Protein AF-A0A4Q5B779-F1 (afdb_monomer_lite)

Foldseek 3Di:
DVVPVVVVVVVVVVVVVVVVVVVVVVVVVVVVVVVVVVVVVVVVVVVVVVVVVVVVVVVVVVVVVVVVVVVVVVVVVVVVVVVVVVVVVVVVVVVVVVVVPPDDDLLRVLLVLLVVLLVLLLVLLQVLLVLLVLLLVLLVLLVVLVVLAPPQDPVLVVLSVVLVVLSVVLVVLLVQLLVLLVVQVVVVVPDDDDDDPLPDCPVPDPSSSSLSQCQLAWAWLLQHRLSVDHHPSSNLLSCLQSQSLPVVPPDDDDDQVNLLSLLGFLLSCLNNLVVLCPQQVVVDPDPVLSVLSSVLSSVSSNLSSVLSVLLSVVSVVLSVVSVVLSVVSVVLSVLSVVQDRYLVPGDPVSSVSSSVVSVSSVVSSCSSRPHSPSRHHPAHLVLVVVVCVVVVHDDDPLLSSVLSSVLSSQQQRDDDPSSLQSVLSSQLRRPSNCVSSVHDSVRRDSCSSVVSLVSLCVRQNPNRHNDD

pLDDT: mean 76.95, std 17.5, range [28.56, 97.5]

Structure (mmCIF, N/CA/C/O backbone):
data_AF-A0A4Q5B779-F1
#
_entry.id   AF-A0A4Q5B779-F1
#
loop_
_atom_site.group_PDB
_atom_site.id
_atom_site.type_symbol
_atom_site.label_atom_id
_atom_site.label_alt_id
_atom_site.label_comp_id
_atom_site.label_asym_id
_atom_site.label_entity_id
_atom_site.label_seq_id
_atom_site.pdbx_PDB_ins_code
_atom_site.Cartn_x
_atom_site.Cartn_y
_atom_site.Cartn_z
_atom_site.occupancy
_atom_site.B_iso_or_equiv
_atom_site.auth_seq_id
_atom_site.auth_comp_id
_atom_site.auth_asym_id
_atom_site.auth_atom_id
_atom_site.pdbx_PDB_model_num
ATOM 1 N N . MET A 1 1 ? -65.982 -94.166 128.529 1.00 58.06 1 MET A N 1
ATOM 2 C CA . MET A 1 1 ? -64.795 -93.653 127.808 1.00 58.06 1 MET A CA 1
ATOM 3 C C . MET A 1 1 ? -65.048 -93.380 126.321 1.00 58.06 1 MET A C 1
ATOM 5 O O . MET A 1 1 ? -64.469 -92.417 125.844 1.00 58.06 1 MET A O 1
ATOM 9 N N . GLY A 1 2 ? -65.917 -94.124 125.608 1.00 59.78 2 GLY A N 1
ATOM 10 C CA . GLY A 1 2 ? -66.212 -93.877 124.176 1.00 59.78 2 GLY A CA 1
ATOM 11 C C . GLY A 1 2 ? -66.700 -92.455 123.854 1.00 59.78 2 GLY A C 1
ATOM 12 O O . GLY A 1 2 ? -66.089 -91.766 123.050 1.00 59.78 2 GLY A O 1
ATOM 13 N N . ASN A 1 3 ? -67.675 -91.940 124.614 1.00 61.34 3 ASN A N 1
ATOM 14 C CA . ASN A 1 3 ? -68.240 -90.601 124.383 1.00 61.34 3 ASN A CA 1
ATOM 15 C C . ASN A 1 3 ? -67.259 -89.424 124.565 1.00 61.34 3 ASN A C 1
ATOM 17 O O . ASN A 1 3 ? -67.593 -88.321 124.160 1.00 61.34 3 ASN A O 1
ATOM 21 N N . PHE A 1 4 ? -66.090 -89.600 125.197 1.00 67.88 4 PHE A N 1
ATOM 22 C CA . PHE A 1 4 ? -65.154 -88.489 125.438 1.00 67.88 4 PHE A CA 1
ATOM 23 C C . PHE A 1 4 ? -64.204 -88.266 124.252 1.00 67.88 4 PHE A C 1
ATOM 25 O O . PHE A 1 4 ? -64.046 -87.132 123.803 1.00 67.88 4 PHE A O 1
ATOM 32 N N . PHE A 1 5 ? -63.616 -89.341 123.712 1.00 67.69 5 PHE A N 1
ATOM 33 C CA . PHE A 1 5 ? -62.728 -89.257 122.548 1.00 67.69 5 PHE A CA 1
ATOM 34 C C . PHE A 1 5 ? -63.491 -88.912 121.259 1.00 67.69 5 PHE A C 1
ATOM 36 O O . PHE A 1 5 ? -62.987 -88.114 120.472 1.00 67.69 5 PHE A O 1
ATOM 43 N N . ASP A 1 6 ? -64.730 -89.392 121.093 1.00 70.12 6 ASP A N 1
ATOM 44 C CA . ASP A 1 6 ? -65.590 -89.020 119.957 1.00 70.12 6 ASP A CA 1
ATOM 45 C C . ASP A 1 6 ? -65.986 -87.536 119.996 1.00 70.12 6 ASP A C 1
ATOM 47 O O . ASP A 1 6 ? -65.970 -86.851 118.974 1.00 70.12 6 ASP A O 1
ATOM 51 N N . ASN A 1 7 ? -66.276 -86.995 121.184 1.00 71.69 7 ASN A N 1
ATOM 52 C CA . ASN A 1 7 ? -66.644 -85.585 121.344 1.00 71.69 7 ASN A CA 1
ATOM 53 C C . ASN A 1 7 ? -65.444 -84.650 121.104 1.00 71.69 7 ASN A C 1
ATOM 55 O O . ASN A 1 7 ? -65.589 -83.588 120.503 1.00 71.69 7 ASN A O 1
ATOM 59 N N . MET A 1 8 ? -64.239 -85.074 121.506 1.00 70.88 8 MET A N 1
ATOM 60 C CA . MET A 1 8 ? -62.994 -84.349 121.230 1.00 70.88 8 MET A CA 1
ATOM 61 C C . MET A 1 8 ? -62.621 -84.411 119.739 1.00 70.88 8 MET A C 1
ATOM 63 O O . MET A 1 8 ? -62.257 -83.391 119.159 1.00 70.88 8 MET A O 1
ATOM 67 N N . GLY A 1 9 ? -62.776 -85.575 119.096 1.00 72.81 9 GLY A N 1
ATOM 68 C CA . GLY A 1 9 ? -62.601 -85.737 117.651 1.00 72.81 9 GLY A CA 1
ATOM 69 C C . GLY A 1 9 ? -63.575 -84.877 116.839 1.00 72.81 9 GLY A C 1
ATOM 70 O O . GLY A 1 9 ? -63.159 -84.217 115.887 1.00 72.81 9 GLY A O 1
ATOM 71 N N . ASN A 1 10 ? -64.843 -84.804 117.257 1.00 77.00 10 ASN A N 1
ATOM 72 C CA . ASN A 1 10 ? -65.851 -83.932 116.649 1.00 77.00 10 ASN A CA 1
ATOM 73 C C . ASN A 1 10 ? -65.501 -82.443 116.810 1.00 77.00 10 ASN A C 1
ATOM 75 O O . ASN A 1 10 ? -65.541 -81.713 115.820 1.00 77.00 10 ASN A O 1
ATOM 79 N N . ALA A 1 11 ? -65.071 -82.009 118.001 1.00 74.94 11 ALA A N 1
ATOM 80 C CA . ALA A 1 11 ? -64.653 -80.627 118.248 1.00 74.94 11 ALA A CA 1
ATOM 81 C C . ALA A 1 11 ? -63.405 -80.228 117.436 1.00 74.94 11 ALA A C 1
ATOM 83 O O . ALA A 1 11 ? -63.380 -79.160 116.827 1.00 74.94 11 ALA A O 1
ATOM 84 N N . PHE A 1 12 ? -62.381 -81.090 117.357 1.00 74.62 12 PHE A N 1
ATOM 85 C CA . PHE A 1 12 ? -61.197 -80.833 116.525 1.00 74.62 12 PHE A CA 1
ATOM 86 C C . PHE A 1 12 ? -61.528 -80.802 115.027 1.00 74.62 12 PHE A C 1
ATOM 88 O O . PHE A 1 12 ? -60.977 -79.978 114.298 1.00 74.62 12 PHE A O 1
ATOM 95 N N . ASN A 1 13 ? -62.448 -81.651 114.561 1.00 78.06 13 ASN A N 1
ATOM 96 C CA . ASN A 1 13 ? -62.905 -81.643 113.171 1.00 78.06 13 ASN A CA 1
ATOM 97 C C . ASN A 1 13 ? -63.702 -80.363 112.849 1.00 78.06 13 ASN A C 1
ATOM 99 O O . ASN A 1 13 ? -63.541 -79.773 111.782 1.00 78.06 13 ASN A O 1
ATOM 103 N N . GLU A 1 14 ? -64.514 -79.877 113.789 1.00 77.38 14 GLU A N 1
ATOM 104 C CA . GLU A 1 14 ? -65.246 -78.613 113.667 1.00 77.38 14 GLU A CA 1
ATOM 105 C C . GLU A 1 14 ? -64.310 -77.391 113.673 1.00 77.38 14 GLU A C 1
ATOM 107 O O . GLU A 1 14 ? -64.444 -76.508 112.824 1.00 77.38 14 GLU A O 1
ATOM 112 N N . ILE A 1 15 ? -63.286 -77.382 114.536 1.00 78.75 15 ILE A N 1
ATOM 113 C CA . ILE A 1 15 ? -62.211 -76.375 114.518 1.00 78.75 15 ILE A CA 1
ATOM 114 C C . ILE A 1 15 ? -61.463 -76.416 113.181 1.00 78.75 15 ILE A C 1
ATOM 116 O O . ILE A 1 15 ? -61.277 -75.372 112.559 1.00 78.75 15 ILE A O 1
ATOM 120 N N . GLY A 1 16 ? -61.080 -77.601 112.697 1.00 77.06 16 GLY A N 1
ATOM 121 C CA . GLY A 1 16 ? -60.397 -77.766 111.411 1.00 77.06 16 GLY A CA 1
ATOM 122 C C . GLY A 1 16 ? -61.215 -77.231 110.232 1.00 77.06 16 GLY A C 1
ATOM 123 O O . GLY A 1 16 ? -60.680 -76.518 109.382 1.00 77.06 16 GLY A O 1
ATOM 124 N N . LYS A 1 17 ? -62.529 -77.490 110.213 1.00 84.06 17 LYS A N 1
ATOM 125 C CA . LYS A 1 17 ? -63.455 -76.940 109.208 1.00 84.06 17 LYS A CA 1
ATOM 126 C C . LYS A 1 17 ? -63.574 -75.418 109.299 1.00 84.06 17 LYS A C 1
ATOM 128 O O . LYS A 1 17 ? -63.529 -74.751 108.268 1.00 84.06 17 LYS A O 1
ATOM 133 N N . ASN A 1 18 ? -63.686 -74.863 110.505 1.00 79.06 18 ASN A N 1
ATOM 134 C CA . ASN A 1 18 ? -63.791 -73.416 110.711 1.00 79.06 18 ASN A CA 1
ATOM 135 C C . ASN A 1 18 ? -62.501 -72.681 110.329 1.00 79.06 18 ASN A C 1
ATOM 137 O O . ASN A 1 18 ? -62.566 -71.653 109.656 1.00 79.06 18 ASN A O 1
ATOM 141 N N . VAL A 1 19 ? -61.337 -73.231 110.687 1.00 81.81 19 VAL A N 1
ATOM 142 C CA . VAL A 1 19 ? -60.030 -72.696 110.282 1.00 81.81 19 VAL A CA 1
ATOM 143 C C . VAL A 1 19 ? -59.874 -72.778 108.768 1.00 81.81 19 VAL A C 1
ATOM 145 O O . VAL A 1 19 ? -59.556 -71.772 108.149 1.00 81.81 19 VAL A O 1
ATOM 148 N N . SER A 1 20 ? -60.175 -73.923 108.146 1.00 79.56 20 SER A N 1
ATOM 149 C CA . SER A 1 20 ? -60.099 -74.074 106.687 1.00 79.56 20 SER A CA 1
ATOM 150 C C . SER A 1 20 ? -61.010 -73.084 105.950 1.00 79.56 20 SER A C 1
ATOM 152 O O . SER A 1 20 ? -60.580 -72.473 104.972 1.00 79.56 20 SER A O 1
ATOM 154 N N . LYS A 1 21 ? -62.230 -72.852 106.454 1.00 84.25 21 LYS A N 1
ATOM 155 C CA . LYS A 1 21 ? -63.156 -71.849 105.915 1.00 84.25 21 LYS A CA 1
ATOM 156 C C . LYS A 1 21 ? -62.610 -70.426 106.062 1.00 84.25 21 LYS A C 1
ATOM 158 O O . LYS A 1 21 ? -62.563 -69.701 105.075 1.00 84.25 21 LYS A O 1
ATOM 163 N N . ALA A 1 22 ? -62.135 -70.053 107.252 1.00 77.44 22 ALA A N 1
ATOM 164 C CA . ALA A 1 22 ? -61.548 -68.736 107.498 1.00 77.44 22 ALA A CA 1
ATOM 165 C C . ALA A 1 22 ? -60.291 -68.494 106.642 1.00 77.44 22 ALA A C 1
ATOM 167 O O . ALA A 1 22 ? -60.130 -67.420 106.067 1.00 77.44 22 ALA A O 1
ATOM 168 N N . THR A 1 23 ? -59.421 -69.500 106.496 1.00 76.50 23 THR A N 1
ATOM 169 C CA . THR A 1 23 ? -58.268 -69.445 105.588 1.00 76.50 23 THR A CA 1
ATOM 170 C C . THR A 1 23 ? -58.719 -69.289 104.134 1.00 76.50 23 THR A C 1
ATOM 172 O O . THR A 1 23 ? -58.159 -68.462 103.419 1.00 76.50 23 THR A O 1
ATOM 1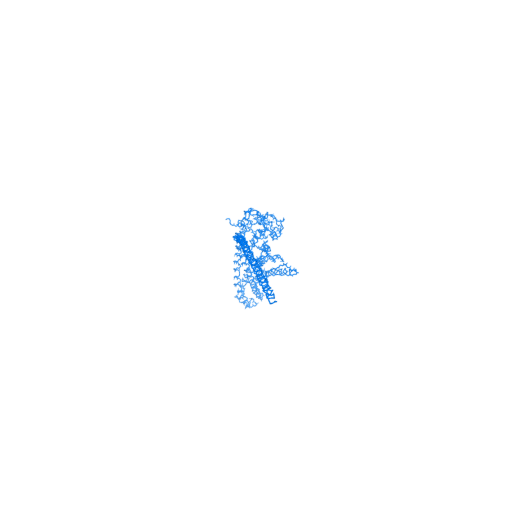75 N N . GLY A 1 24 ? -59.756 -70.015 103.705 1.00 86.62 24 GLY A N 1
ATOM 176 C CA . GLY A 1 24 ? -60.353 -69.868 102.376 1.00 86.62 24 GLY A CA 1
ATOM 177 C C . GLY A 1 24 ? -60.893 -68.458 102.114 1.00 86.62 24 GLY A C 1
ATOM 178 O O . GLY A 1 24 ? -60.615 -67.881 101.065 1.00 86.62 24 GLY A O 1
ATOM 179 N N . ASP A 1 25 ? -61.593 -67.864 103.080 1.00 86.44 25 ASP A N 1
ATOM 180 C CA . ASP A 1 25 ? -62.135 -66.504 102.975 1.00 86.44 25 ASP A CA 1
ATOM 181 C C . ASP A 1 25 ? -61.024 -65.445 102.898 1.00 86.44 25 ASP A C 1
ATOM 183 O O . ASP A 1 25 ? -61.099 -64.526 102.078 1.00 86.44 25 ASP A O 1
ATOM 187 N N . VAL A 1 26 ? -59.953 -65.595 103.688 1.00 85.00 26 VAL A N 1
ATOM 188 C CA . VAL A 1 26 ? -58.772 -64.719 103.615 1.00 85.00 26 VAL A CA 1
ATOM 189 C C . VAL A 1 26 ? -58.100 -64.824 102.246 1.00 85.00 26 VAL A C 1
ATOM 191 O O . VAL A 1 26 ? -57.846 -63.796 101.621 1.00 85.00 26 VAL A O 1
ATOM 194 N N . VAL A 1 27 ? -57.858 -66.040 101.744 1.00 83.19 27 VAL A N 1
ATOM 195 C CA . VAL A 1 27 ? -57.248 -66.254 100.419 1.00 83.19 27 VAL A CA 1
ATOM 196 C C . VAL A 1 27 ? -58.117 -65.652 99.311 1.00 83.19 27 VAL A C 1
ATOM 198 O O . VAL A 1 27 ? -57.599 -64.960 98.435 1.00 83.19 27 VAL A O 1
ATOM 201 N N . ASN A 1 28 ? -59.438 -65.831 99.378 1.00 89.06 28 ASN A N 1
ATOM 202 C CA . ASN A 1 28 ? -60.374 -65.257 98.412 1.00 89.06 28 ASN A CA 1
ATOM 203 C C . ASN A 1 28 ? -60.379 -63.722 98.441 1.00 89.06 28 ASN A C 1
ATOM 205 O O . ASN A 1 28 ? -60.402 -63.083 97.388 1.00 89.06 28 ASN A O 1
ATOM 209 N N . ASN A 1 29 ? -60.337 -63.114 99.628 1.00 87.31 29 ASN A N 1
ATOM 210 C CA . ASN A 1 29 ? -60.307 -61.658 99.773 1.00 87.31 29 ASN A CA 1
ATOM 211 C C . ASN A 1 29 ? -58.978 -61.059 99.297 1.00 87.31 29 ASN A C 1
ATOM 213 O O . ASN A 1 29 ? -58.986 -60.045 98.602 1.00 87.31 29 ASN A O 1
ATOM 217 N N . VAL A 1 30 ? -57.848 -61.709 99.599 1.00 84.06 30 VAL A N 1
ATOM 218 C CA . VAL A 1 30 ? -56.527 -61.315 99.083 1.00 84.06 30 VAL A CA 1
ATOM 219 C C . VAL A 1 30 ? -56.484 -61.444 97.560 1.00 84.06 30 VAL A C 1
ATOM 221 O O . VAL A 1 30 ? -56.009 -60.531 96.890 1.00 84.06 30 VAL A O 1
ATOM 224 N N . GLY A 1 31 ? -57.038 -62.524 96.999 1.00 84.50 31 GLY A N 1
ATOM 225 C CA . GLY A 1 31 ? -57.144 -62.715 95.551 1.00 84.50 31 GLY A CA 1
ATOM 226 C C . GLY A 1 31 ? -57.957 -61.614 94.862 1.00 84.50 31 GLY A C 1
ATOM 227 O O . GLY A 1 31 ? -57.521 -61.078 93.844 1.00 84.50 31 GLY A O 1
ATOM 228 N N . LYS A 1 32 ? -59.097 -61.213 95.444 1.00 89.88 32 LYS A N 1
ATOM 229 C CA . LYS A 1 32 ? -59.903 -60.081 94.949 1.00 89.88 32 LYS A CA 1
ATOM 230 C C . LYS A 1 32 ? -59.146 -58.757 95.027 1.00 89.88 32 LYS A C 1
ATOM 232 O O . LYS A 1 32 ? -59.071 -58.056 94.026 1.00 89.88 32 LYS A O 1
ATOM 237 N N . ALA A 1 33 ? -58.527 -58.452 96.169 1.00 83.56 33 ALA A N 1
ATOM 238 C CA . ALA A 1 33 ? -57.760 -57.220 96.350 1.00 83.56 33 ALA A CA 1
ATOM 239 C C . ALA A 1 33 ? -56.570 -57.131 95.378 1.00 83.56 33 ALA A C 1
ATOM 241 O O . ALA A 1 33 ? -56.344 -56.086 94.772 1.00 83.56 33 ALA A O 1
ATOM 242 N N . ALA A 1 34 ? -55.840 -58.232 95.173 1.00 76.44 34 ALA A N 1
ATOM 243 C CA . ALA A 1 34 ? -54.768 -58.305 94.182 1.00 76.44 34 ALA A CA 1
ATOM 244 C C . ALA A 1 34 ? -55.298 -58.118 92.749 1.00 76.44 34 ALA A C 1
ATOM 246 O O . ALA A 1 34 ? -54.673 -57.419 91.951 1.00 76.44 34 ALA A O 1
ATOM 247 N N . GLY A 1 35 ? -56.469 -58.685 92.437 1.00 89.75 35 GLY A N 1
ATOM 248 C CA . GLY A 1 35 ? -57.164 -58.475 91.166 1.00 89.75 35 GLY A CA 1
ATOM 249 C C . GLY A 1 35 ? -57.567 -57.015 90.938 1.00 89.75 35 GLY A C 1
ATOM 250 O O . GLY A 1 35 ? -57.318 -56.471 89.864 1.00 89.75 35 GLY A O 1
ATOM 251 N N . ASP A 1 36 ? -58.118 -56.349 91.951 1.00 91.62 36 ASP A N 1
ATOM 252 C CA . ASP A 1 36 ? -58.511 -54.936 91.884 1.00 91.62 36 ASP A CA 1
ATOM 253 C C . ASP A 1 36 ? -57.299 -54.009 91.730 1.00 91.62 36 ASP A C 1
ATOM 255 O O . ASP A 1 36 ? -57.321 -53.087 90.909 1.00 91.62 36 ASP A O 1
ATOM 259 N N . VAL A 1 37 ? -56.209 -54.287 92.454 1.00 89.00 37 VAL A N 1
ATOM 260 C CA . VAL A 1 37 ? -54.925 -53.589 92.286 1.00 89.00 37 VAL A CA 1
ATOM 261 C C . VAL A 1 37 ? -54.390 -53.788 90.867 1.00 89.00 37 VAL A C 1
ATOM 263 O O . VAL A 1 37 ? -54.028 -52.808 90.217 1.00 89.00 37 VAL A O 1
ATOM 266 N N . GLY A 1 38 ? -54.405 -55.020 90.350 1.00 86.38 38 GLY A N 1
ATOM 267 C CA . GLY A 1 38 ? -54.007 -55.321 88.973 1.00 86.38 38 GLY A CA 1
ATOM 268 C C . GLY A 1 38 ? -54.835 -54.546 87.944 1.00 86.38 38 GLY A C 1
ATOM 269 O O . GLY A 1 38 ? -54.275 -53.883 87.073 1.00 86.38 38 GLY A O 1
ATOM 270 N N . ASN A 1 39 ? -56.160 -54.534 88.101 1.00 92.06 39 ASN A N 1
ATOM 271 C CA . ASN A 1 39 ? -57.075 -53.797 87.228 1.00 92.06 39 ASN A CA 1
ATOM 272 C C . ASN A 1 39 ? -56.821 -52.281 87.257 1.00 92.06 39 ASN A C 1
ATOM 274 O O . ASN A 1 39 ? -56.864 -51.625 86.214 1.00 92.06 39 ASN A O 1
ATOM 278 N N . ASN A 1 40 ? -56.541 -51.708 88.429 1.00 91.56 40 ASN A N 1
ATOM 279 C CA . ASN A 1 40 ? -56.227 -50.285 88.564 1.00 91.56 40 ASN A CA 1
ATOM 280 C C . ASN A 1 40 ? -54.878 -49.930 87.929 1.00 91.56 40 ASN A C 1
ATOM 282 O O . ASN A 1 40 ? -54.786 -48.915 87.238 1.00 91.56 40 ASN A O 1
ATOM 286 N N . ILE A 1 41 ? -53.862 -50.786 88.080 1.00 90.00 41 ILE A N 1
ATOM 287 C CA . ILE A 1 41 ? -52.566 -50.623 87.408 1.00 90.00 41 ILE A CA 1
ATOM 288 C C . ILE A 1 41 ? -52.741 -50.686 85.887 1.00 90.00 41 ILE A C 1
ATOM 290 O O . ILE A 1 41 ? -52.223 -49.820 85.185 1.00 90.00 41 ILE A O 1
ATOM 294 N N . SER A 1 42 ? -53.507 -51.648 85.360 1.00 88.94 42 SER A N 1
ATOM 295 C CA . SER A 1 42 ? -53.774 -51.743 83.918 1.00 88.94 42 SER A CA 1
ATOM 296 C C . SER A 1 42 ? -54.506 -50.512 83.375 1.00 88.94 42 SER A C 1
ATOM 298 O O . SER A 1 42 ? -54.172 -50.038 82.289 1.00 88.94 42 SER A O 1
ATOM 300 N N . ARG A 1 43 ? -55.462 -49.949 84.129 1.00 92.81 43 ARG A N 1
ATOM 301 C CA . ARG A 1 43 ? -56.133 -48.689 83.759 1.00 92.81 43 ARG A CA 1
ATOM 302 C C . ARG A 1 43 ? -55.166 -47.509 83.749 1.00 92.81 43 ARG A C 1
ATOM 304 O O . ARG A 1 43 ? -55.110 -46.800 82.747 1.00 92.81 43 ARG A O 1
ATOM 311 N N . ALA A 1 44 ? -54.371 -47.342 84.807 1.00 88.12 44 ALA A N 1
ATOM 312 C CA . ALA A 1 44 ? -53.385 -46.267 84.910 1.00 88.12 44 ALA A CA 1
ATOM 313 C C . ALA A 1 44 ? -52.318 -46.360 83.804 1.00 88.12 44 ALA A C 1
ATOM 315 O O . ALA A 1 44 ? -51.989 -45.358 83.172 1.00 88.12 44 ALA A O 1
ATOM 316 N N . ALA A 1 45 ? -51.830 -47.567 83.502 1.00 82.56 45 ALA A N 1
ATOM 317 C CA . ALA A 1 45 ? -50.910 -47.810 82.394 1.00 82.56 45 ALA A CA 1
ATOM 318 C C . ALA A 1 45 ? -51.556 -47.492 81.032 1.00 82.56 45 ALA A C 1
ATOM 320 O O . ALA A 1 45 ? -50.919 -46.882 80.173 1.00 82.56 45 ALA A O 1
ATOM 321 N N . GLY A 1 46 ? -52.834 -47.841 80.842 1.00 90.88 46 GLY A N 1
ATOM 322 C CA . GLY A 1 46 ? -53.594 -47.502 79.637 1.00 90.88 46 GLY A CA 1
ATOM 323 C C . GLY A 1 46 ? -53.845 -45.998 79.471 1.00 90.88 46 GLY A C 1
ATOM 324 O O . GLY A 1 46 ? -53.800 -45.477 78.358 1.00 90.88 46 GLY A O 1
ATOM 325 N N . GLU A 1 47 ? -54.086 -45.267 80.559 1.00 93.19 47 GLU A N 1
ATOM 326 C CA . GLU A 1 47 ? -54.192 -43.801 80.559 1.00 93.19 47 GLU A CA 1
ATOM 327 C C . GLU A 1 47 ? -52.851 -43.128 80.266 1.00 93.19 47 GLU A C 1
ATOM 329 O O . GLU A 1 47 ? -52.789 -42.261 79.394 1.00 93.19 47 GLU A O 1
ATOM 334 N N . ALA A 1 48 ? -51.769 -43.580 80.904 1.00 87.75 48 ALA A N 1
ATOM 335 C CA . ALA A 1 48 ? -50.420 -43.105 80.617 1.00 87.75 48 ALA A CA 1
ATOM 336 C C . ALA A 1 48 ? -50.048 -43.335 79.142 1.00 87.75 48 ALA A C 1
ATOM 338 O O . ALA A 1 48 ? -49.573 -42.416 78.476 1.00 87.75 48 ALA A O 1
ATOM 339 N N . GLY A 1 49 ? -50.346 -44.521 78.598 1.00 88.50 49 GLY A N 1
ATOM 340 C CA . GLY A 1 49 ? -50.129 -44.837 77.185 1.00 88.50 49 GLY A CA 1
ATOM 341 C C . GLY A 1 49 ? -50.924 -43.935 76.235 1.00 88.50 49 GLY A C 1
ATOM 342 O O . GLY A 1 49 ? -50.376 -43.455 75.243 1.00 88.50 49 GLY A O 1
ATOM 343 N N . ARG A 1 50 ? -52.194 -43.640 76.550 1.00 93.00 50 ARG A N 1
ATOM 344 C CA . ARG A 1 50 ? -53.019 -42.698 75.769 1.00 93.00 50 ARG A CA 1
ATOM 345 C C . ARG A 1 50 ? -52.463 -41.275 75.810 1.00 93.00 50 ARG A C 1
ATOM 347 O O . ARG A 1 50 ? -52.378 -40.636 74.766 1.00 93.00 50 ARG A O 1
ATOM 354 N N . ASN A 1 51 ? -52.030 -40.803 76.977 1.00 92.06 51 ASN A N 1
ATOM 355 C CA . ASN A 1 51 ? -51.441 -39.471 77.125 1.00 92.06 51 ASN A CA 1
ATOM 356 C C . ASN A 1 51 ? -50.120 -39.335 76.354 1.00 92.06 51 ASN A C 1
ATOM 358 O O . ASN A 1 51 ? -49.915 -38.327 75.682 1.00 92.06 51 ASN A O 1
ATOM 362 N N . ILE A 1 52 ? -49.264 -40.362 76.385 1.00 91.56 52 ILE A N 1
ATOM 363 C CA . ILE A 1 52 ? -48.020 -40.402 75.599 1.00 91.56 52 ILE A CA 1
ATOM 364 C C . ILE A 1 52 ? -48.324 -40.360 74.098 1.00 91.56 52 ILE A C 1
ATOM 366 O O . ILE A 1 52 ? -47.692 -39.594 73.376 1.00 91.56 52 ILE A O 1
ATOM 370 N N . ASN A 1 53 ? -49.307 -41.134 73.628 1.00 89.94 53 ASN A N 1
ATOM 371 C CA . ASN A 1 53 ? -49.704 -41.123 72.216 1.00 89.94 53 ASN A CA 1
ATOM 372 C C . ASN A 1 53 ? -50.251 -39.758 71.776 1.00 89.94 53 ASN A C 1
ATOM 374 O O . ASN A 1 53 ? -49.891 -39.269 70.708 1.00 89.94 53 ASN A O 1
ATOM 378 N N . ASN A 1 54 ? -51.079 -39.119 72.607 1.00 92.81 54 ASN A N 1
ATOM 379 C CA . ASN A 1 54 ? -51.600 -37.782 72.322 1.00 92.81 54 ASN A CA 1
ATOM 380 C C . ASN A 1 54 ? -50.470 -36.746 72.252 1.00 92.81 54 ASN A C 1
ATOM 382 O O . ASN A 1 54 ? -50.391 -36.005 71.275 1.00 92.81 54 ASN A O 1
ATOM 386 N N . PHE A 1 55 ? -49.552 -36.755 73.226 1.00 92.62 55 PHE A N 1
ATOM 387 C CA . PHE A 1 55 ? -48.383 -35.875 73.237 1.00 92.62 55 PHE A CA 1
ATOM 388 C C . PHE A 1 55 ? -47.483 -36.094 72.013 1.00 92.62 55 PHE A C 1
ATOM 390 O O . PHE A 1 55 ? -47.094 -35.132 71.355 1.00 92.62 55 PHE A O 1
ATOM 397 N N . ALA A 1 56 ? -47.191 -37.349 71.657 1.00 85.38 56 ALA A N 1
ATOM 398 C CA . ALA A 1 56 ? -46.424 -37.672 70.455 1.00 85.38 56 ALA A CA 1
ATOM 399 C C . ALA A 1 56 ? -47.126 -37.170 69.179 1.00 85.38 56 ALA A C 1
ATOM 401 O O . ALA A 1 56 ? -46.469 -36.641 68.281 1.00 85.38 56 ALA A O 1
ATOM 402 N N . GLY A 1 57 ? -48.459 -37.270 69.122 1.00 92.44 57 GLY A N 1
ATOM 403 C CA . GLY A 1 57 ? -49.274 -36.717 68.041 1.00 92.44 57 GLY A CA 1
ATOM 404 C C . GLY A 1 57 ? -49.204 -35.189 67.949 1.00 92.44 57 GLY A C 1
ATOM 405 O O . GLY A 1 57 ? -49.048 -34.652 66.852 1.00 92.44 57 GLY A O 1
ATOM 406 N N . ASP A 1 58 ? -49.270 -34.483 69.079 1.00 94.94 58 ASP A N 1
ATOM 407 C CA . ASP A 1 58 ? -49.133 -33.020 69.137 1.00 94.94 58 ASP A CA 1
ATOM 408 C C . ASP A 1 58 ? -47.739 -32.555 68.710 1.00 94.94 58 ASP A C 1
ATOM 410 O O . ASP A 1 58 ? -47.609 -31.642 67.893 1.00 94.94 58 ASP A O 1
ATOM 414 N N . VAL A 1 59 ? -46.689 -33.222 69.200 1.00 93.06 59 VAL A N 1
ATOM 415 C CA . VAL A 1 59 ? -45.306 -32.956 68.785 1.00 93.06 59 VAL A CA 1
ATOM 416 C C . VAL A 1 59 ? -45.147 -33.188 67.282 1.00 93.06 59 VAL A C 1
ATOM 418 O O . VAL A 1 59 ? -44.602 -32.328 66.593 1.00 93.06 59 VAL A O 1
ATOM 421 N N . GLY A 1 60 ? -45.675 -34.294 66.749 1.00 88.56 60 GLY A N 1
ATOM 422 C CA . GLY A 1 60 ? -45.634 -34.595 65.315 1.00 88.56 60 GLY A CA 1
ATOM 423 C C . GLY A 1 60 ? -46.321 -33.528 64.454 1.00 88.56 60 GLY A C 1
ATOM 424 O O . GLY A 1 60 ? -45.761 -33.100 63.441 1.00 88.56 60 GLY A O 1
ATOM 425 N N . ARG A 1 61 ? -47.496 -33.039 64.876 1.00 93.38 61 ARG A N 1
ATOM 426 C CA . ARG A 1 61 ? -48.207 -31.937 64.202 1.00 93.38 61 ARG A CA 1
ATOM 427 C C . ARG A 1 61 ? -47.411 -30.632 64.227 1.00 93.38 61 ARG A C 1
ATOM 429 O O . ARG A 1 61 ? -47.272 -29.990 63.188 1.00 93.38 61 ARG A O 1
ATOM 436 N N . ASN A 1 62 ? -46.844 -30.269 65.377 1.00 92.06 62 ASN A N 1
ATOM 437 C CA . ASN A 1 62 ? -46.049 -29.047 65.517 1.00 92.06 62 ASN A CA 1
ATOM 438 C C . ASN A 1 62 ? -44.769 -29.090 64.670 1.00 92.06 62 ASN A C 1
ATOM 440 O O . ASN A 1 62 ? -44.444 -28.110 64.001 1.00 92.06 62 ASN A O 1
ATOM 444 N N . VAL A 1 63 ? -44.069 -30.231 64.648 1.00 92.31 63 VAL A N 1
ATOM 445 C CA . VAL A 1 63 ? -42.883 -30.433 63.800 1.00 92.31 63 VAL A CA 1
ATOM 446 C C . VAL A 1 63 ? -43.247 -30.344 62.318 1.00 92.31 63 VAL A C 1
ATOM 448 O O . VAL A 1 63 ? -42.537 -29.684 61.564 1.00 92.31 63 VAL A O 1
ATOM 451 N N . SER A 1 64 ? -44.368 -30.943 61.905 1.00 90.12 64 SER A N 1
ATOM 452 C CA . SER A 1 64 ? -44.829 -30.883 60.510 1.00 90.12 64 SER A CA 1
ATOM 453 C C . SER A 1 64 ? -45.155 -29.448 60.087 1.00 90.12 64 SER A C 1
ATOM 455 O O . SER A 1 64 ? -44.667 -28.991 59.059 1.00 90.12 64 SER A O 1
ATOM 457 N N . SER A 1 65 ? -45.875 -28.691 60.921 1.00 92.69 65 SER A N 1
ATOM 458 C CA . SER A 1 65 ? -46.181 -27.281 60.643 1.00 92.69 65 SER A CA 1
ATOM 459 C C . SER A 1 65 ? -44.922 -26.405 60.598 1.00 92.69 65 SER A C 1
ATOM 461 O O . SER A 1 65 ? -44.790 -25.534 59.737 1.00 92.69 65 SER A O 1
ATOM 463 N N . ALA A 1 66 ? -43.949 -26.642 61.484 1.00 88.94 66 ALA A N 1
ATOM 464 C CA . ALA A 1 66 ? -42.666 -25.944 61.438 1.00 88.94 66 ALA A CA 1
ATOM 465 C C . ALA A 1 66 ? -41.893 -26.259 60.145 1.00 88.94 66 ALA A C 1
ATOM 467 O O . ALA A 1 66 ? -41.352 -25.348 59.519 1.00 88.94 66 ALA A O 1
ATOM 468 N N . ALA A 1 67 ? -41.882 -27.524 59.712 1.00 83.38 67 ALA A N 1
ATOM 469 C CA . ALA A 1 67 ? -41.252 -27.944 58.464 1.00 83.38 67 ALA A CA 1
ATOM 470 C C . ALA A 1 67 ? -41.934 -27.326 57.229 1.00 83.38 67 ALA A C 1
ATOM 472 O O . ALA A 1 67 ? -41.239 -26.857 56.326 1.00 83.38 67 ALA A O 1
ATOM 473 N N . GLU A 1 68 ? -43.268 -27.255 57.208 1.00 86.44 68 GLU A N 1
ATOM 474 C CA . GLU A 1 68 ? -44.037 -26.580 56.153 1.00 86.44 68 GLU A CA 1
ATOM 475 C C . GLU A 1 68 ? -43.698 -25.086 56.073 1.00 86.44 68 GLU A C 1
ATOM 477 O O . GLU A 1 68 ? -43.411 -24.578 54.989 1.00 86.44 68 GLU A O 1
ATOM 482 N N . ASN A 1 69 ? -43.633 -24.394 57.214 1.00 90.25 69 ASN A N 1
ATOM 483 C CA . ASN A 1 69 ? -43.255 -22.979 57.265 1.00 90.25 69 ASN A CA 1
ATOM 484 C C . ASN A 1 69 ? -41.823 -22.740 56.762 1.00 90.25 69 ASN A C 1
ATOM 486 O O . ASN A 1 69 ? -41.573 -21.799 56.006 1.00 90.25 69 ASN A O 1
ATOM 490 N N . VAL A 1 70 ? -40.874 -23.601 57.148 1.00 89.06 70 VAL A N 1
ATOM 491 C CA . VAL A 1 70 ? -39.491 -23.538 56.647 1.00 89.06 70 VAL A CA 1
ATOM 492 C C . VAL A 1 70 ? -39.458 -23.778 55.139 1.00 89.06 70 VAL A C 1
ATOM 494 O O . VAL A 1 70 ? -38.825 -23.007 54.422 1.00 89.06 70 VAL A O 1
ATOM 497 N N . SER A 1 71 ? -40.167 -24.794 54.641 1.00 85.75 71 SER A N 1
ATOM 498 C CA . SER A 1 71 ? -40.235 -25.101 53.210 1.00 85.75 71 SER A CA 1
ATOM 499 C C . SER A 1 71 ? -40.822 -23.939 52.404 1.00 85.75 71 SER A C 1
ATOM 501 O O . SER A 1 71 ? -40.238 -23.538 51.397 1.00 85.75 71 SER A O 1
ATOM 503 N N . HIS A 1 72 ? -41.909 -23.331 52.888 1.00 88.94 72 HIS A N 1
ATOM 504 C CA . HIS A 1 72 ? -42.532 -22.173 52.251 1.00 88.94 72 HIS A CA 1
ATOM 505 C C . HIS A 1 72 ? -41.577 -20.971 52.192 1.00 88.94 72 HIS A C 1
ATOM 507 O O . HIS A 1 72 ? -41.418 -20.350 51.141 1.00 88.94 72 HIS A O 1
ATOM 513 N N . ASN A 1 73 ? -40.882 -20.667 53.293 1.00 88.00 73 ASN A N 1
ATOM 514 C CA . ASN A 1 73 ? -39.925 -19.559 53.343 1.00 88.00 73 ASN A CA 1
ATOM 515 C C . ASN A 1 73 ? -38.700 -19.800 52.449 1.00 88.00 73 ASN A C 1
ATOM 517 O O . ASN A 1 73 ? -38.260 -18.886 51.751 1.00 88.00 73 ASN A O 1
ATOM 521 N N . VAL A 1 74 ? -38.173 -21.028 52.423 1.00 87.44 74 VAL A N 1
ATOM 522 C CA . VAL A 1 74 ? -37.069 -21.412 51.530 1.00 87.44 74 VAL A CA 1
ATOM 523 C C . VAL A 1 74 ? -37.504 -21.326 50.064 1.00 87.44 74 VAL A C 1
ATOM 525 O O . VAL A 1 74 ? -36.760 -20.790 49.245 1.00 87.44 74 VAL A O 1
ATOM 528 N N . GLY A 1 75 ? -38.716 -21.781 49.729 1.00 85.38 75 GLY A N 1
ATOM 529 C CA . GLY A 1 75 ? -39.276 -21.681 48.378 1.00 85.38 75 GLY A CA 1
ATOM 530 C C . GLY A 1 75 ? -39.483 -20.234 47.916 1.00 85.38 75 GLY A C 1
ATOM 531 O O . GLY A 1 75 ? -39.126 -19.886 46.787 1.00 85.38 75 GLY A O 1
ATOM 532 N N . ALA A 1 76 ? -39.987 -19.368 48.800 1.00 88.12 76 ALA A N 1
ATOM 533 C CA . ALA A 1 76 ? -40.140 -17.939 48.529 1.00 88.12 76 ALA A CA 1
ATOM 534 C C . ALA A 1 76 ? -38.780 -17.251 48.314 1.00 88.12 76 ALA A C 1
ATOM 536 O O . ALA A 1 76 ? -38.606 -16.519 47.338 1.00 88.12 76 ALA A O 1
ATOM 537 N N . PHE A 1 77 ? -37.791 -17.538 49.167 1.00 87.06 77 PHE A N 1
ATOM 538 C CA . PHE A 1 77 ? -36.433 -17.011 49.020 1.00 87.06 77 PHE A CA 1
ATOM 539 C C . PHE A 1 77 ? -35.773 -17.480 47.716 1.00 87.06 77 PHE A C 1
ATOM 541 O O . PHE A 1 77 ? -35.222 -16.664 46.978 1.00 87.06 77 PHE A O 1
ATOM 548 N N . ALA A 1 78 ? -35.871 -18.771 47.383 1.00 79.75 78 ALA A N 1
ATOM 549 C CA . ALA A 1 78 ? -35.336 -19.316 46.136 1.00 79.75 78 ALA A CA 1
ATOM 550 C C . ALA A 1 78 ? -35.975 -18.662 44.899 1.00 79.75 78 ALA A C 1
ATOM 552 O O . ALA A 1 78 ? -35.265 -18.330 43.949 1.00 79.75 78 ALA A O 1
ATOM 553 N N . SER A 1 79 ? -37.289 -18.413 44.933 1.00 83.19 79 SER A N 1
ATOM 554 C CA . SER A 1 79 ? -37.999 -17.705 43.859 1.00 83.19 79 SER A CA 1
ATOM 555 C C . SER A 1 79 ? -37.507 -16.263 43.715 1.00 83.19 79 SER A C 1
ATOM 557 O O . SER A 1 79 ? -37.179 -15.833 42.611 1.00 83.19 79 SER A O 1
ATOM 559 N N . GLN A 1 80 ? -37.355 -15.538 44.828 1.00 88.12 80 GLN A N 1
ATOM 560 C CA . GLN A 1 80 ? -36.837 -14.168 44.824 1.00 88.12 80 GLN A CA 1
ATOM 561 C C . GLN A 1 80 ? -35.395 -14.089 44.298 1.00 88.12 80 GLN A C 1
ATOM 563 O O . GLN A 1 80 ? -35.063 -13.199 43.512 1.00 88.12 80 GLN A O 1
ATOM 568 N N . VAL A 1 81 ? -34.534 -15.031 44.695 1.00 84.44 81 VAL A N 1
ATOM 569 C CA . VAL A 1 81 ? -33.167 -15.143 44.166 1.00 84.44 81 VAL A CA 1
ATOM 570 C C . VAL A 1 81 ? -33.198 -15.444 42.666 1.00 84.44 81 VAL A C 1
ATOM 572 O O . VAL A 1 81 ? -32.500 -14.774 41.906 1.00 84.44 81 VAL A O 1
ATOM 575 N N . GLY A 1 82 ? -34.038 -16.383 42.221 1.00 81.12 82 GLY A N 1
ATOM 576 C CA . GLY A 1 82 ? -34.208 -16.720 40.806 1.00 81.12 82 GLY A CA 1
ATOM 577 C C . GLY A 1 82 ? -34.648 -15.527 39.952 1.00 81.12 82 GLY A C 1
ATOM 578 O O . GLY A 1 82 ? -34.057 -15.266 38.903 1.00 81.12 82 GLY A O 1
ATOM 579 N N . GLU A 1 83 ? -35.624 -14.745 40.421 1.00 86.31 83 GLU A N 1
ATOM 580 C CA . GLU A 1 83 ? -36.066 -13.520 39.746 1.00 86.31 83 GLU A CA 1
ATOM 581 C C . GLU A 1 83 ? -34.959 -12.463 39.660 1.00 86.31 83 GLU A C 1
ATOM 583 O O . GLU A 1 83 ? -34.767 -11.856 38.605 1.00 86.31 83 GLU A O 1
ATOM 588 N N . ASN A 1 84 ? -34.208 -12.245 40.743 1.00 83.75 84 ASN A N 1
ATOM 589 C CA . ASN A 1 84 ? -33.121 -11.264 40.773 1.00 83.75 84 ASN A CA 1
ATOM 590 C C . ASN A 1 84 ? -31.959 -11.660 39.856 1.00 83.75 84 ASN A C 1
ATOM 592 O O . ASN A 1 84 ? -31.416 -10.808 39.149 1.00 83.75 84 ASN A O 1
ATOM 596 N N . VAL A 1 85 ? -31.601 -12.948 39.828 1.00 83.94 85 VAL A N 1
ATOM 597 C CA . VAL A 1 85 ? -30.592 -13.487 38.905 1.00 83.94 85 VAL A CA 1
ATOM 598 C C . VAL A 1 85 ? -31.063 -13.335 37.458 1.00 83.94 85 VAL A C 1
ATOM 600 O O . VAL A 1 85 ? -30.298 -12.847 36.630 1.00 83.94 85 VAL A O 1
ATOM 603 N N . SER A 1 86 ? -32.323 -13.663 37.155 1.00 84.19 86 SER A N 1
ATOM 604 C CA . SER A 1 86 ? -32.901 -13.519 35.811 1.00 84.19 86 SER A CA 1
ATOM 605 C C . SER A 1 86 ? -32.927 -12.060 35.333 1.00 84.19 86 SER A C 1
ATOM 607 O O . SER A 1 86 ? -32.479 -11.764 34.225 1.00 84.19 86 SER A O 1
ATOM 609 N N . LYS A 1 87 ? -33.362 -11.121 36.188 1.00 87.31 87 LYS A N 1
ATOM 610 C CA . LYS A 1 87 ? -33.332 -9.677 35.890 1.00 87.31 87 LYS A CA 1
ATOM 611 C C . LYS A 1 87 ? -31.909 -9.186 35.632 1.00 87.31 87 LYS A C 1
ATOM 613 O O . LYS A 1 87 ? -31.665 -8.569 34.601 1.00 87.31 87 LYS A O 1
ATOM 618 N N . THR A 1 88 ? -30.969 -9.530 36.513 1.00 82.69 88 THR A N 1
ATOM 619 C CA . THR A 1 88 ? -29.557 -9.134 36.384 1.00 82.69 88 THR A CA 1
ATOM 620 C C . THR A 1 88 ? -28.933 -9.703 35.109 1.00 82.69 88 THR A C 1
ATOM 622 O O . THR A 1 88 ? -28.259 -8.980 34.381 1.00 82.69 88 THR A O 1
ATOM 625 N N . ALA A 1 89 ? -29.191 -10.974 34.784 1.00 73.44 89 ALA A N 1
ATOM 626 C CA . ALA A 1 89 ? -28.731 -11.593 33.543 1.00 73.44 89 ALA A CA 1
ATOM 627 C C . ALA A 1 89 ? -29.343 -10.917 32.305 1.00 73.44 89 ALA A C 1
ATOM 629 O O . ALA A 1 89 ? -28.636 -10.671 31.328 1.00 73.44 89 ALA A O 1
ATOM 630 N N . GLY A 1 90 ? -30.629 -10.554 32.360 1.00 81.00 90 GLY A N 1
ATOM 631 C CA . GLY A 1 90 ? -31.304 -9.786 31.314 1.00 81.00 90 GLY A CA 1
ATOM 632 C C . GLY A 1 90 ? -30.713 -8.386 31.124 1.00 81.00 90 GLY A C 1
ATOM 633 O O . GLY A 1 90 ? -30.494 -7.965 29.990 1.00 81.00 90 GLY A O 1
ATOM 634 N N . ASP A 1 91 ? -30.396 -7.682 32.211 1.00 82.06 91 ASP A N 1
ATOM 635 C CA . ASP A 1 91 ? -29.749 -6.366 32.176 1.00 82.06 91 ASP A CA 1
ATOM 636 C C . ASP A 1 91 ? -28.323 -6.441 31.629 1.00 82.06 91 ASP A C 1
ATOM 638 O O . ASP A 1 91 ? -27.950 -5.641 30.771 1.00 82.06 91 ASP A O 1
ATOM 642 N N . ILE A 1 92 ? -27.543 -7.441 32.052 1.00 69.94 92 ILE A N 1
ATOM 643 C CA . ILE A 1 92 ? -26.214 -7.721 31.497 1.00 69.94 92 ILE A CA 1
ATOM 644 C C . ILE A 1 92 ? -26.321 -8.005 29.996 1.00 69.94 92 ILE A C 1
ATOM 646 O O . ILE A 1 92 ? -25.591 -7.401 29.215 1.00 69.94 92 ILE A O 1
ATOM 650 N N . ASN A 1 93 ? -27.257 -8.858 29.571 1.00 66.38 93 ASN A N 1
ATOM 651 C CA . ASN A 1 93 ? -27.444 -9.186 28.159 1.00 66.38 93 ASN A CA 1
ATOM 652 C C . ASN A 1 93 ? -27.859 -7.962 27.326 1.00 66.38 93 ASN A C 1
ATOM 654 O O . ASN A 1 93 ? -27.314 -7.751 26.246 1.00 66.38 93 ASN A O 1
ATOM 658 N N . ARG A 1 94 ? -28.764 -7.115 27.838 1.00 72.31 94 ARG A N 1
ATOM 659 C CA . ARG A 1 94 ? -29.154 -5.854 27.182 1.00 72.31 94 ARG A CA 1
ATOM 660 C C . ARG A 1 94 ? -27.999 -4.862 27.092 1.00 72.31 94 ARG A C 1
ATOM 662 O O . ARG A 1 94 ? -27.831 -4.233 26.054 1.00 72.31 94 ARG A O 1
ATOM 669 N N . ASN A 1 95 ? -27.183 -4.741 28.137 1.00 66.62 95 ASN A N 1
ATOM 670 C CA . ASN A 1 95 ? -26.010 -3.864 28.129 1.00 66.62 95 ASN A CA 1
ATOM 671 C C . ASN A 1 95 ? -24.931 -4.359 27.158 1.00 66.62 95 ASN A C 1
ATOM 673 O O . ASN A 1 95 ? -24.319 -3.552 26.462 1.00 66.62 95 ASN A O 1
ATOM 677 N N . ILE A 1 96 ? -24.724 -5.677 27.074 1.00 63.28 96 ILE A N 1
ATOM 678 C CA . ILE A 1 96 ? -23.830 -6.293 26.089 1.00 63.28 96 ILE A CA 1
ATOM 679 C C . ILE A 1 96 ? -24.370 -6.050 24.673 1.00 63.28 96 ILE A C 1
ATOM 681 O O . ILE A 1 96 ? -23.641 -5.523 23.838 1.00 63.28 96 ILE A O 1
ATOM 685 N N . GLN A 1 97 ? -25.647 -6.344 24.402 1.00 53.38 97 GLN A N 1
ATOM 686 C CA . GLN A 1 97 ? -26.263 -6.089 23.092 1.00 53.38 97 GLN A CA 1
ATOM 687 C C . GLN A 1 97 ? -26.199 -4.604 22.705 1.00 53.38 97 GLN A C 1
ATOM 689 O O . GLN A 1 97 ? -25.744 -4.287 21.612 1.00 53.38 97 GLN A O 1
ATOM 694 N N . GLY A 1 98 ? -26.519 -3.685 23.619 1.00 50.09 98 GLY A N 1
ATOM 695 C CA . GLY A 1 98 ? -26.415 -2.241 23.382 1.00 50.09 98 GLY A CA 1
ATOM 696 C C . GLY A 1 98 ? -24.980 -1.744 23.149 1.00 50.09 98 GLY A C 1
ATOM 697 O O . GLY A 1 98 ? -24.781 -0.742 22.462 1.00 50.09 98 GLY A O 1
ATOM 698 N N . ALA A 1 99 ? -23.967 -2.445 23.671 1.00 51.62 99 ALA A N 1
ATOM 699 C CA . ALA A 1 99 ? -22.563 -2.168 23.373 1.00 51.62 99 ALA A CA 1
ATOM 700 C C . ALA A 1 99 ? -22.137 -2.679 21.981 1.00 51.62 99 ALA A C 1
ATOM 702 O O . ALA A 1 99 ? -21.282 -2.056 21.351 1.00 51.62 99 ALA A O 1
ATOM 703 N N . PHE A 1 100 ? -22.747 -3.762 21.485 1.00 45.97 100 PHE A N 1
ATOM 704 C CA . PHE A 1 100 ? -22.490 -4.332 20.154 1.00 45.97 100 PHE A CA 1
ATOM 705 C C . PHE A 1 100 ? -23.337 -3.701 19.028 1.00 45.97 100 PHE A C 1
ATOM 707 O O . PHE A 1 100 ? -22.898 -3.684 17.883 1.00 45.97 100 PHE A O 1
ATOM 714 N N . GLU A 1 101 ? -24.503 -3.121 19.328 1.00 41.25 101 GLU A N 1
ATOM 715 C CA . GLU A 1 101 ? -25.408 -2.473 18.355 1.00 41.25 101 GLU A CA 1
ATOM 716 C C . GLU A 1 101 ? -25.028 -1.027 17.989 1.00 41.25 101 GLU A C 1
ATOM 718 O O . GLU A 1 101 ? -25.781 -0.313 17.317 1.00 41.25 101 GLU A O 1
ATOM 723 N N . LYS A 1 102 ? -23.853 -0.544 18.404 1.00 51.53 102 LYS A N 1
ATOM 724 C CA . LYS A 1 102 ? -23.395 0.790 18.011 1.00 51.53 102 LYS A CA 1
ATOM 725 C C . LYS A 1 102 ? -23.070 0.773 16.516 1.00 51.53 102 LYS A C 1
ATOM 727 O O . LYS A 1 102 ? -22.007 0.304 16.119 1.00 51.53 102 LYS A O 1
ATOM 732 N N . LYS A 1 103 ? -23.989 1.291 15.687 1.00 53.25 103 LYS A N 1
ATOM 733 C CA . LYS A 1 103 ? -23.744 1.526 14.255 1.00 53.25 103 LYS A CA 1
ATOM 734 C C . LYS A 1 103 ? -22.357 2.177 14.105 1.00 53.25 103 LYS A C 1
ATOM 736 O O . LYS A 1 103 ? -22.124 3.188 14.782 1.00 53.25 103 LYS A O 1
ATOM 741 N N . PRO A 1 104 ? -21.445 1.608 13.292 1.00 60.88 104 PRO A N 1
ATOM 742 C CA . PRO A 1 104 ? -20.114 2.174 13.121 1.00 60.88 104 PRO A CA 1
ATOM 743 C C . PRO A 1 104 ? -20.248 3.643 12.718 1.00 60.88 104 PRO A C 1
ATOM 745 O O . PRO A 1 104 ? -21.152 4.020 11.966 1.00 60.88 104 PRO A O 1
ATOM 748 N N . SER A 1 105 ? -19.403 4.508 13.281 1.00 75.75 105 SER A N 1
ATOM 749 C CA . SER A 1 105 ? -19.402 5.910 12.867 1.00 75.75 105 SER A CA 1
ATOM 750 C C . SER A 1 105 ? -19.061 5.987 11.374 1.00 75.75 105 SER A C 1
ATOM 752 O O . SER A 1 105 ? -18.396 5.101 10.839 1.00 75.75 105 SER A O 1
ATOM 754 N N . LYS A 1 106 ? -19.462 7.064 10.688 1.00 82.38 106 LYS A N 1
ATOM 755 C CA . LYS A 1 106 ? -19.095 7.277 9.270 1.00 82.38 106 LYS A CA 1
ATOM 756 C C . LYS A 1 106 ? -17.582 7.193 9.037 1.00 82.38 106 LYS A C 1
ATOM 758 O O . LYS A 1 106 ? -17.137 6.825 7.955 1.00 82.38 106 LYS A O 1
ATOM 763 N N . MET A 1 107 ? -16.812 7.555 10.058 1.00 78.94 107 MET A N 1
ATOM 764 C CA . MET A 1 107 ? -15.363 7.453 10.058 1.00 78.94 107 MET A CA 1
ATOM 765 C C . MET A 1 107 ? -14.896 5.997 10.106 1.00 78.94 107 MET A C 1
ATOM 767 O O . MET A 1 107 ? -13.997 5.638 9.354 1.00 78.94 107 MET A O 1
ATOM 771 N N . GLU A 1 108 ? -15.508 5.159 10.948 1.00 76.31 108 GLU A N 1
ATOM 772 C CA . GLU A 1 108 ? -15.181 3.732 11.008 1.00 76.31 108 GLU A CA 1
ATOM 773 C C . GLU A 1 108 ? -15.576 3.023 9.705 1.00 76.31 108 GLU A C 1
ATOM 775 O O . GLU A 1 108 ? -14.780 2.259 9.171 1.00 76.31 108 GLU A O 1
ATOM 780 N N . GLU A 1 109 ? -16.733 3.359 9.121 1.00 82.88 109 GLU A N 1
ATOM 781 C CA . GLU A 1 109 ? -17.133 2.873 7.791 1.00 82.88 109 GLU A CA 1
ATOM 782 C C . GLU A 1 109 ? -16.091 3.247 6.718 1.00 82.88 109 GLU A C 1
ATOM 784 O O . GLU A 1 109 ? -15.597 2.376 6.001 1.00 82.88 109 GLU A O 1
ATOM 789 N N . ALA A 1 110 ? -15.694 4.526 6.644 1.00 82.56 110 ALA A N 1
ATOM 790 C CA . ALA A 1 110 ? -14.690 5.000 5.686 1.00 82.56 110 ALA A CA 1
ATOM 791 C C . ALA A 1 110 ? -13.305 4.365 5.909 1.00 82.56 110 ALA A C 1
ATOM 793 O O . ALA A 1 110 ? -12.561 4.143 4.955 1.00 82.56 110 ALA A O 1
ATOM 794 N N . ARG A 1 111 ? -12.953 4.058 7.162 1.00 76.69 111 ARG A N 1
ATOM 795 C CA . ARG A 1 111 ? -11.722 3.345 7.514 1.00 76.69 111 ARG A CA 1
ATOM 796 C C . ARG A 1 111 ? -11.764 1.897 7.036 1.00 76.69 111 ARG A C 1
ATOM 798 O O . ARG A 1 111 ? -10.794 1.441 6.438 1.00 76.69 111 ARG A O 1
ATOM 805 N N . THR A 1 112 ? -12.854 1.176 7.302 1.00 78.88 112 THR A N 1
ATOM 806 C CA . THR A 1 112 ? -13.024 -0.212 6.848 1.00 78.88 112 THR A CA 1
ATOM 807 C C . THR A 1 112 ? -12.977 -0.295 5.325 1.00 78.88 112 THR A C 1
ATOM 809 O O . THR A 1 112 ? -12.317 -1.178 4.781 1.00 78.88 112 THR A O 1
ATOM 812 N N . GLU A 1 113 ? -13.617 0.648 4.632 1.00 83.25 113 GLU A N 1
ATOM 813 C CA . GLU A 1 113 ? -13.587 0.721 3.170 1.00 83.25 113 GLU A CA 1
ATOM 814 C C . GLU A 1 113 ? -12.163 0.952 2.639 1.00 83.25 113 GLU A C 1
ATOM 816 O O . GLU A 1 113 ? -11.703 0.211 1.767 1.00 83.25 113 GLU A O 1
ATOM 821 N N . ALA A 1 114 ? -11.429 1.907 3.223 1.00 80.56 114 ALA A N 1
ATOM 822 C CA . ALA A 1 114 ? -10.039 2.178 2.862 1.00 80.56 114 ALA A CA 1
ATOM 823 C C . ALA A 1 114 ? -9.119 0.976 3.135 1.00 80.56 114 ALA A C 1
ATOM 825 O O . ALA A 1 114 ? -8.262 0.670 2.309 1.00 80.56 114 ALA A O 1
ATOM 826 N N . GLN A 1 115 ? -9.313 0.271 4.257 1.00 74.88 115 GLN A N 1
ATOM 827 C CA . GLN A 1 115 ? -8.559 -0.940 4.590 1.00 74.88 115 GLN A CA 1
ATOM 828 C C . GLN A 1 115 ? -8.799 -2.047 3.563 1.00 74.88 115 GLN A C 1
ATOM 830 O O . GLN A 1 115 ? -7.849 -2.621 3.044 1.00 74.88 115 GLN A O 1
ATOM 835 N N . HIS A 1 116 ? -10.058 -2.310 3.219 1.00 78.88 116 HIS A N 1
ATOM 836 C CA . HIS A 1 116 ? -10.398 -3.330 2.234 1.00 78.88 116 HIS A CA 1
ATOM 837 C C . HIS A 1 116 ? -9.847 -2.996 0.836 1.00 78.88 116 HIS A C 1
ATOM 839 O O . HIS A 1 116 ? -9.392 -3.889 0.120 1.00 78.88 116 HIS A O 1
ATOM 845 N N . ALA A 1 117 ? -9.856 -1.719 0.440 1.00 81.56 117 ALA A N 1
ATOM 846 C CA . ALA A 1 117 ? -9.236 -1.278 -0.809 1.00 81.56 117 ALA A CA 1
ATOM 847 C C . ALA A 1 117 ? -7.705 -1.462 -0.785 1.00 81.56 117 ALA A C 1
ATOM 849 O O . ALA A 1 117 ? -7.132 -1.961 -1.753 1.00 81.56 117 ALA A O 1
ATOM 850 N N . LEU A 1 118 ? -7.049 -1.137 0.335 1.00 75.50 118 LEU A N 1
ATOM 851 C CA . LEU A 1 118 ? -5.615 -1.364 0.521 1.00 75.50 118 LEU A CA 1
ATOM 852 C C . LEU A 1 118 ? -5.256 -2.859 0.456 1.00 75.50 118 LEU A C 1
ATOM 854 O O . LEU A 1 118 ? -4.290 -3.224 -0.209 1.00 75.50 118 LEU A O 1
ATOM 858 N N . ASP A 1 119 ? -6.042 -3.734 1.086 1.00 71.88 119 ASP A N 1
ATOM 859 C CA . ASP A 1 119 ? -5.797 -5.183 1.075 1.00 71.88 119 ASP A CA 1
ATOM 860 C C . ASP A 1 119 ? -5.824 -5.756 -0.352 1.00 71.88 119 ASP A C 1
ATOM 862 O O . ASP A 1 119 ? -4.986 -6.588 -0.714 1.00 71.88 119 ASP A O 1
ATOM 866 N N . LYS A 1 120 ? -6.742 -5.268 -1.199 1.00 77.19 120 LYS A N 1
ATOM 867 C CA . LYS A 1 120 ? -6.782 -5.624 -2.626 1.00 77.19 120 LYS A CA 1
ATOM 868 C C . LYS A 1 120 ? -5.533 -5.160 -3.368 1.00 77.19 120 LYS A C 1
ATOM 870 O O . LYS A 1 120 ? -4.928 -5.960 -4.078 1.00 77.19 120 LYS A O 1
ATOM 875 N N . VAL A 1 121 ? -5.139 -3.901 -3.182 1.00 78.00 121 VAL A N 1
ATOM 876 C CA . VAL A 1 121 ? -3.929 -3.327 -3.789 1.00 78.00 121 VAL A CA 1
ATOM 877 C C . VAL A 1 121 ? -2.687 -4.129 -3.389 1.00 78.00 121 VAL A C 1
ATOM 879 O O . VAL A 1 121 ? -1.891 -4.492 -4.252 1.00 78.00 121 VAL A O 1
ATOM 882 N N . ASN A 1 122 ? -2.548 -4.494 -2.112 1.00 70.69 122 ASN A N 1
ATOM 883 C CA . ASN A 1 122 ? -1.415 -5.287 -1.623 1.00 70.69 122 ASN A CA 1
ATOM 884 C C . ASN A 1 122 ? -1.348 -6.665 -2.278 1.00 70.69 122 ASN A C 1
ATOM 886 O O . ASN A 1 122 ? -0.276 -7.093 -2.709 1.00 70.69 122 ASN A O 1
ATOM 890 N N . LYS A 1 123 ? -2.491 -7.350 -2.400 1.00 72.06 123 LYS A N 1
ATOM 891 C CA . LYS A 1 123 ? -2.553 -8.636 -3.100 1.00 72.06 123 LYS A CA 1
ATOM 892 C C . LYS A 1 123 ? -2.047 -8.505 -4.540 1.00 72.06 123 LYS A C 1
ATOM 894 O O . LYS A 1 123 ? -1.261 -9.330 -4.995 1.00 72.06 123 LYS A O 1
ATOM 899 N N . GLN A 1 124 ? -2.444 -7.445 -5.233 1.00 75.69 124 GLN A N 1
ATOM 900 C CA . GLN A 1 124 ? -2.029 -7.207 -6.613 1.00 75.69 124 GLN A CA 1
ATOM 901 C C . GLN A 1 124 ? -0.576 -6.784 -6.754 1.00 75.69 124 GLN A C 1
ATOM 903 O O . GLN A 1 124 ? 0.050 -7.130 -7.744 1.00 75.69 124 GLN A O 1
ATOM 908 N N . ILE A 1 125 ? -0.020 -6.065 -5.782 1.00 75.44 125 ILE A N 1
ATOM 909 C CA . ILE A 1 125 ? 1.413 -5.767 -5.750 1.00 75.44 125 ILE A CA 1
ATOM 910 C C . ILE A 1 125 ? 2.228 -7.064 -5.668 1.00 75.44 125 ILE A C 1
ATOM 912 O O . ILE A 1 125 ? 3.231 -7.202 -6.367 1.00 75.44 125 ILE A O 1
ATOM 916 N N . VAL A 1 126 ? 1.794 -8.026 -4.847 1.00 70.50 126 VAL A N 1
ATOM 917 C CA . VAL A 1 126 ? 2.444 -9.344 -4.778 1.00 70.50 126 VAL A CA 1
ATOM 918 C C . VAL A 1 126 ? 2.340 -10.058 -6.124 1.00 70.50 126 VAL A C 1
ATOM 920 O O . VAL A 1 126 ? 3.355 -10.522 -6.642 1.00 70.50 126 VAL A O 1
ATOM 923 N N . GLU A 1 127 ? 1.144 -10.089 -6.719 1.00 77.00 127 GLU A N 1
ATOM 924 C CA . GLU A 1 127 ? 0.934 -10.690 -8.040 1.00 77.00 127 GLU A CA 1
ATOM 925 C C . GLU A 1 127 ? 1.808 -10.024 -9.110 1.00 77.00 127 GLU A C 1
ATOM 927 O O . GLU A 1 127 ? 2.483 -10.734 -9.855 1.00 77.00 127 GLU A O 1
ATOM 932 N N . LEU A 1 128 ? 1.851 -8.688 -9.156 1.00 81.50 128 LEU A N 1
ATOM 933 C CA . LEU A 1 128 ? 2.692 -7.905 -10.062 1.00 81.50 128 LEU A CA 1
ATOM 934 C C . LEU A 1 128 ? 4.169 -8.268 -9.892 1.00 81.50 128 LEU A C 1
ATOM 936 O O . LEU A 1 128 ? 4.848 -8.467 -10.891 1.00 81.50 128 LEU A O 1
ATOM 940 N N . GLY A 1 129 ? 4.646 -8.454 -8.659 1.00 74.88 129 GLY A N 1
ATOM 941 C CA . GLY A 1 129 ? 6.039 -8.825 -8.396 1.00 74.88 129 GLY A CA 1
ATOM 942 C C . GLY A 1 129 ? 6.436 -10.124 -9.088 1.00 74.88 129 GLY A C 1
ATOM 943 O O . GLY A 1 129 ? 7.483 -10.207 -9.728 1.00 74.88 129 GLY A O 1
ATOM 944 N N . GLU A 1 130 ? 5.580 -11.140 -9.025 1.00 75.62 130 GLU A N 1
ATOM 945 C CA . GLU A 1 130 ? 5.832 -12.406 -9.719 1.00 75.62 130 GLU A CA 1
ATOM 946 C C . GLU A 1 130 ? 5.900 -12.239 -11.247 1.00 75.62 130 GLU A C 1
ATOM 948 O O . GLU A 1 130 ? 6.663 -12.943 -11.911 1.00 75.62 130 GLU A O 1
ATOM 953 N N . ARG A 1 131 ? 5.099 -11.324 -11.815 1.00 83.19 131 ARG A N 1
ATOM 954 C CA . ARG A 1 131 ? 5.098 -11.022 -13.258 1.00 83.19 131 ARG A CA 1
ATOM 955 C C . ARG A 1 131 ? 6.341 -10.222 -13.647 1.00 83.19 131 ARG A C 1
ATOM 957 O O . ARG A 1 131 ? 6.979 -10.572 -14.639 1.00 83.19 131 ARG A O 1
ATOM 964 N N . ASP A 1 132 ? 6.710 -9.222 -12.850 1.00 81.44 132 ASP A N 1
ATOM 965 C CA . ASP A 1 132 ? 7.895 -8.380 -13.041 1.00 81.44 132 ASP A CA 1
ATOM 966 C C . ASP A 1 132 ? 9.182 -9.211 -13.029 1.00 81.44 132 ASP A C 1
ATOM 968 O O . ASP A 1 132 ? 10.066 -8.981 -13.848 1.00 81.44 132 ASP A O 1
ATOM 972 N N . ALA A 1 133 ? 9.280 -10.223 -12.158 1.00 79.38 133 ALA A N 1
ATOM 973 C CA . ALA A 1 133 ? 10.428 -11.131 -12.136 1.00 79.38 133 ALA A CA 1
ATOM 974 C C . ALA A 1 133 ? 10.595 -11.881 -13.470 1.00 79.38 133 ALA A C 1
ATOM 976 O O . ALA A 1 133 ? 11.680 -11.882 -14.050 1.00 79.38 133 ALA A O 1
ATOM 977 N N . ARG A 1 134 ? 9.504 -12.453 -14.004 1.00 84.50 134 ARG A N 1
ATOM 978 C CA . ARG A 1 134 ? 9.522 -13.134 -15.311 1.00 84.50 134 ARG A CA 1
ATOM 979 C C . ARG A 1 134 ? 9.834 -12.174 -16.457 1.00 84.50 134 ARG A C 1
ATOM 981 O O . ARG A 1 134 ? 10.618 -12.506 -17.342 1.00 84.50 134 ARG A O 1
ATOM 988 N N . LEU A 1 135 ? 9.244 -10.980 -16.420 1.00 88.75 135 LEU A N 1
ATOM 989 C CA . LEU A 1 135 ? 9.495 -9.929 -17.402 1.00 88.75 135 LEU A CA 1
ATOM 990 C C . LEU A 1 135 ? 10.966 -9.515 -17.417 1.00 88.75 135 LEU A C 1
ATOM 992 O O . LEU A 1 135 ? 11.575 -9.400 -18.478 1.00 88.75 135 LEU A O 1
ATOM 996 N N . PHE A 1 136 ? 11.547 -9.335 -16.235 1.00 87.00 136 PHE A N 1
ATOM 997 C CA . PHE A 1 136 ? 12.949 -9.000 -16.061 1.00 87.00 136 PHE A CA 1
ATOM 998 C C . PHE A 1 136 ? 13.880 -10.087 -16.619 1.00 87.00 136 PHE A C 1
ATOM 1000 O O . PHE A 1 136 ? 14.855 -9.761 -17.300 1.00 87.00 136 PHE A O 1
ATOM 1007 N N . ASP A 1 137 ? 13.579 -11.364 -16.376 1.00 87.19 137 ASP A N 1
ATOM 1008 C CA . ASP A 1 137 ? 14.362 -12.485 -16.905 1.00 87.19 137 ASP A CA 1
ATOM 1009 C C . ASP A 1 137 ? 14.324 -12.528 -18.440 1.00 87.19 137 ASP A C 1
ATOM 1011 O O . ASP A 1 137 ? 15.382 -12.543 -19.075 1.00 87.19 137 ASP A O 1
ATOM 1015 N N . ASN A 1 138 ? 13.136 -12.418 -19.045 1.00 92.69 138 ASN A N 1
ATOM 1016 C CA . ASN A 1 138 ? 12.980 -12.347 -20.502 1.00 92.69 138 ASN A CA 1
ATOM 1017 C C . ASN A 1 138 ? 13.715 -11.136 -21.104 1.00 92.69 138 ASN A C 1
ATOM 1019 O O . ASN A 1 138 ? 14.406 -11.257 -22.117 1.00 92.69 138 ASN A O 1
ATOM 1023 N N . LEU A 1 139 ? 13.626 -9.964 -20.464 1.00 92.94 139 LEU A N 1
ATOM 1024 C CA . LEU A 1 139 ? 14.337 -8.757 -20.897 1.00 92.94 139 LEU A CA 1
ATOM 1025 C C . LEU A 1 139 ? 15.863 -8.918 -20.848 1.00 92.94 139 LEU A C 1
ATOM 1027 O O . LEU A 1 139 ? 16.568 -8.347 -21.681 1.00 92.94 139 LEU A O 1
ATOM 1031 N N . ASN A 1 140 ? 16.394 -9.683 -19.895 1.00 91.06 140 ASN A N 1
ATOM 1032 C CA . ASN A 1 140 ? 17.825 -9.982 -19.853 1.00 91.06 140 ASN A CA 1
ATOM 1033 C C . ASN A 1 140 ? 18.232 -11.031 -20.881 1.00 91.06 140 ASN A C 1
ATOM 1035 O O . ASN A 1 140 ? 19.330 -10.946 -21.427 1.00 91.06 140 ASN A O 1
ATOM 1039 N N . GLU A 1 141 ? 17.373 -12.004 -21.161 1.00 94.94 141 GLU A N 1
ATOM 1040 C CA . GLU A 1 141 ? 17.658 -13.015 -22.170 1.00 94.94 141 GLU A CA 1
ATOM 1041 C C . GLU A 1 141 ? 17.686 -12.410 -23.578 1.00 94.94 141 GLU A C 1
ATOM 1043 O O . GLU A 1 141 ? 18.630 -12.656 -24.335 1.00 94.94 141 GLU A O 1
ATOM 1048 N N . ILE A 1 142 ? 16.716 -11.555 -23.922 1.00 95.50 142 ILE A N 1
ATOM 1049 C CA . ILE A 1 142 ? 16.756 -10.836 -25.200 1.00 95.50 142 ILE A CA 1
ATOM 1050 C C . ILE A 1 142 ? 17.951 -9.879 -25.251 1.00 95.50 142 ILE A C 1
ATOM 1052 O O . ILE A 1 142 ? 18.651 -9.843 -26.258 1.00 95.50 142 ILE A O 1
ATOM 1056 N N . GLN A 1 143 ? 18.276 -9.193 -24.146 1.00 94.31 143 GLN A N 1
ATOM 1057 C CA . GLN A 1 143 ? 19.486 -8.370 -24.054 1.00 94.31 143 GLN A CA 1
ATOM 1058 C C . GLN A 1 143 ? 20.753 -9.183 -24.346 1.00 94.31 143 GLN A C 1
ATOM 1060 O O . GLN A 1 143 ? 21.610 -8.723 -25.093 1.00 94.31 143 GLN A O 1
ATOM 1065 N N . ALA A 1 144 ? 20.867 -10.398 -23.805 1.00 95.12 144 ALA A N 1
ATOM 1066 C CA . ALA A 1 144 ? 22.001 -11.278 -24.067 1.00 95.12 144 ALA A CA 1
ATOM 1067 C C . ALA A 1 144 ? 22.076 -11.705 -25.543 1.00 95.12 144 ALA A C 1
ATOM 1069 O O . ALA A 1 144 ? 23.173 -11.835 -26.086 1.00 95.12 144 ALA A O 1
ATOM 1070 N N . CYS A 1 145 ? 20.929 -11.880 -26.210 1.00 95.38 145 CYS A N 1
ATOM 1071 C CA . CYS A 1 145 ? 20.893 -12.133 -27.650 1.00 95.38 145 CYS A CA 1
ATOM 1072 C C . CYS A 1 145 ? 21.437 -10.930 -28.439 1.00 95.38 145 CYS A C 1
ATOM 1074 O O . CYS A 1 145 ? 22.275 -11.117 -29.317 1.00 95.38 145 CYS A O 1
ATOM 1076 N N . PHE A 1 146 ? 21.022 -9.706 -28.095 1.00 95.00 146 PHE A N 1
ATOM 1077 C CA . PHE A 1 146 ? 21.538 -8.476 -28.713 1.00 95.00 146 PHE A CA 1
ATOM 1078 C C . PHE A 1 146 ? 23.037 -8.278 -28.460 1.00 95.00 146 PHE A C 1
ATOM 1080 O O . PHE A 1 146 ? 23.778 -7.977 -29.392 1.00 95.00 146 PHE A O 1
ATOM 1087 N N . ASP A 1 147 ? 23.500 -8.515 -27.231 1.00 93.69 147 ASP A N 1
ATOM 1088 C CA . ASP A 1 147 ? 24.914 -8.402 -26.854 1.00 93.69 147 ASP A CA 1
ATOM 1089 C C . ASP A 1 147 ? 25.812 -9.376 -27.647 1.00 93.69 147 ASP A C 1
ATOM 1091 O O . ASP A 1 147 ? 26.994 -9.098 -27.861 1.00 93.69 147 ASP A O 1
ATOM 1095 N N . ALA A 1 148 ? 25.264 -10.513 -28.093 1.00 95.50 148 ALA A N 1
ATOM 1096 C CA . ALA A 1 148 ? 25.982 -11.515 -28.879 1.00 95.50 148 ALA A CA 1
ATOM 1097 C C . ALA A 1 148 ? 26.084 -11.179 -30.380 1.00 95.50 148 ALA A C 1
ATOM 1099 O O . ALA A 1 148 ? 26.939 -11.739 -31.075 1.00 95.50 148 ALA A O 1
ATOM 1100 N N . ILE A 1 149 ? 25.234 -10.287 -30.899 1.00 95.56 149 ILE A N 1
ATOM 1101 C CA . ILE A 1 149 ? 25.235 -9.900 -32.313 1.00 95.56 149 ILE A CA 1
ATOM 1102 C C . ILE A 1 149 ? 26.305 -8.828 -32.547 1.00 95.56 149 ILE A C 1
ATOM 1104 O O . ILE A 1 149 ? 26.328 -7.764 -31.929 1.00 95.56 149 ILE A O 1
ATOM 1108 N N . ARG A 1 150 ? 27.202 -9.091 -33.497 1.00 95.25 150 ARG A N 1
ATOM 1109 C CA . ARG A 1 150 ? 28.240 -8.145 -33.918 1.00 95.25 150 ARG A CA 1
ATOM 1110 C C . ARG A 1 150 ? 27.701 -7.191 -34.979 1.00 95.25 150 ARG A C 1
ATOM 1112 O O . ARG A 1 150 ? 26.778 -7.527 -35.715 1.00 95.25 150 ARG A O 1
ATOM 1119 N N . ASN A 1 151 ? 28.338 -6.027 -35.093 1.00 95.12 151 ASN A N 1
ATOM 1120 C CA . ASN A 1 151 ? 28.065 -5.024 -36.128 1.00 95.12 151 ASN A CA 1
ATOM 1121 C C . ASN A 1 151 ? 26.650 -4.408 -36.101 1.00 95.12 151 ASN A C 1
ATOM 1123 O O . ASN A 1 151 ? 26.215 -3.872 -37.115 1.00 95.12 151 ASN A O 1
ATOM 1127 N N . ILE A 1 152 ? 25.945 -4.432 -34.961 1.00 92.25 152 ILE A N 1
ATOM 1128 C CA . ILE A 1 152 ? 24.690 -3.674 -34.808 1.00 92.25 152 ILE A CA 1
ATOM 1129 C C . ILE A 1 152 ? 24.965 -2.168 -35.018 1.00 92.25 152 ILE A C 1
ATOM 1131 O O . ILE A 1 152 ? 25.956 -1.658 -34.475 1.00 92.25 152 ILE A O 1
ATOM 1135 N N . PRO A 1 153 ? 24.097 -1.433 -35.745 1.00 92.69 153 PRO A N 1
ATOM 1136 C CA . PRO A 1 153 ? 24.190 0.016 -35.891 1.00 92.69 153 PRO A CA 1
ATOM 1137 C C . PRO A 1 153 ? 24.304 0.741 -34.544 1.00 92.69 153 PRO A C 1
ATOM 1139 O O . PRO A 1 153 ? 23.611 0.415 -33.579 1.00 92.69 153 PRO A O 1
ATOM 1142 N N . ALA A 1 154 ? 25.157 1.767 -34.484 1.00 90.88 154 ALA A N 1
ATOM 1143 C CA . ALA A 1 154 ? 25.486 2.460 -33.236 1.00 90.88 154 ALA A CA 1
ATOM 1144 C C . ALA A 1 154 ? 24.257 3.037 -32.508 1.00 90.88 154 ALA A C 1
ATOM 1146 O O . ALA A 1 154 ? 24.202 2.989 -31.282 1.00 90.88 154 ALA A O 1
ATOM 1147 N N . GLU A 1 155 ? 23.266 3.535 -33.251 1.00 88.44 155 GLU A N 1
ATOM 1148 C CA . GLU A 1 155 ? 22.028 4.089 -32.692 1.00 88.44 155 GLU A CA 1
ATOM 1149 C C . GLU A 1 155 ? 21.186 3.025 -31.969 1.00 88.44 155 GLU A C 1
ATOM 1151 O O . GLU A 1 155 ? 20.835 3.210 -30.805 1.00 88.44 155 GLU A O 1
ATOM 1156 N N . GLN A 1 156 ? 20.934 1.874 -32.606 1.00 87.06 156 GLN A N 1
ATOM 1157 C CA . GLN A 1 156 ? 20.200 0.762 -31.983 1.00 87.06 156 GLN A CA 1
ATOM 1158 C C . GLN A 1 156 ? 20.945 0.218 -30.762 1.00 87.06 156 GLN A C 1
ATOM 1160 O O . GLN A 1 156 ? 20.332 -0.079 -29.736 1.00 87.06 156 GLN A O 1
ATOM 1165 N N . ARG A 1 157 ? 22.279 0.142 -30.853 1.00 90.69 157 ARG A N 1
ATOM 1166 C CA . ARG A 1 157 ? 23.130 -0.254 -29.730 1.00 90.69 157 ARG A CA 1
ATOM 1167 C C . ARG A 1 157 ? 23.004 0.685 -28.541 1.00 90.69 157 ARG A C 1
ATOM 1169 O O . ARG A 1 157 ? 22.877 0.220 -27.414 1.00 90.69 157 ARG A O 1
ATOM 1176 N N . LEU A 1 158 ? 23.027 1.991 -28.784 1.00 90.94 158 LEU A N 1
ATOM 1177 C CA . LEU A 1 158 ? 22.883 2.983 -27.726 1.00 90.94 158 LEU A CA 1
ATOM 1178 C C . LEU A 1 158 ? 21.531 2.837 -27.014 1.00 90.94 158 LEU A C 1
ATOM 1180 O O . LEU A 1 158 ? 21.501 2.811 -25.786 1.00 90.94 158 LEU A O 1
ATOM 1184 N N . GLN A 1 159 ? 20.448 2.638 -27.772 1.00 90.75 159 GLN A N 1
ATOM 1185 C CA . GLN A 1 159 ? 19.105 2.456 -27.216 1.00 90.75 159 GLN A CA 1
ATOM 1186 C C . GLN A 1 159 ? 19.023 1.246 -26.278 1.00 90.75 159 GLN A C 1
ATOM 1188 O O . GLN A 1 159 ? 18.647 1.397 -25.116 1.00 90.75 159 GLN A O 1
ATOM 1193 N N . TYR A 1 160 ? 19.394 0.040 -26.726 1.00 89.88 160 TYR A N 1
ATOM 1194 C CA . TYR A 1 160 ? 19.240 -1.135 -25.861 1.00 89.88 160 TYR A CA 1
ATOM 1195 C C . TYR A 1 160 ? 20.207 -1.125 -24.660 1.00 89.88 160 TYR A C 1
ATOM 1197 O O . TYR A 1 160 ? 19.873 -1.667 -23.604 1.00 89.88 160 TYR A O 1
ATOM 1205 N N . GLU A 1 161 ? 21.380 -0.489 -24.775 1.00 92.69 161 GLU A N 1
ATOM 1206 C CA . GLU A 1 161 ? 22.325 -0.329 -23.658 1.00 92.69 161 GLU A CA 1
ATOM 1207 C C . GLU A 1 161 ? 21.793 0.641 -22.591 1.00 92.69 161 GLU A C 1
ATOM 1209 O O . GLU A 1 161 ? 21.998 0.426 -21.394 1.00 92.69 161 GLU A O 1
ATOM 1214 N N . GLU A 1 162 ? 21.064 1.689 -22.983 1.00 91.69 162 GLU A N 1
ATOM 1215 C CA . GLU A 1 162 ? 20.341 2.543 -22.032 1.00 91.69 162 GLU A CA 1
ATOM 1216 C C . GLU A 1 162 ? 19.260 1.756 -21.289 1.00 91.69 162 GLU A C 1
ATOM 1218 O O . GLU A 1 162 ? 19.185 1.818 -20.058 1.00 91.69 162 GLU A O 1
ATOM 1223 N N . LEU A 1 163 ? 18.490 0.929 -22.002 1.00 90.56 163 LEU A N 1
ATOM 1224 C CA . LEU A 1 163 ? 17.495 0.061 -21.371 1.00 90.56 163 LEU A CA 1
ATOM 1225 C C . LEU A 1 163 ? 18.144 -0.922 -20.382 1.00 90.56 163 LEU A C 1
ATOM 1227 O O . LEU A 1 163 ? 17.610 -1.164 -19.298 1.00 90.56 163 LEU A O 1
ATOM 1231 N N . LYS A 1 164 ? 19.323 -1.460 -20.714 1.00 90.69 164 LYS A N 1
ATOM 1232 C CA . LYS A 1 164 ? 20.107 -2.327 -19.822 1.00 90.69 164 LYS A CA 1
ATOM 1233 C C . LYS A 1 164 ? 20.508 -1.617 -18.532 1.00 90.69 164 LYS A C 1
ATOM 1235 O O . LYS A 1 164 ? 20.389 -2.216 -17.462 1.00 90.69 164 LYS A O 1
ATOM 1240 N N . LYS A 1 165 ? 20.932 -0.350 -18.604 1.00 89.31 165 LYS A N 1
ATOM 1241 C CA . LYS A 1 165 ? 21.250 0.461 -17.414 1.00 89.31 165 LYS A CA 1
ATOM 1242 C C . LYS A 1 165 ? 20.027 0.641 -16.518 1.00 89.31 165 LYS A C 1
ATOM 1244 O O . LYS A 1 165 ? 20.119 0.351 -15.329 1.00 89.31 165 LYS A O 1
ATOM 1249 N N . ILE A 1 166 ? 18.882 1.019 -17.094 1.00 84.31 166 ILE A N 1
ATOM 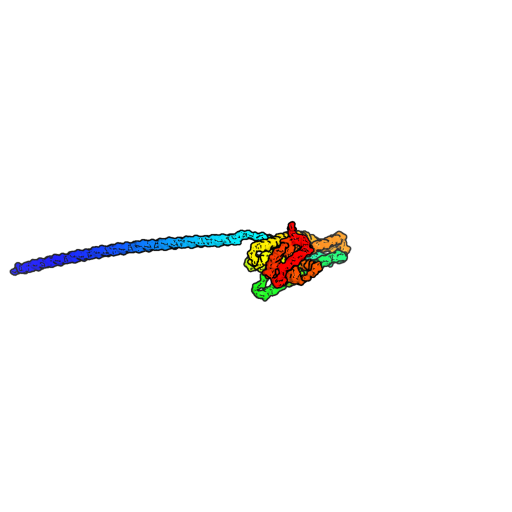1250 C CA . ILE A 1 166 ? 17.618 1.196 -16.357 1.00 84.31 166 ILE A CA 1
ATOM 1251 C C . ILE A 1 166 ? 17.248 -0.088 -15.597 1.00 84.31 166 ILE A C 1
ATOM 1253 O O . ILE A 1 166 ? 16.976 -0.055 -14.396 1.00 84.31 166 ILE A O 1
ATOM 1257 N N . ARG A 1 167 ? 17.302 -1.244 -16.272 1.00 83.31 167 ARG A N 1
ATOM 1258 C CA . ARG A 1 167 ? 17.007 -2.549 -15.658 1.00 83.31 167 ARG A CA 1
ATOM 1259 C C . ARG A 1 167 ? 17.998 -2.923 -14.554 1.00 83.31 167 ARG A C 1
ATOM 1261 O O . ARG A 1 167 ? 17.597 -3.469 -13.526 1.00 83.31 167 ARG A O 1
ATOM 1268 N N . LEU A 1 168 ? 19.286 -2.637 -14.742 1.00 82.81 168 LEU A N 1
ATOM 1269 C CA . LEU A 1 168 ? 20.304 -2.934 -13.737 1.00 82.81 168 LEU A CA 1
ATOM 1270 C C . LEU A 1 168 ? 20.133 -2.067 -12.485 1.00 82.81 168 LEU A C 1
ATOM 1272 O O . LEU A 1 168 ? 20.214 -2.592 -11.376 1.00 82.81 168 LEU A O 1
ATOM 1276 N N . GLU A 1 169 ? 19.847 -0.775 -12.651 1.00 80.06 169 GLU A N 1
ATOM 1277 C CA . GLU A 1 169 ? 19.538 0.119 -11.533 1.00 80.06 169 GLU A CA 1
ATOM 1278 C C . GLU A 1 169 ? 18.313 -0.355 -10.753 1.00 80.06 169 GLU A C 1
ATOM 1280 O O . GLU A 1 169 ? 18.348 -0.399 -9.523 1.00 80.06 169 GLU A O 1
ATOM 1285 N N . TRP A 1 170 ? 17.249 -0.751 -11.457 1.00 76.00 170 TRP A N 1
ATOM 1286 C CA . TRP A 1 170 ? 16.052 -1.324 -10.847 1.00 76.00 170 TRP A CA 1
ATOM 1287 C C . TRP A 1 170 ? 16.390 -2.552 -9.988 1.00 76.00 170 TRP A C 1
ATOM 1289 O O . TRP A 1 170 ? 16.070 -2.593 -8.797 1.00 76.00 170 TRP A O 1
ATOM 1299 N N . LYS A 1 171 ? 17.143 -3.513 -10.545 1.00 76.00 171 LYS A N 1
ATOM 1300 C CA . LYS A 1 171 ? 17.558 -4.728 -9.826 1.00 76.00 171 LYS A CA 1
ATOM 1301 C C . LYS A 1 171 ? 18.421 -4.416 -8.606 1.00 76.00 171 LYS A C 1
ATOM 1303 O O . LYS A 1 171 ? 18.207 -4.996 -7.544 1.00 76.00 171 LYS A O 1
ATOM 1308 N N . GLN A 1 172 ? 19.392 -3.512 -8.742 1.00 76.00 172 GLN A N 1
ATOM 1309 C CA . GLN A 1 172 ? 20.280 -3.130 -7.641 1.00 76.00 172 GLN A CA 1
ATOM 1310 C C . GLN A 1 172 ? 19.504 -2.501 -6.480 1.00 76.00 172 GLN A C 1
ATOM 1312 O O . GLN A 1 172 ? 19.765 -2.829 -5.320 1.00 76.00 172 GLN A O 1
ATOM 1317 N N . ARG A 1 173 ? 18.528 -1.631 -6.776 1.00 68.44 173 ARG A N 1
ATOM 1318 C CA . ARG A 1 173 ? 17.664 -1.015 -5.756 1.00 68.44 173 ARG A CA 1
ATOM 1319 C C . ARG A 1 173 ? 16.820 -2.065 -5.031 1.00 68.44 173 ARG A C 1
ATOM 1321 O O . ARG A 1 173 ? 16.783 -2.053 -3.802 1.00 68.44 173 ARG A O 1
ATOM 1328 N N . ALA A 1 174 ? 16.224 -3.001 -5.771 1.00 68.62 174 ALA A N 1
ATOM 1329 C CA . ALA A 1 174 ? 15.438 -4.092 -5.198 1.00 68.62 174 ALA A CA 1
ATOM 1330 C C . ALA A 1 174 ? 16.283 -5.008 -4.286 1.00 68.62 174 ALA A C 1
ATOM 1332 O O . ALA A 1 174 ? 15.894 -5.287 -3.152 1.00 68.62 174 ALA A O 1
ATOM 1333 N N . GLN A 1 175 ? 17.469 -5.424 -4.746 1.00 70.19 175 GLN A N 1
ATOM 1334 C CA . GLN A 1 175 ? 18.367 -6.317 -4.000 1.00 70.19 175 GLN A CA 1
ATOM 1335 C C . GLN A 1 175 ? 18.912 -5.682 -2.720 1.00 70.19 175 GLN A C 1
ATOM 1337 O O . GLN A 1 175 ? 18.929 -6.323 -1.673 1.00 70.19 175 GLN A O 1
ATOM 1342 N N . LYS A 1 176 ? 19.316 -4.406 -2.771 1.00 69.50 176 LYS A N 1
ATOM 1343 C CA . LYS A 1 176 ? 19.864 -3.699 -1.605 1.00 69.50 176 LYS A CA 1
ATOM 1344 C C . LYS A 1 176 ? 18.903 -3.717 -0.411 1.00 69.50 176 LYS A C 1
ATOM 1346 O O . LYS A 1 176 ? 19.341 -3.850 0.728 1.00 69.50 176 LYS A O 1
ATOM 1351 N N . ILE A 1 177 ? 17.603 -3.592 -0.662 1.00 60.69 177 ILE A N 1
ATOM 1352 C CA . ILE A 1 177 ? 16.592 -3.528 0.398 1.00 60.69 177 ILE A CA 1
ATOM 1353 C C . ILE A 1 177 ? 16.221 -4.916 0.904 1.00 60.69 177 ILE A C 1
ATOM 1355 O O . ILE A 1 177 ? 16.015 -5.082 2.103 1.00 60.69 177 ILE A O 1
ATOM 1359 N N . GLU A 1 178 ? 16.227 -5.927 0.038 1.00 65.81 178 GLU A N 1
ATOM 1360 C CA . GLU A 1 178 ? 16.136 -7.313 0.491 1.00 65.81 178 GLU A CA 1
ATOM 1361 C C . GLU A 1 178 ? 17.315 -7.686 1.403 1.00 65.81 178 GLU A C 1
ATOM 1363 O O . GLU A 1 178 ? 17.120 -8.305 2.450 1.00 65.81 178 GLU A O 1
ATOM 1368 N N . ASP A 1 179 ? 18.533 -7.278 1.047 1.00 68.06 179 ASP A N 1
ATOM 1369 C CA . ASP A 1 179 ? 19.718 -7.499 1.873 1.00 68.06 179 ASP A CA 1
ATOM 1370 C C . ASP A 1 179 ? 19.625 -6.752 3.208 1.00 68.06 179 ASP A C 1
ATOM 1372 O O . ASP A 1 179 ? 19.960 -7.312 4.255 1.00 68.06 179 ASP A O 1
ATOM 1376 N N . ASP A 1 180 ? 19.147 -5.506 3.199 1.00 63.62 180 ASP A N 1
ATOM 1377 C CA . ASP A 1 180 ? 18.910 -4.726 4.415 1.00 63.62 180 ASP A CA 1
ATOM 1378 C C . ASP A 1 180 ? 17.811 -5.353 5.293 1.00 63.62 180 ASP A C 1
ATOM 1380 O O . ASP A 1 180 ? 17.978 -5.415 6.515 1.00 63.62 180 ASP A O 1
ATOM 1384 N N . TYR A 1 181 ? 16.750 -5.902 4.689 1.00 60.94 181 TYR A N 1
ATOM 1385 C CA . TYR A 1 181 ? 15.706 -6.669 5.374 1.00 60.94 181 TYR A CA 1
ATOM 1386 C C . TYR A 1 181 ? 16.284 -7.933 6.018 1.00 60.94 181 TYR A C 1
ATOM 1388 O O . TYR A 1 181 ? 16.141 -8.140 7.223 1.00 60.94 181 TYR A O 1
ATOM 1396 N N . LYS A 1 182 ? 17.009 -8.758 5.249 1.00 62.53 182 LYS A N 1
ATOM 1397 C CA . LYS A 1 182 ? 17.656 -9.982 5.751 1.00 62.53 182 LYS A CA 1
ATOM 1398 C C . LYS A 1 182 ? 18.615 -9.672 6.896 1.00 62.53 182 LYS A C 1
ATOM 1400 O O . LYS A 1 182 ? 18.585 -10.359 7.915 1.00 62.53 182 LYS A O 1
ATOM 1405 N N . LYS A 1 183 ? 19.430 -8.619 6.771 1.00 63.88 183 LYS A N 1
ATOM 1406 C CA . LYS A 1 183 ? 20.328 -8.154 7.841 1.00 63.88 183 LYS A CA 1
ATOM 1407 C C . LYS A 1 183 ? 19.557 -7.721 9.085 1.00 63.88 183 LYS A C 1
ATOM 1409 O O . LYS A 1 183 ? 19.964 -8.083 10.187 1.00 63.88 183 LYS A O 1
ATOM 1414 N N . ALA A 1 184 ? 18.463 -6.973 8.932 1.00 58.09 184 ALA A N 1
ATOM 1415 C CA . ALA A 1 184 ? 17.626 -6.550 10.052 1.00 58.09 184 ALA A CA 1
ATOM 1416 C C . ALA A 1 184 ? 16.995 -7.754 10.777 1.00 58.09 184 ALA A C 1
ATOM 1418 O O . ALA A 1 184 ? 17.049 -7.823 12.005 1.00 58.09 184 ALA A O 1
ATOM 1419 N N . THR A 1 185 ? 16.484 -8.741 10.035 1.00 55.06 185 THR A N 1
ATOM 1420 C CA . THR A 1 185 ? 15.899 -9.966 10.602 1.00 55.06 185 THR A CA 1
ATOM 1421 C C . THR A 1 185 ? 16.955 -10.845 11.287 1.00 55.06 185 THR A C 1
ATOM 1423 O O . THR A 1 185 ? 16.736 -11.301 12.408 1.00 55.06 185 THR A O 1
ATOM 1426 N N . LEU A 1 186 ? 18.134 -11.034 10.681 1.00 55.16 186 LEU A N 1
ATOM 1427 C CA . LEU A 1 186 ? 19.240 -11.815 11.261 1.00 55.16 186 LEU A CA 1
ATOM 1428 C C . LEU A 1 186 ? 19.806 -11.177 12.538 1.00 55.16 186 LEU A C 1
ATOM 1430 O O . LEU A 1 186 ? 20.109 -11.882 13.499 1.00 55.16 186 LEU A O 1
ATOM 1434 N N . LYS A 1 187 ? 19.912 -9.843 12.583 1.00 54.47 187 LYS A N 1
ATOM 1435 C CA . LYS A 1 187 ? 20.394 -9.108 13.764 1.00 54.47 187 LYS A CA 1
ATOM 1436 C C . LYS A 1 187 ? 19.443 -9.239 14.963 1.00 54.47 187 LYS A C 1
ATOM 1438 O O . LYS A 1 187 ? 19.907 -9.239 16.099 1.00 54.47 187 LYS A O 1
ATOM 1443 N N . ASN A 1 188 ? 18.145 -9.413 14.711 1.00 49.12 188 ASN A N 1
ATOM 1444 C CA . ASN A 1 188 ? 17.126 -9.610 15.745 1.00 49.12 188 ASN A CA 1
ATOM 1445 C C . ASN A 1 188 ? 16.968 -11.079 16.189 1.00 49.12 188 ASN A C 1
ATOM 1447 O O . ASN A 1 188 ? 16.357 -11.329 17.220 1.00 49.12 188 ASN A O 1
ATOM 1451 N N . ALA A 1 189 ? 17.549 -12.051 15.476 1.00 44.84 189 ALA A N 1
ATOM 1452 C CA . ALA A 1 189 ? 17.521 -13.467 15.866 1.00 44.84 189 ALA A CA 1
ATOM 1453 C C . ALA A 1 189 ? 18.538 -13.829 16.975 1.00 44.84 189 ALA A C 1
ATOM 1455 O O . ALA A 1 189 ? 18.409 -14.874 17.609 1.00 44.84 189 ALA A O 1
ATOM 1456 N N . GLY A 1 190 ? 19.542 -12.976 17.229 1.00 43.59 190 GLY A N 1
ATOM 1457 C CA . GLY A 1 190 ? 20.560 -13.167 18.276 1.00 43.59 190 GLY A CA 1
ATOM 1458 C C . GLY A 1 190 ? 20.210 -12.576 19.650 1.00 43.59 190 GLY A C 1
ATOM 1459 O O . GLY A 1 190 ? 20.953 -12.785 20.607 1.00 43.59 190 GLY A O 1
ATOM 1460 N N . ALA A 1 191 ? 19.097 -11.844 19.764 1.00 41.91 191 ALA A N 1
ATOM 1461 C CA . ALA A 1 191 ? 18.589 -11.305 21.022 1.00 41.91 191 ALA A CA 1
ATOM 1462 C C . ALA A 1 191 ? 17.448 -12.209 21.515 1.00 41.91 191 ALA A C 1
ATOM 1464 O O . ALA A 1 191 ? 16.383 -12.267 20.907 1.00 41.91 191 ALA A O 1
ATOM 1465 N N . GLY A 1 192 ? 17.702 -12.989 22.567 1.00 35.47 192 GLY A N 1
ATOM 1466 C CA . GLY A 1 192 ? 16.762 -13.986 23.078 1.00 35.47 192 GLY A CA 1
ATOM 1467 C C . GLY A 1 192 ? 15.371 -13.427 23.406 1.00 35.47 192 GLY A C 1
ATOM 1468 O O . GLY A 1 192 ? 15.254 -12.342 23.957 1.00 35.47 192 GLY A O 1
ATOM 1469 N N . ALA A 1 193 ? 14.353 -14.235 23.092 1.00 37.81 193 ALA A N 1
ATOM 1470 C CA . ALA A 1 193 ? 12.962 -14.190 23.555 1.00 37.81 193 ALA A CA 1
ATOM 1471 C C . ALA A 1 193 ? 12.239 -12.817 23.543 1.00 37.81 193 ALA A C 1
ATOM 1473 O O . ALA A 1 193 ? 12.386 -12.008 24.452 1.00 37.81 193 ALA A O 1
ATOM 1474 N N . ALA A 1 194 ? 11.308 -12.686 22.585 1.00 40.56 194 ALA A N 1
ATOM 1475 C CA . ALA A 1 194 ? 10.270 -11.652 22.426 1.00 40.56 194 ALA A CA 1
ATOM 1476 C C . ALA A 1 194 ? 10.672 -10.350 21.691 1.00 40.56 194 ALA A C 1
ATOM 1478 O O . ALA A 1 194 ? 11.278 -9.443 22.249 1.00 40.56 194 ALA A O 1
ATOM 1479 N N . GLY A 1 195 ? 10.198 -10.236 20.440 1.00 31.58 195 GLY A N 1
ATOM 1480 C CA . GLY A 1 195 ? 10.250 -9.038 19.587 1.00 31.58 195 GLY A CA 1
ATOM 1481 C C . GLY A 1 195 ? 11.284 -9.195 18.469 1.00 31.58 195 GLY A C 1
ATOM 1482 O O . GLY A 1 195 ? 12.473 -9.151 18.721 1.00 31.58 195 GLY A O 1
ATOM 1483 N N . VAL A 1 196 ? 10.958 -9.422 17.199 1.00 32.53 196 VAL A N 1
ATOM 1484 C CA . VAL A 1 196 ? 9.794 -9.041 16.400 1.00 32.53 196 VAL A CA 1
ATOM 1485 C C . VAL A 1 196 ? 9.495 -10.212 15.464 1.00 32.53 196 VAL A C 1
ATOM 1487 O O . VAL A 1 196 ? 10.292 -10.537 14.586 1.00 32.53 196 VAL A O 1
ATOM 1490 N N . SER A 1 197 ? 8.348 -10.862 15.643 1.00 34.66 197 SER A N 1
ATOM 1491 C CA . SER A 1 197 ? 7.799 -11.781 14.650 1.00 34.66 197 SER A CA 1
ATOM 1492 C C . SER A 1 197 ? 7.316 -10.960 13.450 1.00 34.66 197 SER A C 1
ATOM 1494 O O . SER A 1 197 ? 6.140 -10.611 13.366 1.00 34.66 197 SER A O 1
ATOM 1496 N N . ALA A 1 198 ? 8.222 -10.618 12.531 1.00 40.41 198 ALA A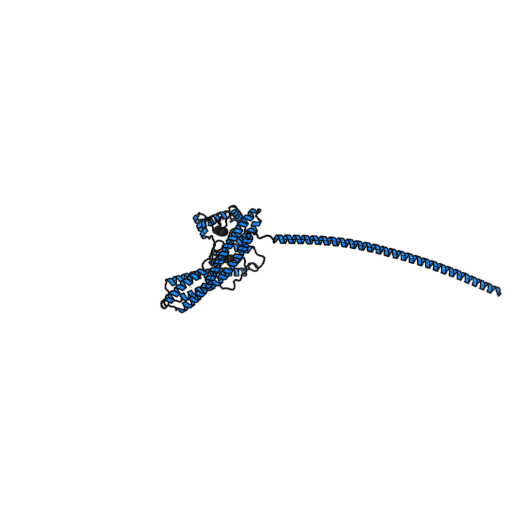 N 1
ATOM 1497 C CA . ALA A 1 198 ? 7.864 -10.107 11.210 1.00 40.41 198 ALA A CA 1
ATOM 1498 C C . ALA A 1 198 ? 7.293 -11.273 10.387 1.00 40.41 198 ALA A C 1
ATOM 1500 O O . ALA A 1 198 ? 7.946 -11.844 9.517 1.00 40.41 198 ALA A O 1
ATOM 1501 N N . GLY A 1 199 ? 6.083 -11.695 10.751 1.00 36.03 199 GLY A N 1
ATOM 1502 C CA . GLY A 1 199 ? 5.325 -12.719 10.057 1.00 36.03 199 GLY A CA 1
ATOM 1503 C C . GLY A 1 199 ? 4.821 -12.187 8.725 1.00 36.03 199 GLY A C 1
ATOM 1504 O O . GLY A 1 199 ? 3.711 -11.686 8.667 1.00 36.03 199 GLY A O 1
ATOM 1505 N N . VAL A 1 200 ? 5.647 -12.309 7.686 1.00 35.03 200 VAL A N 1
ATOM 1506 C CA . VAL A 1 200 ? 5.314 -13.020 6.444 1.00 35.03 200 VAL A CA 1
ATOM 1507 C C . VAL A 1 200 ? 6.632 -13.592 5.926 1.00 35.03 200 VAL A C 1
ATOM 1509 O O . VAL A 1 200 ? 7.537 -12.856 5.537 1.00 35.03 200 VAL A O 1
ATOM 1512 N N . ALA A 1 201 ? 6.759 -14.916 5.934 1.00 30.59 201 ALA A N 1
ATOM 1513 C CA . ALA A 1 201 ? 7.844 -15.589 5.244 1.00 30.59 201 ALA A CA 1
ATOM 1514 C C . ALA A 1 201 ? 7.602 -15.484 3.730 1.00 30.59 201 ALA A C 1
ATOM 1516 O O . ALA A 1 201 ? 7.067 -16.402 3.119 1.00 30.59 201 ALA A O 1
ATOM 1517 N N . PHE A 1 202 ? 8.031 -14.390 3.098 1.00 36.66 202 PHE A N 1
ATOM 1518 C CA . PHE A 1 202 ? 8.223 -14.338 1.642 1.00 36.66 202 PHE A CA 1
ATOM 1519 C C . PHE A 1 202 ? 9.519 -15.076 1.246 1.00 36.66 202 PHE A C 1
ATOM 1521 O O . PHE A 1 202 ? 10.332 -14.584 0.476 1.00 36.66 202 PHE A O 1
ATOM 1528 N N . ALA A 1 203 ? 9.749 -16.259 1.822 1.00 32.09 203 ALA A N 1
ATOM 1529 C CA . ALA A 1 203 ? 11.001 -17.008 1.708 1.00 32.09 203 ALA A CA 1
ATOM 1530 C C . ALA A 1 203 ? 11.061 -17.938 0.479 1.00 32.09 203 ALA A C 1
ATOM 1532 O O . ALA A 1 203 ? 12.022 -18.688 0.338 1.00 32.09 203 ALA A O 1
ATOM 1533 N N . ALA A 1 204 ? 10.050 -17.921 -0.397 1.00 28.83 204 ALA A N 1
ATOM 1534 C CA . ALA A 1 204 ? 9.925 -18.891 -1.490 1.00 28.83 204 ALA A CA 1
ATOM 1535 C C . ALA A 1 204 ? 10.196 -18.332 -2.897 1.00 28.83 204 ALA A C 1
ATOM 1537 O O . ALA A 1 204 ? 10.084 -19.074 -3.867 1.00 28.83 204 ALA A O 1
ATOM 1538 N N . LEU A 1 205 ? 10.570 -17.060 -3.036 1.00 33.69 205 LEU A N 1
ATOM 1539 C CA . LEU A 1 205 ? 10.924 -16.468 -4.326 1.00 33.69 205 LEU A CA 1
ATOM 1540 C C . LEU A 1 205 ? 12.251 -15.720 -4.160 1.00 33.69 205 LEU A C 1
ATOM 1542 O O . LEU A 1 205 ? 12.467 -15.062 -3.144 1.00 33.69 205 LEU A O 1
ATOM 1546 N N . ALA A 1 206 ? 13.147 -15.836 -5.141 1.00 34.69 206 ALA A N 1
ATOM 1547 C CA . ALA A 1 206 ? 14.329 -14.979 -5.287 1.00 34.69 206 ALA A CA 1
ATOM 1548 C C . ALA A 1 206 ? 13.931 -13.473 -5.225 1.00 34.69 206 ALA A C 1
ATOM 1550 O O . ALA A 1 206 ? 12.732 -13.193 -5.217 1.00 34.69 206 ALA A O 1
ATOM 1551 N N . PRO A 1 207 ? 14.881 -12.510 -5.169 1.00 43.44 207 PRO A N 1
ATOM 1552 C CA . PRO A 1 207 ? 14.713 -11.186 -4.570 1.00 43.44 207 PRO A CA 1
ATOM 1553 C C . PRO A 1 207 ? 13.285 -10.678 -4.536 1.00 43.44 207 PRO A C 1
ATOM 1555 O O . PRO A 1 207 ? 12.765 -10.323 -5.588 1.00 43.44 207 PRO A O 1
ATOM 1558 N N . THR A 1 208 ? 12.628 -10.739 -3.368 1.00 56.94 208 THR A N 1
ATOM 1559 C CA . THR A 1 208 ? 11.159 -10.679 -3.279 1.00 56.94 208 THR A CA 1
ATOM 1560 C C . THR A 1 208 ? 10.629 -9.509 -4.103 1.00 56.94 208 THR A C 1
ATOM 1562 O O . THR A 1 208 ? 10.765 -8.348 -3.711 1.00 56.94 208 THR A O 1
ATOM 1565 N N . ALA A 1 209 ? 10.065 -9.809 -5.268 1.00 54.66 209 ALA A N 1
ATOM 1566 C CA . ALA A 1 209 ? 9.772 -8.801 -6.276 1.00 54.66 209 ALA A CA 1
ATOM 1567 C C . ALA A 1 209 ? 8.768 -7.748 -5.773 1.00 54.66 209 ALA A C 1
ATOM 1569 O O . ALA A 1 209 ? 8.833 -6.594 -6.178 1.00 54.66 209 ALA A O 1
ATOM 1570 N N . ALA A 1 210 ? 7.941 -8.098 -4.779 1.00 56.19 210 ALA A N 1
ATOM 1571 C CA . ALA A 1 210 ? 7.106 -7.158 -4.034 1.00 56.19 210 ALA A CA 1
ATOM 1572 C C . ALA A 1 210 ? 7.915 -6.048 -3.324 1.00 56.19 210 ALA A C 1
ATOM 1574 O O . ALA A 1 210 ? 7.536 -4.881 -3.391 1.00 56.19 210 ALA A O 1
ATOM 1575 N N . MET A 1 211 ? 9.057 -6.364 -2.696 1.00 58.62 211 MET A N 1
ATOM 1576 C CA . MET A 1 211 ? 9.968 -5.334 -2.171 1.00 58.62 211 MET A CA 1
ATOM 1577 C C . MET A 1 211 ? 10.618 -4.535 -3.308 1.00 58.62 211 MET A C 1
ATOM 1579 O O . MET A 1 211 ? 10.777 -3.327 -3.184 1.00 58.62 211 MET A O 1
ATOM 1583 N N . GLY A 1 212 ? 10.930 -5.154 -4.449 1.00 60.06 212 GLY A N 1
ATOM 1584 C CA . GLY A 1 212 ? 11.359 -4.424 -5.651 1.00 60.06 212 GLY A CA 1
ATOM 1585 C C . GLY A 1 212 ? 10.332 -3.383 -6.121 1.00 60.06 212 GLY A C 1
ATOM 1586 O O . GLY A 1 212 ? 10.681 -2.234 -6.381 1.00 60.06 212 GLY A O 1
ATOM 1587 N N . ILE A 1 213 ? 9.048 -3.739 -6.128 1.00 62.03 213 ILE A N 1
ATOM 1588 C CA . ILE A 1 213 ? 7.936 -2.840 -6.477 1.00 62.03 213 ILE A CA 1
ATOM 1589 C C . ILE A 1 213 ? 7.790 -1.723 -5.444 1.00 62.03 213 ILE A C 1
ATOM 1591 O O . ILE A 1 213 ? 7.739 -0.548 -5.809 1.00 62.03 213 ILE A O 1
ATOM 1595 N N . ALA A 1 214 ? 7.791 -2.065 -4.153 1.00 61.34 214 ALA A N 1
ATOM 1596 C CA . ALA A 1 214 ? 7.714 -1.085 -3.072 1.00 61.34 214 ALA A CA 1
ATOM 1597 C C . ALA A 1 214 ? 8.878 -0.095 -3.079 1.00 61.34 214 ALA A C 1
ATOM 1599 O O . ALA A 1 214 ? 8.747 1.021 -2.607 1.00 61.34 214 ALA A O 1
ATOM 1600 N N . THR A 1 215 ? 10.031 -0.473 -3.615 1.00 61.94 215 THR A N 1
ATOM 1601 C CA . THR A 1 215 ? 11.214 0.394 -3.627 1.00 61.94 215 THR A CA 1
ATOM 1602 C C . THR A 1 215 ? 11.318 1.205 -4.906 1.00 61.94 215 THR A C 1
ATOM 1604 O O . THR A 1 215 ? 11.794 2.337 -4.871 1.00 61.94 215 THR A O 1
ATOM 1607 N N . THR A 1 216 ? 10.827 0.656 -6.015 1.00 62.28 216 THR A N 1
ATOM 1608 C CA . THR A 1 216 ? 10.792 1.338 -7.310 1.00 62.28 216 THR A CA 1
ATOM 1609 C C . THR A 1 216 ? 9.680 2.374 -7.365 1.00 62.28 216 THR A C 1
ATOM 1611 O O . THR A 1 216 ? 9.894 3.474 -7.866 1.00 62.28 216 THR A O 1
ATOM 1614 N N . PHE A 1 217 ? 8.499 2.047 -6.837 1.00 64.12 217 PHE A N 1
ATOM 1615 C CA . PHE A 1 217 ? 7.335 2.935 -6.899 1.00 64.12 217 PHE A CA 1
ATOM 1616 C C . PHE A 1 217 ? 6.965 3.520 -5.547 1.00 64.12 217 PHE A C 1
ATOM 1618 O O . PHE A 1 217 ? 6.192 4.476 -5.494 1.00 64.12 217 PHE A O 1
ATOM 1625 N N . GLY A 1 218 ? 7.454 2.937 -4.454 1.00 62.91 218 GLY A N 1
ATOM 1626 C CA . GLY A 1 218 ? 7.064 3.379 -3.134 1.00 62.91 218 GLY A CA 1
ATOM 1627 C C . GLY A 1 218 ? 7.912 4.529 -2.626 1.00 62.91 218 GLY A C 1
ATOM 1628 O O . GLY A 1 218 ? 9.140 4.578 -2.728 1.00 62.91 218 GLY A O 1
ATOM 1629 N N . VAL A 1 219 ? 7.197 5.470 -2.034 1.00 61.81 219 VAL A N 1
ATOM 1630 C CA . VAL A 1 219 ? 7.737 6.628 -1.345 1.00 61.81 219 VAL A CA 1
ATOM 1631 C C . VAL A 1 219 ? 7.248 6.529 0.092 1.00 61.81 219 VAL A C 1
ATOM 1633 O O . VAL A 1 219 ? 6.084 6.204 0.325 1.00 61.81 219 VAL A O 1
ATOM 1636 N N . ALA A 1 220 ? 8.133 6.763 1.056 1.00 64.06 220 ALA A N 1
ATOM 1637 C CA . ALA A 1 220 ? 7.740 6.874 2.450 1.00 64.06 220 ALA A CA 1
ATOM 1638 C C . ALA A 1 220 ? 6.786 8.068 2.631 1.00 64.06 220 ALA A C 1
ATOM 1640 O O . ALA A 1 220 ? 6.742 8.986 1.813 1.00 64.06 220 ALA A O 1
ATOM 1641 N N . SER A 1 221 ? 6.037 8.101 3.727 1.00 60.25 221 SER A N 1
ATOM 1642 C CA . SER A 1 221 ? 5.072 9.174 3.998 1.00 60.25 221 SER A CA 1
ATOM 1643 C C . SER A 1 221 ? 5.686 10.564 4.122 1.00 60.25 221 SER A C 1
ATOM 1645 O O . SER A 1 221 ? 5.013 11.555 3.847 1.00 60.25 221 SER A O 1
ATOM 1647 N N . THR A 1 222 ? 6.977 10.630 4.444 1.00 57.88 222 THR A N 1
ATOM 1648 C CA . THR A 1 222 ? 7.786 11.853 4.445 1.00 57.88 222 THR A CA 1
ATOM 1649 C C . THR A 1 222 ? 8.107 12.372 3.041 1.00 57.88 222 THR A C 1
ATOM 1651 O O . THR A 1 222 ? 8.767 13.397 2.905 1.00 57.88 222 THR A O 1
ATOM 1654 N N . GLY A 1 223 ? 7.664 11.675 1.990 1.00 57.66 223 GLY A N 1
ATOM 1655 C CA . GLY A 1 223 ? 7.962 11.999 0.598 1.00 57.66 223 GLY A CA 1
ATOM 1656 C C . GLY A 1 223 ? 9.339 11.516 0.132 1.00 57.66 223 GLY A C 1
ATOM 1657 O O . GLY A 1 223 ? 9.688 11.710 -1.029 1.00 57.66 223 GLY A O 1
ATOM 1658 N N . THR A 1 224 ? 10.113 10.847 0.991 1.00 66.31 224 THR A N 1
ATOM 1659 C CA . THR A 1 224 ? 11.401 10.247 0.618 1.00 66.31 224 THR A CA 1
ATOM 1660 C C . THR A 1 224 ? 11.187 8.939 -0.134 1.00 66.31 224 THR A C 1
ATOM 1662 O O . THR A 1 224 ? 10.549 8.024 0.389 1.00 66.31 224 THR A O 1
ATOM 1665 N N . ALA A 1 225 ? 11.745 8.809 -1.342 1.00 68.69 225 ALA A N 1
ATOM 1666 C CA . ALA A 1 225 ? 11.705 7.552 -2.091 1.00 68.69 225 ALA A CA 1
ATOM 1667 C C . ALA A 1 225 ? 12.242 6.399 -1.228 1.00 68.69 225 ALA A C 1
ATOM 1669 O O . ALA A 1 225 ? 13.314 6.525 -0.630 1.00 68.69 225 ALA A O 1
ATOM 1670 N N . ILE A 1 226 ? 11.540 5.263 -1.168 1.00 66.06 226 ILE A N 1
ATOM 1671 C CA . ILE A 1 226 ? 11.976 4.128 -0.338 1.00 66.06 226 ILE A CA 1
ATOM 1672 C C . ILE A 1 226 ? 13.353 3.634 -0.804 1.00 66.06 226 ILE A C 1
ATOM 1674 O O . ILE A 1 226 ? 14.191 3.279 0.022 1.00 66.06 226 ILE A O 1
ATOM 1678 N N . SER A 1 227 ? 13.653 3.735 -2.105 1.00 61.59 227 SER A N 1
ATOM 1679 C CA . SER A 1 227 ? 14.980 3.451 -2.665 1.00 61.59 227 SER A CA 1
ATOM 1680 C C . SER A 1 227 ? 16.117 4.339 -2.138 1.00 61.59 227 SER A C 1
ATOM 1682 O O . SER A 1 227 ? 17.281 3.956 -2.242 1.00 61.59 227 SER A O 1
ATOM 1684 N N . ALA A 1 228 ? 15.815 5.537 -1.627 1.00 69.31 228 ALA A N 1
ATOM 1685 C CA . ALA A 1 228 ? 16.807 6.452 -1.062 1.00 69.31 228 ALA A CA 1
ATOM 1686 C C . ALA A 1 228 ? 17.108 6.159 0.421 1.00 69.31 228 ALA A C 1
ATOM 1688 O O . ALA A 1 228 ? 18.073 6.688 0.974 1.00 69.31 228 ALA A O 1
ATOM 1689 N N . LEU A 1 229 ? 16.302 5.311 1.067 1.00 69.88 229 LEU A N 1
ATOM 1690 C CA . LEU A 1 229 ? 16.503 4.883 2.447 1.00 69.88 229 LEU A CA 1
ATOM 1691 C C . LEU A 1 229 ? 17.494 3.707 2.521 1.00 69.88 229 LEU A C 1
ATOM 1693 O O . LEU A 1 229 ? 17.835 3.070 1.523 1.00 69.88 229 LEU A O 1
ATOM 1697 N N . SER A 1 230 ? 17.960 3.395 3.731 1.00 65.19 230 SER A N 1
ATOM 1698 C CA . SER A 1 230 ? 18.784 2.211 3.998 1.00 65.19 230 SER A CA 1
ATOM 1699 C C . SER A 1 230 ? 18.455 1.574 5.348 1.00 65.19 230 SER A C 1
ATOM 1701 O O . SER A 1 230 ? 17.846 2.193 6.230 1.00 65.19 230 SER A O 1
ATOM 1703 N N . GLY A 1 231 ? 18.845 0.311 5.510 1.00 64.38 231 GLY A N 1
ATOM 1704 C CA . GLY A 1 231 ? 18.717 -0.437 6.755 1.00 64.38 231 GLY A CA 1
ATOM 1705 C C . GLY A 1 231 ? 17.269 -0.589 7.232 1.00 64.38 231 GLY A C 1
ATOM 1706 O O . GLY A 1 231 ? 16.343 -0.815 6.449 1.00 64.38 231 GLY A O 1
ATOM 1707 N N . ALA A 1 232 ? 17.070 -0.452 8.546 1.00 63.66 232 ALA A N 1
ATOM 1708 C CA . ALA A 1 232 ? 15.760 -0.603 9.179 1.00 63.66 232 ALA A CA 1
ATOM 1709 C C . ALA A 1 232 ? 14.723 0.414 8.667 1.00 63.66 232 ALA A C 1
ATOM 1711 O O . ALA A 1 232 ? 13.544 0.086 8.596 1.00 63.66 232 ALA A O 1
ATOM 1712 N N . ALA A 1 233 ? 15.146 1.619 8.265 1.00 64.50 233 ALA A N 1
ATOM 1713 C CA . ALA A 1 233 ? 14.236 2.637 7.741 1.00 64.50 233 ALA A CA 1
ATOM 1714 C C . ALA A 1 233 ? 13.666 2.242 6.370 1.00 64.50 233 ALA A C 1
ATOM 1716 O O . ALA A 1 233 ? 12.454 2.302 6.180 1.00 64.50 233 ALA A O 1
ATOM 1717 N N . ALA A 1 234 ? 14.515 1.772 5.446 1.00 63.69 234 ALA A N 1
ATOM 1718 C CA . ALA A 1 234 ? 14.070 1.273 4.140 1.00 63.69 234 ALA A CA 1
ATOM 1719 C C . ALA A 1 234 ? 13.152 0.060 4.286 1.00 63.69 234 ALA A C 1
ATOM 1721 O O . ALA A 1 234 ? 12.096 -0.001 3.666 1.00 63.69 234 ALA A O 1
ATOM 1722 N N . THR A 1 235 ? 13.538 -0.871 5.159 1.00 61.66 235 THR A N 1
ATOM 1723 C CA . THR A 1 235 ? 12.762 -2.076 5.460 1.00 61.66 235 THR A CA 1
ATOM 1724 C C . THR A 1 235 ? 11.379 -1.732 6.011 1.00 61.66 235 THR A C 1
ATOM 1726 O O . THR A 1 235 ? 10.372 -2.205 5.492 1.00 61.66 235 THR A O 1
ATOM 1729 N N . ASN A 1 236 ? 11.311 -0.881 7.035 1.00 63.94 236 ASN A N 1
ATOM 1730 C CA . ASN A 1 236 ? 10.045 -0.512 7.659 1.00 63.94 236 ASN A CA 1
ATOM 1731 C C . ASN A 1 236 ? 9.162 0.302 6.711 1.00 63.94 236 ASN A C 1
ATOM 1733 O O . ASN A 1 236 ? 7.957 0.080 6.692 1.00 63.94 236 ASN A O 1
ATOM 1737 N N . ALA A 1 237 ? 9.742 1.190 5.895 1.00 66.12 237 ALA A N 1
ATOM 1738 C CA . ALA A 1 237 ? 9.001 1.945 4.889 1.00 66.12 237 ALA A CA 1
ATOM 1739 C C . ALA A 1 237 ? 8.474 1.041 3.761 1.00 66.12 237 ALA A C 1
ATOM 1741 O O . ALA A 1 237 ? 7.325 1.186 3.358 1.00 66.12 237 ALA A O 1
ATOM 1742 N N . ALA A 1 238 ? 9.265 0.069 3.291 1.00 65.75 238 ALA A N 1
ATOM 1743 C CA . ALA A 1 238 ? 8.823 -0.916 2.303 1.00 65.75 238 ALA A CA 1
ATOM 1744 C C . ALA A 1 238 ? 7.707 -1.814 2.857 1.00 65.75 238 ALA A C 1
ATOM 1746 O O . ALA A 1 238 ? 6.696 -2.015 2.192 1.00 65.75 238 ALA A O 1
ATOM 1747 N N . LEU A 1 239 ? 7.844 -2.307 4.093 1.00 60.31 239 LEU A N 1
ATOM 1748 C CA . LEU A 1 239 ? 6.808 -3.100 4.762 1.00 60.31 239 LEU A CA 1
ATOM 1749 C C . LEU A 1 239 ? 5.535 -2.288 5.002 1.00 60.31 239 LEU A C 1
ATOM 1751 O O . LEU A 1 239 ? 4.441 -2.787 4.766 1.00 60.31 239 LEU A O 1
ATOM 1755 N N . ALA A 1 240 ? 5.668 -1.038 5.437 1.00 62.91 240 ALA A N 1
ATOM 1756 C CA . ALA A 1 240 ? 4.563 -0.096 5.562 1.00 62.91 240 ALA A CA 1
ATOM 1757 C C . ALA A 1 240 ? 3.829 0.108 4.233 1.00 62.91 240 ALA A C 1
ATOM 1759 O O . ALA A 1 240 ? 2.601 0.050 4.188 1.00 62.91 240 ALA A O 1
ATOM 1760 N N . TRP A 1 241 ? 4.587 0.306 3.154 1.00 61.66 241 TRP A N 1
ATOM 1761 C CA . TRP A 1 241 ? 4.058 0.501 1.809 1.00 61.66 241 TRP A CA 1
ATOM 1762 C C . TRP A 1 241 ? 3.341 -0.744 1.275 1.00 61.66 241 TRP A C 1
ATOM 1764 O O . TRP A 1 241 ? 2.279 -0.623 0.678 1.00 61.66 241 TRP A O 1
ATOM 1774 N N . LEU A 1 242 ? 3.870 -1.939 1.561 1.00 58.22 242 LEU A N 1
ATOM 1775 C CA . LEU A 1 242 ? 3.260 -3.236 1.232 1.00 58.22 242 LEU A CA 1
ATOM 1776 C C . LEU A 1 242 ? 2.119 -3.648 2.181 1.00 58.22 242 LEU A C 1
ATOM 1778 O O . LEU A 1 242 ? 1.616 -4.769 2.096 1.00 58.22 242 LEU A O 1
ATOM 1782 N N . GLY A 1 243 ? 1.729 -2.778 3.117 1.00 53.75 243 GLY A N 1
ATOM 1783 C CA . GLY A 1 243 ? 0.627 -3.032 4.042 1.00 53.75 243 GLY A CA 1
ATOM 1784 C C . GLY A 1 243 ? 0.923 -4.067 5.128 1.00 53.75 243 GLY A C 1
ATOM 1785 O O . GLY A 1 243 ? 0.004 -4.727 5.616 1.00 53.75 243 GLY A O 1
ATOM 1786 N N . GLY A 1 244 ? 2.178 -4.177 5.572 1.00 48.94 244 GLY A N 1
ATOM 1787 C CA . GLY A 1 244 ? 2.656 -5.082 6.628 1.00 48.94 244 GLY A CA 1
ATOM 1788 C C . GLY A 1 244 ? 1.975 -4.951 8.003 1.00 48.94 244 GLY A C 1
ATOM 1789 O O . GLY A 1 244 ? 2.351 -5.658 8.932 1.00 48.94 244 GLY A O 1
ATOM 1790 N N . GLY A 1 245 ? 0.964 -4.090 8.148 1.00 42.31 245 GLY A N 1
ATOM 1791 C CA . GLY A 1 245 ? 0.082 -4.032 9.316 1.00 42.31 245 GLY A CA 1
ATOM 1792 C C . GLY A 1 245 ? -1.185 -4.900 9.222 1.00 42.31 245 GLY A C 1
ATOM 1793 O O . GLY A 1 245 ? -1.750 -5.225 10.263 1.00 42.31 245 GLY A O 1
ATOM 1794 N N . ALA A 1 246 ? -1.640 -5.292 8.024 1.00 36.25 246 ALA A N 1
ATOM 1795 C CA . ALA A 1 246 ? -2.905 -6.024 7.851 1.00 36.25 246 ALA A CA 1
ATOM 1796 C C . ALA A 1 246 ? -2.722 -7.552 7.838 1.00 36.25 246 ALA A C 1
ATOM 1798 O O . ALA A 1 246 ? -3.495 -8.273 8.465 1.00 36.25 246 ALA A O 1
ATOM 1799 N N . LEU A 1 247 ? -1.659 -8.055 7.198 1.00 32.47 247 LEU A N 1
ATOM 1800 C CA . LEU A 1 247 ? -1.412 -9.502 7.084 1.00 32.47 247 LEU A CA 1
ATOM 1801 C C . LEU A 1 247 ? -0.798 -10.143 8.344 1.00 32.47 247 LEU A C 1
ATOM 1803 O O . LEU A 1 247 ? -0.878 -11.357 8.508 1.00 32.47 247 LEU A O 1
ATOM 1807 N N . ALA A 1 248 ? -0.206 -9.350 9.244 1.00 35.47 248 ALA A N 1
ATOM 1808 C CA . ALA A 1 248 ? 0.400 -9.845 10.486 1.00 35.47 248 ALA A CA 1
ATOM 1809 C C . ALA A 1 248 ? -0.624 -10.068 11.621 1.00 35.47 248 ALA A C 1
ATOM 1811 O O . ALA A 1 248 ? -0.285 -10.625 12.666 1.00 35.47 248 ALA A O 1
ATOM 1812 N N . ALA A 1 249 ? -1.881 -9.649 11.436 1.00 32.75 249 ALA A N 1
ATOM 1813 C CA . ALA A 1 249 ? -2.935 -9.740 12.442 1.00 32.75 249 ALA A CA 1
ATOM 1814 C C . ALA A 1 249 ? -3.628 -11.113 12.435 1.00 32.75 249 ALA A C 1
ATOM 1816 O O . ALA A 1 249 ? -4.841 -11.230 12.261 1.00 32.75 249 ALA A O 1
ATOM 1817 N N . GLY A 1 250 ? -2.858 -12.166 12.698 1.00 30.05 250 GLY A N 1
ATOM 1818 C CA . GLY A 1 250 ? -3.428 -13.359 13.310 1.00 30.05 250 GLY A CA 1
ATOM 1819 C C . GLY A 1 250 ? -3.889 -13.015 14.729 1.00 30.05 250 GLY A C 1
ATOM 1820 O O . GLY A 1 250 ? -3.066 -12.953 15.629 1.00 30.05 250 GLY A O 1
ATOM 1821 N N . GLY A 1 251 ? -5.189 -12.753 14.904 1.00 30.75 251 GLY A N 1
ATOM 1822 C CA . GLY A 1 251 ? -5.924 -12.827 16.176 1.00 30.75 251 GLY A CA 1
ATOM 1823 C C . GLY A 1 251 ? -5.408 -11.997 17.366 1.00 30.75 251 GLY A C 1
ATOM 1824 O O . GLY A 1 251 ? -4.551 -12.439 18.113 1.00 30.75 251 GLY A O 1
ATOM 1825 N N . GLY A 1 252 ? -6.043 -10.842 17.610 1.00 30.48 252 GLY A N 1
ATOM 1826 C CA . GLY A 1 252 ? -6.221 -10.224 18.936 1.00 30.48 252 GLY A CA 1
ATOM 1827 C C . GLY A 1 252 ? -4.974 -9.982 19.801 1.00 30.48 252 GLY A C 1
ATOM 1828 O O . GLY A 1 252 ? -4.706 -10.763 20.705 1.00 30.48 252 GLY A O 1
ATOM 1829 N N . GLY A 1 253 ? -4.275 -8.846 19.641 1.00 28.56 253 GLY A N 1
ATOM 1830 C CA . GLY A 1 253 ? -3.340 -8.437 20.705 1.00 28.56 253 GLY A CA 1
ATOM 1831 C C . GLY A 1 253 ? -2.318 -7.320 20.476 1.00 28.56 253 GLY A C 1
ATOM 1832 O O . GLY A 1 253 ? -1.732 -6.883 21.460 1.00 28.56 253 GLY A O 1
ATOM 1833 N N . MET A 1 254 ? -2.080 -6.807 19.262 1.00 30.06 254 MET A N 1
ATOM 1834 C CA . MET A 1 254 ? -1.069 -5.747 19.051 1.00 30.06 254 MET A CA 1
ATOM 1835 C C . MET A 1 254 ? -1.542 -4.660 18.079 1.00 30.06 254 MET A C 1
ATOM 1837 O O . MET A 1 254 ? -1.340 -4.754 16.876 1.00 30.06 254 MET A O 1
ATOM 1841 N N . ALA A 1 255 ? -2.171 -3.605 18.609 1.00 39.62 255 ALA A N 1
ATOM 1842 C CA . ALA A 1 255 ? -2.709 -2.497 17.810 1.00 39.62 255 ALA A CA 1
ATOM 1843 C C . ALA A 1 255 ? -1.749 -1.295 17.643 1.00 39.62 255 ALA A C 1
ATOM 1845 O O . ALA A 1 255 ? -1.928 -0.507 16.718 1.00 39.62 255 ALA A O 1
ATOM 1846 N N . ALA A 1 256 ? -0.723 -1.142 18.491 1.00 34.25 256 ALA A N 1
ATOM 1847 C CA . ALA A 1 256 ? 0.119 0.065 18.503 1.00 34.25 256 ALA A CA 1
ATOM 1848 C C . ALA A 1 256 ? 1.154 0.116 17.358 1.00 34.25 256 ALA A C 1
ATOM 1850 O O . ALA A 1 256 ? 1.354 1.162 16.750 1.00 34.25 256 ALA A O 1
ATOM 1851 N N . SER A 1 257 ? 1.761 -1.020 16.992 1.00 34.47 257 SER A N 1
ATOM 1852 C CA . SER A 1 257 ? 2.763 -1.066 15.909 1.00 34.47 257 SER A CA 1
ATOM 1853 C C . SER A 1 257 ? 2.150 -0.934 14.504 1.00 34.47 257 SER A C 1
ATOM 1855 O O . SER A 1 257 ? 2.835 -0.518 13.570 1.00 34.47 257 SER A O 1
ATOM 1857 N N . ASN A 1 258 ? 0.864 -1.264 14.348 1.00 49.19 258 ASN A N 1
ATOM 1858 C CA . ASN A 1 258 ? 0.180 -1.306 13.050 1.00 49.19 258 ASN A CA 1
ATOM 1859 C C . ASN A 1 258 ? -0.219 0.090 12.552 1.00 49.19 258 ASN A C 1
ATOM 1861 O O . ASN A 1 258 ? -0.198 0.340 11.349 1.00 49.19 258 ASN A O 1
ATOM 1865 N N . ALA A 1 259 ? -0.551 1.005 13.469 1.00 47.53 259 ALA A N 1
ATOM 1866 C CA . ALA A 1 259 ? -0.892 2.386 13.136 1.00 47.53 259 ALA A CA 1
ATOM 1867 C C . ALA A 1 259 ? 0.338 3.168 12.662 1.00 47.53 259 ALA A C 1
ATOM 1869 O O . ALA A 1 259 ? 0.283 3.804 11.618 1.00 47.53 259 ALA A O 1
ATOM 1870 N N . PHE A 1 260 ? 1.456 3.052 13.383 1.00 46.31 260 PHE A N 1
ATOM 1871 C CA . PHE A 1 260 ? 2.715 3.722 13.056 1.00 46.31 260 PHE A CA 1
ATOM 1872 C C . PHE A 1 260 ? 3.259 3.324 11.677 1.00 46.31 260 PHE A C 1
ATOM 1874 O O . PHE A 1 260 ? 3.628 4.184 10.887 1.00 46.31 260 PHE A O 1
ATOM 1881 N N . LEU A 1 261 ? 3.260 2.026 11.351 1.00 49.09 261 LEU A N 1
ATOM 1882 C CA . LEU A 1 261 ? 3.730 1.560 10.044 1.00 49.09 261 LEU A CA 1
ATOM 1883 C C . LEU A 1 261 ? 2.770 1.966 8.919 1.00 49.09 261 LEU A C 1
ATOM 1885 O O . LEU A 1 261 ? 3.226 2.410 7.875 1.00 49.09 261 LEU A O 1
ATOM 1889 N N . ALA A 1 262 ? 1.451 1.920 9.125 1.00 51.56 262 ALA A N 1
ATOM 1890 C CA . ALA A 1 262 ? 0.498 2.401 8.119 1.00 51.56 262 ALA A CA 1
ATOM 1891 C C . ALA A 1 262 ? 0.680 3.901 7.792 1.00 51.56 262 ALA A C 1
ATOM 1893 O O . ALA A 1 262 ? 0.459 4.311 6.654 1.00 51.56 262 ALA A O 1
ATOM 1894 N N . MET A 1 263 ? 1.155 4.712 8.747 1.00 49.97 263 MET A N 1
ATOM 1895 C CA . MET A 1 263 ? 1.482 6.130 8.526 1.00 49.97 263 MET A CA 1
ATOM 1896 C C . MET A 1 263 ? 2.685 6.358 7.627 1.00 49.97 263 MET A C 1
ATOM 1898 O O . MET A 1 263 ? 2.869 7.490 7.203 1.00 49.97 263 MET A O 1
ATOM 1902 N N . CYS A 1 264 ? 3.510 5.341 7.367 1.00 47.44 264 CYS A N 1
ATOM 1903 C CA . CYS A 1 264 ? 4.722 5.462 6.561 1.00 47.44 264 CYS A CA 1
ATOM 1904 C C . CYS A 1 264 ? 4.477 5.253 5.059 1.00 47.44 264 CYS A C 1
ATOM 1906 O O . CYS A 1 264 ? 5.406 5.430 4.276 1.00 47.44 264 CYS A O 1
ATOM 1908 N N . GLY A 1 265 ? 3.251 4.913 4.647 1.00 54.56 265 GLY A N 1
ATOM 1909 C CA . GLY A 1 265 ? 2.844 4.885 3.243 1.00 54.56 265 GLY A CA 1
ATOM 1910 C C . GLY A 1 265 ? 2.316 6.246 2.757 1.00 54.56 265 GLY A C 1
ATOM 1911 O O . GLY A 1 265 ? 1.823 7.043 3.555 1.00 54.56 265 GLY A O 1
ATOM 1912 N N . PRO A 1 266 ? 2.334 6.520 1.444 1.00 52.22 266 PRO A N 1
ATOM 1913 C CA . PRO A 1 266 ? 1.924 7.811 0.883 1.00 52.22 266 PRO A CA 1
ATOM 1914 C C . PRO A 1 266 ? 0.418 8.095 1.051 1.00 52.22 266 PRO A C 1
ATOM 1916 O O . PRO A 1 266 ? -0.005 9.244 0.939 1.00 52.22 266 PRO A O 1
ATOM 1919 N N . ILE A 1 267 ? -0.395 7.057 1.320 1.00 56.78 267 ILE A N 1
ATOM 1920 C CA . ILE A 1 267 ? -1.875 7.098 1.338 1.00 56.78 267 ILE A CA 1
ATOM 1921 C C . ILE A 1 267 ? -2.464 6.291 2.526 1.00 56.78 267 ILE A C 1
ATOM 1923 O O . ILE A 1 267 ? -3.673 6.168 2.684 1.00 56.78 267 ILE A O 1
ATOM 1927 N N . GLY A 1 268 ? -1.631 5.770 3.439 1.00 58.31 268 GLY A N 1
ATOM 1928 C CA . GLY A 1 268 ? -2.054 4.935 4.587 1.00 58.31 268 GLY A CA 1
ATOM 1929 C C . GLY A 1 268 ? -2.700 5.695 5.755 1.00 58.31 268 GLY A C 1
ATOM 1930 O O . GLY A 1 268 ? -2.937 5.146 6.836 1.00 58.31 268 GLY A O 1
ATOM 1931 N N . TRP A 1 269 ? -3.003 6.972 5.542 1.00 63.66 269 TRP A N 1
ATOM 1932 C CA . TRP A 1 269 ? -3.407 7.912 6.575 1.00 63.66 269 TRP A CA 1
ATOM 1933 C C . TRP A 1 269 ? -4.820 7.687 7.106 1.00 63.66 269 TRP A C 1
ATOM 1935 O O . TRP A 1 269 ? -5.056 7.950 8.280 1.00 63.66 269 TRP A O 1
ATOM 1945 N N . ALA A 1 270 ? -5.754 7.172 6.306 1.00 59.34 270 ALA A N 1
ATOM 1946 C CA . ALA A 1 270 ? -7.092 6.808 6.776 1.00 59.34 270 ALA A CA 1
ATOM 1947 C C . ALA A 1 270 ? -7.082 5.741 7.884 1.00 59.34 270 ALA A C 1
ATOM 1949 O O . ALA A 1 270 ? -7.797 5.856 8.881 1.00 59.34 270 ALA A O 1
ATOM 1950 N N . ILE A 1 271 ? -6.246 4.711 7.723 1.00 56.62 271 ILE A N 1
ATOM 1951 C CA . ILE A 1 271 ? -6.139 3.576 8.652 1.00 56.62 271 ILE A CA 1
ATOM 1952 C C . ILE A 1 271 ? -5.445 4.020 9.942 1.00 56.62 271 ILE A C 1
ATOM 1954 O O . ILE A 1 271 ? -5.873 3.653 11.040 1.00 56.62 271 ILE A O 1
ATOM 1958 N N . ALA A 1 272 ? -4.417 4.860 9.811 1.00 55.81 272 ALA A N 1
ATOM 1959 C CA . ALA A 1 272 ? -3.701 5.438 10.936 1.00 55.81 272 ALA A CA 1
ATOM 1960 C C . ALA A 1 272 ? -4.472 6.557 11.652 1.00 55.81 272 ALA A C 1
ATOM 1962 O O . ALA A 1 272 ? -4.418 6.661 12.873 1.00 55.81 272 ALA A O 1
ATOM 1963 N N . GLY A 1 273 ? -5.233 7.369 10.921 1.00 56.44 273 GLY A N 1
ATOM 1964 C CA . GLY A 1 273 ? -5.937 8.548 11.418 1.00 56.44 273 GLY A CA 1
ATOM 1965 C C . GLY A 1 273 ? -6.946 8.250 12.524 1.00 56.44 273 GLY A C 1
ATOM 1966 O O . GLY A 1 273 ? -7.088 9.025 13.464 1.00 56.44 273 GLY A O 1
ATOM 1967 N N . VAL A 1 274 ? -7.573 7.073 12.492 1.00 53.91 274 VAL A N 1
ATOM 1968 C CA . VAL A 1 274 ? -8.463 6.614 13.571 1.00 53.91 274 VAL A CA 1
ATOM 1969 C C . VAL A 1 274 ? -7.682 6.184 14.820 1.00 53.91 274 VAL A C 1
ATOM 1971 O O . VAL A 1 274 ? -8.121 6.440 15.942 1.00 53.91 274 VAL A O 1
ATOM 1974 N N . ALA A 1 275 ? -6.481 5.618 14.666 1.00 54.22 275 ALA A N 1
ATOM 1975 C CA . ALA A 1 275 ? -5.583 5.383 15.800 1.00 54.22 275 ALA A CA 1
ATOM 1976 C C . ALA A 1 275 ? -5.069 6.706 16.399 1.00 54.22 275 ALA A C 1
ATOM 1978 O O . ALA A 1 275 ? -4.899 6.798 17.617 1.00 54.22 275 ALA A O 1
ATOM 1979 N N . LEU A 1 276 ? -4.925 7.757 15.574 1.00 56.09 276 LEU A N 1
ATOM 1980 C CA . LEU A 1 276 ? -4.595 9.106 16.048 1.00 56.09 276 LEU A CA 1
ATOM 1981 C C . LEU A 1 276 ? -5.659 9.672 16.990 1.00 56.09 276 LEU A C 1
ATOM 1983 O O . LEU A 1 276 ? -5.341 10.425 17.916 1.00 56.09 276 LEU A O 1
ATOM 1987 N N . LEU A 1 277 ? -6.905 9.235 16.804 1.00 55.34 277 LEU A N 1
ATOM 1988 C CA . LEU A 1 277 ? -8.015 9.543 17.686 1.00 55.34 277 LEU A CA 1
ATOM 1989 C C . LEU A 1 277 ? -7.992 8.680 18.948 1.00 55.34 277 LEU A C 1
ATOM 1991 O O . LEU A 1 277 ? -8.098 9.235 20.028 1.00 55.34 277 LEU A O 1
ATOM 1995 N N . GLY A 1 278 ? -7.759 7.371 18.891 1.00 52.16 278 GLY A N 1
ATOM 1996 C CA . GLY A 1 278 ? -7.872 6.484 20.066 1.00 52.16 278 GLY A CA 1
ATOM 1997 C C . GLY A 1 278 ? -7.241 6.990 21.384 1.00 52.16 278 GLY A C 1
ATOM 1998 O O . GLY A 1 278 ? -7.871 6.888 22.435 1.00 52.16 278 GLY A O 1
ATOM 1999 N N . SER A 1 279 ? -6.047 7.597 21.345 1.00 46.84 279 SER A N 1
ATOM 2000 C CA . SER A 1 279 ? -5.350 8.120 22.538 1.00 46.84 279 SER A CA 1
ATOM 2001 C C . SER A 1 279 ? -5.592 9.615 22.830 1.00 46.84 279 SER A C 1
ATOM 2003 O O . SER A 1 279 ? -5.614 10.014 23.994 1.00 46.84 279 SER A O 1
ATOM 2005 N N . GLY A 1 280 ? -5.813 10.453 21.808 1.00 47.94 280 GLY A N 1
ATOM 2006 C CA . GLY A 1 280 ? -6.036 11.904 21.949 1.00 47.94 280 GLY A CA 1
ATOM 2007 C C . GLY A 1 280 ? -7.512 12.327 21.996 1.00 47.94 280 GLY A C 1
ATOM 2008 O O . GLY A 1 280 ? -7.865 13.275 22.692 1.00 47.94 280 GLY A O 1
ATOM 2009 N N . PHE A 1 281 ? -8.392 11.596 21.312 1.00 52.31 281 PHE A N 1
ATOM 2010 C CA . PHE A 1 281 ? -9.844 11.809 21.199 1.00 52.31 281 PHE A CA 1
ATOM 2011 C C . PHE A 1 281 ? -10.574 11.671 22.534 1.00 52.31 281 PHE A C 1
ATOM 2013 O O . PHE A 1 281 ? -11.538 12.395 22.792 1.00 52.31 281 PHE A O 1
ATOM 2020 N N . LEU A 1 282 ? -10.079 10.794 23.416 1.00 52.03 282 LEU A N 1
ATOM 2021 C CA . LEU A 1 282 ? -10.580 10.644 24.786 1.00 52.03 282 LEU A CA 1
ATOM 2022 C C . LEU A 1 282 ? -10.374 11.913 25.634 1.00 52.03 282 LEU A C 1
ATOM 2024 O O . LEU A 1 282 ? -11.082 12.102 26.620 1.00 52.03 282 LEU A O 1
ATOM 2028 N N . LEU A 1 283 ? -9.456 12.806 25.241 1.00 51.94 283 LEU A N 1
ATOM 2029 C CA . LEU A 1 283 ? -9.154 14.049 25.960 1.00 51.94 283 LEU A CA 1
ATOM 2030 C C . LEU A 1 283 ? -10.028 15.241 25.531 1.00 51.94 283 LEU A C 1
ATOM 2032 O O . LEU A 1 283 ? -9.979 16.285 26.185 1.00 51.94 283 LEU A O 1
ATOM 2036 N N . TYR A 1 284 ? -10.824 15.117 24.462 1.00 62.56 284 TYR A N 1
ATOM 2037 C CA . TYR A 1 284 ? -11.730 16.184 24.024 1.00 62.56 284 TYR A CA 1
ATOM 2038 C C . TYR A 1 284 ? -13.048 16.110 24.798 1.00 62.56 284 TYR A C 1
ATOM 2040 O O . TYR A 1 284 ? -13.711 15.068 24.851 1.00 62.56 284 TYR A O 1
ATOM 2048 N N . LYS A 1 285 ? -13.425 17.228 25.425 1.00 57.56 285 LYS A N 1
ATOM 2049 C CA . LYS A 1 285 ? -14.595 17.312 26.313 1.00 57.56 285 LYS A CA 1
ATOM 2050 C C . LYS A 1 285 ? -15.901 17.627 25.567 1.00 57.56 285 LYS A C 1
ATOM 2052 O O . LYS A 1 285 ? -16.963 17.307 26.090 1.00 57.56 285 LYS A O 1
ATOM 2057 N N . GLY A 1 286 ? -15.845 18.206 24.361 1.00 66.25 286 GLY A N 1
ATOM 2058 C CA . GLY A 1 286 ? -17.025 18.597 23.575 1.00 66.25 286 GLY A CA 1
ATOM 2059 C C . GLY A 1 286 ? -17.429 17.589 22.491 1.00 66.25 286 GLY A C 1
ATOM 2060 O O . GLY A 1 286 ? -16.583 17.062 21.771 1.00 66.25 286 GLY A O 1
ATOM 2061 N N . ASN A 1 287 ? -18.737 17.355 22.324 1.00 73.75 287 ASN A N 1
ATOM 2062 C CA . ASN A 1 287 ? -19.275 16.484 21.265 1.00 73.75 287 ASN A CA 1
ATOM 2063 C C . ASN A 1 287 ? -19.105 17.071 19.850 1.00 73.75 287 ASN A C 1
ATOM 2065 O O . ASN A 1 287 ? -19.040 16.316 18.884 1.00 73.75 287 ASN A O 1
ATOM 2069 N N . GLU A 1 288 ? -19.033 18.396 19.708 1.00 80.94 288 GLU A N 1
ATOM 2070 C CA . GLU A 1 288 ? -18.870 19.059 18.405 1.00 80.94 288 GLU A CA 1
ATOM 2071 C C . GLU A 1 288 ? -17.437 18.969 17.872 1.00 80.94 288 GLU A C 1
ATOM 2073 O O . GLU A 1 288 ? -17.238 18.635 16.707 1.00 80.94 288 GLU A O 1
ATOM 2078 N N . GLU A 1 289 ? -16.435 19.179 18.731 1.00 81.88 289 GLU A N 1
ATOM 2079 C CA . GLU A 1 289 ? -15.014 19.038 18.374 1.00 81.88 289 GLU A CA 1
ATOM 2080 C C . GLU A 1 289 ? -14.700 17.614 17.902 1.00 81.88 289 GLU A C 1
ATOM 2082 O O . GLU A 1 289 ? -14.009 17.421 16.902 1.00 81.88 289 GLU A O 1
ATOM 2087 N N . LYS A 1 290 ? -15.280 16.614 18.582 1.00 77.62 290 LYS A N 1
ATOM 2088 C CA . LYS A 1 290 ? -15.192 15.205 18.184 1.00 77.62 290 LYS A CA 1
ATOM 2089 C C . LYS A 1 290 ? -15.776 14.971 16.796 1.00 77.62 290 LYS A C 1
ATOM 2091 O O . LYS A 1 290 ? -15.105 14.381 15.959 1.00 77.62 290 LYS A O 1
ATOM 2096 N N . LYS A 1 291 ? -16.983 15.483 16.530 1.00 83.31 291 LYS A N 1
ATOM 2097 C CA . LYS A 1 291 ? -17.639 15.354 15.219 1.00 83.31 291 LYS A CA 1
ATOM 2098 C C . LYS A 1 291 ? -16.849 16.030 14.099 1.00 83.31 291 LYS A C 1
ATOM 2100 O O . LYS A 1 291 ? -16.752 15.465 13.016 1.00 83.31 291 LYS A O 1
ATOM 2105 N N . LYS A 1 292 ? -16.277 17.217 14.340 1.00 86.25 292 LYS A N 1
ATOM 2106 C CA . LYS A 1 292 ? -15.417 17.899 13.356 1.00 86.25 292 LYS A CA 1
ATOM 2107 C C . LYS A 1 292 ? -14.212 17.040 12.987 1.00 86.25 292 LYS A C 1
ATOM 2109 O 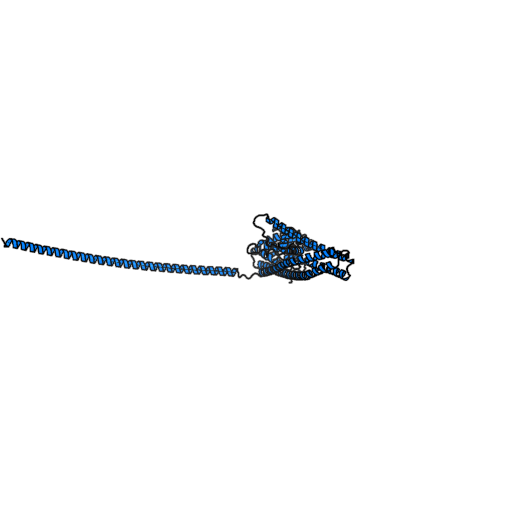O . LYS A 1 292 ? -13.958 16.807 11.810 1.00 86.25 292 LYS A O 1
ATOM 2114 N N . LEU A 1 293 ? -13.532 16.492 13.990 1.00 82.75 293 LEU A N 1
ATOM 2115 C CA . LEU A 1 293 ? -12.365 15.650 13.771 1.00 82.75 293 LEU A CA 1
ATOM 2116 C C . LEU A 1 293 ? -12.730 14.323 13.076 1.00 82.75 293 LEU A C 1
ATOM 2118 O O . LEU A 1 293 ? -12.078 13.942 12.107 1.00 82.75 293 LEU A O 1
ATOM 2122 N N . GLU A 1 294 ? -13.826 13.673 13.486 1.00 81.50 294 GLU A N 1
ATOM 2123 C CA . GLU A 1 294 ? -14.375 12.493 12.799 1.00 81.50 294 GLU A CA 1
ATOM 2124 C C . GLU A 1 294 ? -14.707 12.781 11.328 1.00 81.50 294 GLU A C 1
ATOM 2126 O O . GLU A 1 294 ? -14.435 11.951 10.460 1.00 81.50 294 GLU A O 1
ATOM 2131 N N . ASN A 1 295 ? -15.265 13.956 11.021 1.00 87.12 295 ASN A N 1
ATOM 2132 C CA . ASN A 1 295 ? -15.572 14.354 9.648 1.00 87.12 295 ASN A CA 1
ATOM 2133 C C . ASN A 1 295 ? -14.300 14.507 8.804 1.00 87.12 295 ASN A C 1
ATOM 2135 O O . ASN A 1 295 ? -14.261 13.985 7.690 1.00 87.12 295 ASN A O 1
ATOM 2139 N N . VAL A 1 296 ? -13.251 15.148 9.331 1.00 88.12 296 VAL A N 1
ATOM 2140 C CA . VAL A 1 296 ? -11.958 15.277 8.636 1.00 88.12 296 VAL A CA 1
ATOM 2141 C C . VAL A 1 296 ? -11.375 13.899 8.310 1.00 88.12 296 VAL A C 1
ATOM 2143 O O . VAL A 1 296 ? -11.033 13.626 7.159 1.00 88.12 296 VAL A O 1
ATOM 2146 N N . PHE A 1 297 ? -11.325 12.989 9.286 1.00 85.00 297 PHE A N 1
ATOM 2147 C CA . PHE A 1 297 ? -10.806 11.635 9.060 1.00 85.00 297 PHE A CA 1
ATOM 2148 C C . PHE A 1 297 ? -11.711 10.783 8.158 1.00 85.00 297 PHE A C 1
ATOM 2150 O O . PHE A 1 297 ? -11.212 9.962 7.392 1.00 85.00 297 PHE A O 1
ATOM 2157 N N . THR A 1 298 ? -13.024 11.032 8.153 1.00 86.50 298 THR A N 1
ATOM 2158 C CA . THR A 1 298 ? -13.946 10.441 7.169 1.00 86.50 298 THR A CA 1
ATOM 2159 C C . THR A 1 298 ? -13.612 10.902 5.745 1.00 86.50 298 THR A C 1
ATOM 2161 O O . THR A 1 298 ? -13.625 10.092 4.817 1.00 86.50 298 THR A O 1
ATOM 2164 N N . LEU A 1 299 ? -13.312 12.192 5.545 1.00 89.00 299 LEU A N 1
ATOM 2165 C CA . LEU A 1 299 ? -12.918 12.730 4.236 1.00 89.00 299 LEU A CA 1
ATOM 2166 C C . LEU A 1 299 ? -11.584 12.141 3.765 1.00 89.00 299 LEU A C 1
ATOM 2168 O O . LEU A 1 299 ? -11.477 11.750 2.602 1.00 89.00 299 LEU A O 1
ATOM 2172 N N . ILE A 1 300 ? -10.614 12.010 4.675 1.00 86.56 300 ILE A N 1
ATOM 2173 C CA . ILE A 1 300 ? -9.337 11.327 4.422 1.00 86.56 300 ILE A CA 1
ATOM 2174 C C . ILE A 1 300 ? -9.588 9.878 3.982 1.00 86.56 300 ILE A C 1
ATOM 2176 O O . ILE A 1 300 ? -9.125 9.486 2.916 1.00 86.56 300 ILE A O 1
ATOM 2180 N N . GLY A 1 301 ? -10.412 9.120 4.718 1.00 84.19 301 GLY A N 1
ATOM 2181 C CA . GLY A 1 301 ? -10.793 7.745 4.365 1.00 84.19 301 GLY A CA 1
ATOM 2182 C C . GLY A 1 301 ? -11.399 7.607 2.974 1.00 84.19 301 GLY A C 1
ATOM 2183 O O . GLY A 1 301 ? -10.975 6.767 2.178 1.00 84.19 301 GLY A O 1
ATOM 2184 N N . LYS A 1 302 ? -12.337 8.490 2.629 1.00 88.31 302 LYS A N 1
ATOM 2185 C CA . LYS A 1 302 ? -12.961 8.502 1.299 1.00 88.31 302 LYS A CA 1
ATOM 2186 C C . LYS A 1 302 ? -11.982 8.866 0.186 1.00 88.31 302 LYS A C 1
ATOM 2188 O O . LYS A 1 302 ? -12.088 8.326 -0.914 1.00 88.31 302 LYS A O 1
ATOM 2193 N N . ARG A 1 303 ? -11.055 9.797 0.431 1.00 89.38 303 ARG A N 1
ATOM 2194 C CA . ARG A 1 303 ? -10.004 10.149 -0.534 1.00 89.38 303 ARG A CA 1
ATOM 2195 C C . ARG A 1 303 ? -9.051 8.975 -0.741 1.00 89.38 303 ARG A C 1
ATOM 2197 O O . ARG A 1 303 ? -8.798 8.617 -1.887 1.00 89.38 303 ARG A O 1
ATOM 2204 N N . ASP A 1 304 ? -8.561 8.381 0.341 1.00 84.25 304 ASP A N 1
ATOM 2205 C CA . ASP A 1 304 ? -7.589 7.287 0.295 1.00 84.25 304 ASP A CA 1
ATOM 2206 C C . ASP A 1 304 ? -8.188 6.063 -0.407 1.00 84.25 304 ASP A C 1
ATOM 2208 O O . ASP A 1 304 ? -7.558 5.506 -1.298 1.00 84.25 304 ASP A O 1
ATOM 2212 N N . THR A 1 305 ? -9.458 5.742 -0.139 1.00 86.75 305 THR A N 1
ATOM 2213 C CA . THR A 1 305 ? -10.209 4.703 -0.869 1.00 86.75 305 THR A CA 1
ATOM 2214 C C . THR A 1 305 ? -10.214 4.943 -2.381 1.00 86.75 305 THR A C 1
ATOM 2216 O O . THR A 1 305 ? -9.973 4.023 -3.158 1.00 86.75 305 THR A O 1
ATOM 2219 N N . LYS A 1 306 ? -10.455 6.183 -2.833 1.00 90.06 306 LYS A N 1
ATOM 2220 C CA . LYS A 1 306 ? -10.421 6.512 -4.270 1.00 90.06 306 LYS A CA 1
ATOM 2221 C C . LYS A 1 306 ? -9.029 6.321 -4.864 1.00 90.06 306 LYS A C 1
ATOM 2223 O O . LYS A 1 306 ? -8.920 5.806 -5.972 1.00 90.06 306 LYS A O 1
ATOM 2228 N N . SER A 1 307 ? -7.988 6.721 -4.138 1.00 87.00 307 SER A N 1
ATOM 2229 C CA . SER A 1 307 ? -6.601 6.518 -4.558 1.00 87.00 307 SER A CA 1
ATOM 2230 C C . SER A 1 307 ? -6.241 5.031 -4.641 1.00 87.00 307 SER A C 1
ATOM 2232 O O . SER A 1 307 ? -5.630 4.616 -5.620 1.00 87.00 307 SER A O 1
ATOM 2234 N N . TYR A 1 308 ? -6.687 4.212 -3.682 1.00 85.31 308 TYR A N 1
ATOM 2235 C CA . TYR A 1 308 ? -6.491 2.762 -3.717 1.00 85.31 308 TYR A CA 1
ATOM 2236 C C . TYR A 1 308 ? -7.253 2.091 -4.855 1.00 85.31 308 TYR A C 1
ATOM 2238 O O . TYR A 1 308 ? -6.681 1.256 -5.539 1.00 85.31 308 TYR A O 1
ATOM 2246 N N . ASN A 1 309 ? -8.496 2.486 -5.133 1.00 89.38 309 ASN A N 1
ATOM 2247 C CA . ASN A 1 309 ? -9.244 1.946 -6.273 1.00 89.38 309 ASN A CA 1
ATOM 2248 C C . ASN A 1 309 ? -8.597 2.321 -7.621 1.00 89.38 309 ASN A C 1
ATOM 2250 O O . ASN A 1 309 ? -8.611 1.533 -8.569 1.00 89.38 309 ASN A O 1
ATOM 2254 N N . LEU A 1 310 ? -8.009 3.520 -7.712 1.00 90.38 310 LEU A N 1
ATOM 2255 C CA . LEU A 1 310 ? -7.217 3.924 -8.874 1.00 90.38 310 LEU A CA 1
ATOM 2256 C C . LEU A 1 310 ? -5.954 3.059 -8.997 1.00 90.38 310 LEU A C 1
ATOM 2258 O O . LEU A 1 310 ? -5.723 2.480 -10.055 1.00 90.38 310 LEU A O 1
ATOM 2262 N N . ALA A 1 311 ? -5.201 2.896 -7.906 1.00 86.38 311 ALA A N 1
ATOM 2263 C CA . ALA A 1 311 ? -4.034 2.020 -7.865 1.00 86.38 311 ALA A CA 1
ATOM 2264 C C . ALA A 1 311 ? -4.386 0.571 -8.235 1.00 86.38 311 ALA A C 1
ATOM 2266 O O . ALA A 1 311 ? -3.657 -0.055 -8.996 1.00 86.38 311 ALA A O 1
ATOM 2267 N N . GLU A 1 312 ? -5.522 0.057 -7.754 1.00 86.62 312 GLU A N 1
ATOM 2268 C CA . GLU A 1 312 ? -6.027 -1.279 -8.081 1.00 86.62 312 GLU A CA 1
ATOM 2269 C C . GLU A 1 312 ? -6.228 -1.431 -9.595 1.00 86.62 312 GLU A C 1
ATOM 2271 O O . GLU A 1 312 ? -5.892 -2.460 -10.181 1.00 86.62 312 GLU A O 1
ATOM 2276 N N . THR A 1 313 ? -6.761 -0.395 -10.245 1.00 91.75 313 THR A N 1
ATOM 2277 C CA . THR A 1 313 ? -6.993 -0.378 -11.695 1.00 91.75 313 THR A CA 1
ATOM 2278 C C . THR A 1 313 ? -5.673 -0.339 -12.463 1.00 91.75 313 THR A C 1
ATOM 2280 O O . THR A 1 313 ? -5.458 -1.177 -13.336 1.00 91.75 313 THR A O 1
ATOM 2283 N N . GLU A 1 314 ? -4.756 0.557 -12.090 1.00 90.56 314 GLU A N 1
ATOM 2284 C CA . GLU A 1 314 ? -3.426 0.660 -12.707 1.00 90.56 314 GLU A CA 1
ATOM 2285 C C . GLU A 1 314 ? -2.625 -0.644 -12.575 1.00 90.56 314 GLU A C 1
ATOM 2287 O O . GLU A 1 314 ? -2.004 -1.099 -13.537 1.00 90.56 314 GLU A O 1
ATOM 2292 N N . LEU A 1 315 ? -2.671 -1.280 -11.400 1.00 87.38 315 LEU A N 1
ATOM 2293 C CA . LEU A 1 315 ? -2.021 -2.566 -11.152 1.00 87.38 315 LEU A CA 1
ATOM 2294 C C . LEU A 1 315 ? -2.616 -3.673 -12.030 1.00 87.38 315 LEU A C 1
ATOM 2296 O O . LEU A 1 315 ? -1.852 -4.426 -12.630 1.00 87.38 315 LEU A O 1
ATOM 2300 N N . LYS A 1 316 ? -3.951 -3.757 -12.167 1.00 92.12 316 LYS A N 1
ATOM 2301 C CA . LYS A 1 316 ? -4.597 -4.732 -13.075 1.00 92.12 316 LYS A CA 1
ATOM 2302 C C . LYS A 1 316 ? -4.161 -4.527 -14.512 1.00 92.12 316 LYS A C 1
ATOM 2304 O O . LYS A 1 316 ? -3.773 -5.487 -15.169 1.00 92.12 316 LYS A O 1
ATOM 2309 N N . GLU A 1 317 ? -4.235 -3.292 -14.998 1.00 93.06 317 GLU A N 1
ATOM 2310 C CA . GLU A 1 317 ? -3.860 -2.972 -16.373 1.00 93.06 317 GLU A CA 1
ATOM 2311 C C . GLU A 1 317 ? -2.399 -3.321 -16.643 1.00 93.06 317 GLU A C 1
ATOM 2313 O O . GLU A 1 317 ? -2.083 -3.901 -17.681 1.00 93.06 317 GLU A O 1
ATOM 2318 N N . ARG A 1 318 ? -1.509 -3.024 -15.693 1.00 92.00 318 ARG A N 1
ATOM 2319 C CA . ARG A 1 318 ? -0.094 -3.367 -15.800 1.00 92.00 318 ARG A CA 1
ATOM 2320 C C . ARG A 1 318 ? 0.131 -4.874 -15.811 1.00 92.00 318 ARG A C 1
ATOM 2322 O O . ARG A 1 318 ? 0.836 -5.346 -16.692 1.00 92.00 318 ARG A O 1
ATOM 2329 N N . ILE A 1 319 ? -0.488 -5.625 -14.898 1.00 91.19 319 ILE A N 1
ATOM 2330 C CA . ILE A 1 319 ? -0.390 -7.094 -14.870 1.00 91.19 319 ILE A CA 1
ATOM 2331 C C . ILE A 1 319 ? -0.830 -7.680 -16.217 1.00 91.19 319 ILE A C 1
ATOM 2333 O O . ILE A 1 319 ? -0.096 -8.474 -16.797 1.00 91.19 319 ILE A O 1
ATOM 2337 N N . VAL A 1 320 ? -1.969 -7.230 -16.755 1.00 94.75 320 VAL A N 1
ATOM 2338 C CA . VAL A 1 320 ? -2.474 -7.684 -18.061 1.00 94.75 320 VAL A CA 1
ATOM 2339 C C . VAL A 1 320 ? -1.490 -7.365 -19.190 1.00 94.75 320 VAL A C 1
ATOM 2341 O O . VAL A 1 320 ? -1.241 -8.221 -20.034 1.00 94.75 320 VAL A O 1
ATOM 2344 N N . ARG A 1 321 ? -0.898 -6.163 -19.205 1.00 95.00 321 ARG A N 1
ATOM 2345 C CA . ARG A 1 321 ? 0.120 -5.799 -20.207 1.00 95.00 321 ARG A CA 1
ATOM 2346 C C . ARG A 1 321 ? 1.364 -6.675 -20.104 1.00 95.00 321 ARG A C 1
ATOM 2348 O O . ARG A 1 321 ? 1.867 -7.119 -21.126 1.00 95.00 321 ARG A O 1
ATOM 2355 N N . ILE A 1 322 ? 1.840 -6.956 -18.893 1.00 92.69 322 ILE A N 1
ATOM 2356 C CA . ILE A 1 322 ? 3.007 -7.824 -18.693 1.00 92.69 322 ILE A CA 1
ATOM 2357 C C . ILE A 1 322 ? 2.705 -9.259 -19.140 1.00 92.69 322 ILE A C 1
ATOM 2359 O O . ILE A 1 322 ? 3.559 -9.907 -19.746 1.00 92.69 322 ILE A O 1
ATOM 2363 N N . ASP A 1 323 ? 1.499 -9.757 -18.867 1.00 93.81 323 ASP A N 1
ATOM 2364 C CA . ASP A 1 323 ? 1.074 -11.089 -19.300 1.00 93.81 323 ASP A CA 1
ATOM 2365 C C . ASP A 1 323 ? 0.961 -11.194 -20.840 1.00 93.81 323 ASP A C 1
ATOM 2367 O O . ASP A 1 323 ? 1.223 -12.265 -21.383 1.00 93.81 323 ASP A O 1
ATOM 2371 N N . ASP A 1 324 ? 0.655 -10.101 -21.554 1.00 93.75 324 ASP A N 1
ATOM 2372 C CA . ASP A 1 324 ? 0.653 -10.032 -23.031 1.00 93.75 324 ASP A CA 1
ATOM 2373 C C . ASP A 1 324 ? 2.059 -9.826 -23.633 1.00 93.75 324 ASP A C 1
ATOM 2375 O O . ASP A 1 324 ? 2.399 -10.417 -24.660 1.00 93.75 324 ASP A O 1
ATOM 2379 N N . GLU A 1 325 ? 2.915 -9.019 -22.998 1.00 93.94 325 GLU A N 1
ATOM 2380 C CA . GLU A 1 325 ? 4.268 -8.735 -23.496 1.00 93.94 325 GLU A CA 1
ATOM 2381 C C . GLU A 1 325 ? 5.257 -9.884 -23.254 1.00 93.94 325 GLU A C 1
ATOM 2383 O O . GLU A 1 325 ? 6.146 -10.110 -24.076 1.00 93.94 325 GLU A O 1
ATOM 2388 N N . ASN A 1 326 ? 5.100 -10.657 -22.176 1.00 92.31 326 ASN A N 1
ATOM 2389 C CA . ASN A 1 326 ? 6.004 -11.766 -21.853 1.00 92.31 326 ASN A CA 1
ATOM 2390 C C . ASN A 1 326 ? 6.094 -12.840 -22.958 1.00 92.31 326 ASN A C 1
ATOM 2392 O O . ASN A 1 326 ? 7.212 -13.182 -23.354 1.00 92.31 326 ASN A O 1
ATOM 2396 N N . PRO A 1 327 ? 4.977 -13.372 -23.496 1.00 94.56 327 PRO A N 1
ATOM 2397 C CA . PRO A 1 327 ? 5.020 -14.296 -24.628 1.00 94.56 327 PRO A CA 1
ATOM 2398 C C . PRO A 1 327 ? 5.690 -13.687 -25.863 1.00 94.56 327 PRO A C 1
ATOM 2400 O O . PRO A 1 327 ? 6.497 -14.354 -26.507 1.00 94.56 327 PRO A O 1
ATOM 2403 N N . ARG A 1 328 ? 5.429 -12.404 -26.152 1.00 96.12 328 ARG A N 1
ATOM 2404 C CA . ARG A 1 328 ? 6.032 -11.692 -27.292 1.00 96.12 328 ARG A CA 1
ATOM 2405 C C . ARG A 1 328 ? 7.541 -11.548 -27.143 1.00 96.12 328 ARG A C 1
ATOM 2407 O O . ARG A 1 328 ? 8.263 -11.714 -28.120 1.00 96.12 328 ARG A O 1
ATOM 2414 N N . LEU A 1 329 ? 8.031 -11.286 -25.930 1.00 96.44 329 LEU A N 1
ATOM 2415 C CA . LEU A 1 329 ? 9.465 -11.314 -25.640 1.00 96.44 329 LEU A CA 1
ATOM 2416 C C . LEU A 1 329 ? 10.040 -12.716 -25.849 1.00 96.44 329 LEU A C 1
ATOM 2418 O O . LEU A 1 329 ? 11.093 -12.843 -26.464 1.00 96.44 329 LEU A O 1
ATOM 2422 N N . GLY A 1 330 ? 9.340 -13.764 -25.406 1.00 96.12 330 GLY A N 1
ATOM 2423 C CA . GLY A 1 330 ? 9.732 -15.155 -25.655 1.00 96.12 330 GLY A CA 1
ATOM 2424 C C . GLY A 1 330 ? 9.871 -15.479 -27.148 1.00 96.12 330 GLY A C 1
ATOM 2425 O O . GLY A 1 330 ? 10.874 -16.055 -27.577 1.00 96.12 330 GLY A O 1
ATOM 2426 N N . GLU A 1 331 ? 8.904 -15.052 -27.959 1.00 96.50 331 GLU A N 1
ATOM 2427 C CA . GLU A 1 331 ? 8.953 -15.183 -29.418 1.00 96.50 331 GLU A CA 1
ATOM 2428 C C . GLU A 1 331 ? 10.109 -14.377 -30.025 1.00 96.50 331 GLU A C 1
ATOM 2430 O O . GLU A 1 331 ? 10.865 -14.909 -30.841 1.00 96.50 331 GLU A O 1
ATOM 2435 N N . ALA A 1 332 ? 10.302 -13.130 -29.586 1.00 97.44 332 ALA A N 1
ATOM 2436 C CA . ALA A 1 332 ? 11.389 -12.268 -30.038 1.00 97.44 332 ALA A CA 1
ATOM 2437 C C . ALA A 1 332 ? 12.772 -12.851 -29.705 1.00 97.44 332 ALA A C 1
ATOM 2439 O O . ALA A 1 332 ? 13.680 -12.808 -30.536 1.00 97.44 332 ALA A O 1
ATOM 2440 N N . ILE A 1 333 ? 12.936 -13.465 -28.530 1.00 97.50 333 ILE A N 1
ATOM 2441 C CA . ILE A 1 333 ? 14.150 -14.194 -28.139 1.00 97.50 333 ILE A CA 1
ATOM 2442 C C . ILE A 1 333 ? 14.402 -15.355 -29.104 1.00 97.50 333 ILE A C 1
ATOM 2444 O O . ILE A 1 333 ? 15.506 -15.492 -29.638 1.00 97.50 333 ILE A O 1
ATOM 2448 N N . ALA A 1 334 ? 13.388 -16.191 -29.350 1.00 97.19 334 ALA A N 1
ATOM 2449 C CA . ALA A 1 334 ? 13.509 -17.346 -30.238 1.00 97.19 334 ALA A CA 1
ATOM 2450 C C . ALA A 1 334 ? 13.858 -16.928 -31.677 1.00 97.19 334 ALA A C 1
ATOM 2452 O O . ALA A 1 334 ? 14.743 -17.517 -32.302 1.00 97.19 334 ALA A O 1
ATOM 2453 N N . ARG A 1 335 ? 13.212 -15.871 -32.179 1.00 96.75 335 ARG A N 1
ATOM 2454 C CA . ARG A 1 335 ? 13.482 -15.273 -33.491 1.00 96.75 335 ARG A CA 1
ATOM 2455 C C . ARG A 1 335 ? 14.889 -14.700 -33.576 1.00 96.75 335 ARG A C 1
ATOM 2457 O O . ARG A 1 335 ? 15.626 -15.077 -34.482 1.00 96.75 335 ARG A O 1
ATOM 2464 N N . THR A 1 336 ? 15.304 -13.889 -32.605 1.00 96.00 336 THR A N 1
ATOM 2465 C CA . THR A 1 336 ? 16.638 -13.267 -32.586 1.00 96.00 336 THR A CA 1
ATOM 2466 C C . THR A 1 336 ? 17.747 -14.320 -32.633 1.00 96.00 336 THR A C 1
ATOM 2468 O O . THR A 1 336 ? 18.691 -14.190 -33.410 1.00 96.00 336 THR A O 1
ATOM 2471 N N . LYS A 1 337 ? 17.600 -15.428 -31.891 1.00 95.12 337 LYS A N 1
ATOM 2472 C CA . LYS A 1 337 ? 18.545 -16.562 -31.929 1.00 95.12 337 LYS A CA 1
ATOM 2473 C C . LYS A 1 337 ? 18.678 -17.196 -33.321 1.00 95.12 337 LYS A C 1
ATOM 2475 O O . LYS A 1 337 ? 19.719 -17.774 -33.623 1.00 95.12 337 LYS A O 1
ATOM 2480 N N . SER A 1 338 ? 17.657 -17.084 -34.173 1.00 95.31 338 SER A N 1
ATOM 2481 C CA . SER A 1 338 ? 17.659 -17.626 -35.539 1.00 95.31 338 SER A CA 1
ATOM 2482 C C . SER A 1 338 ? 18.314 -16.713 -36.586 1.00 95.31 338 SER A C 1
ATOM 2484 O O . SER A 1 338 ? 18.576 -17.168 -37.697 1.00 95.31 338 SER A O 1
ATOM 2486 N N . PHE A 1 339 ? 18.599 -15.445 -36.264 1.00 94.25 339 PHE A N 1
ATOM 2487 C CA . PHE A 1 339 ? 19.106 -14.465 -37.239 1.00 94.25 339 PHE A CA 1
ATOM 2488 C C . PHE A 1 339 ? 20.624 -14.548 -37.472 1.00 94.25 339 PHE A C 1
ATOM 2490 O O . PHE A 1 339 ? 21.128 -13.989 -38.443 1.00 94.25 339 PHE A O 1
ATOM 2497 N N . GLY A 1 340 ? 21.356 -15.263 -36.613 1.00 91.31 340 GLY A N 1
ATOM 2498 C CA . GLY A 1 340 ? 22.820 -15.325 -36.638 1.00 91.31 340 GLY A CA 1
ATOM 2499 C C . GLY A 1 340 ? 23.486 -14.220 -35.807 1.00 91.31 340 GLY A C 1
ATOM 2500 O O . GLY A 1 340 ? 22.823 -13.414 -35.165 1.00 91.31 340 GLY A O 1
ATOM 2501 N N . LEU A 1 341 ? 24.825 -14.207 -35.779 1.00 95.62 341 LEU A N 1
ATOM 2502 C CA . LEU A 1 341 ? 25.629 -13.370 -34.864 1.00 95.62 341 LEU A CA 1
ATOM 2503 C C . LEU A 1 341 ? 26.342 -12.190 -35.550 1.00 95.62 341 LEU A C 1
ATOM 2505 O O . LEU A 1 341 ? 27.242 -11.582 -34.966 1.00 95.62 341 LEU A O 1
ATOM 2509 N N . ASP A 1 342 ? 26.007 -11.891 -36.804 1.00 95.69 342 ASP A N 1
ATOM 2510 C CA . ASP A 1 342 ? 26.551 -10.750 -37.545 1.00 95.69 342 ASP A CA 1
ATOM 2511 C C . ASP A 1 342 ? 25.417 -10.009 -38.250 1.00 95.69 342 ASP A C 1
ATOM 2513 O O . ASP A 1 342 ? 24.815 -10.527 -39.189 1.00 95.69 342 ASP A O 1
ATOM 2517 N N . TYR A 1 343 ? 25.138 -8.793 -37.786 1.00 95.00 343 TYR A N 1
ATOM 2518 C CA . TYR A 1 343 ? 24.051 -7.955 -38.284 1.00 95.00 343 TYR A CA 1
ATOM 2519 C C . TYR A 1 343 ? 24.156 -7.685 -39.789 1.00 95.00 343 TYR A C 1
ATOM 2521 O O . TYR A 1 343 ? 23.151 -7.688 -40.497 1.00 95.00 343 TYR A O 1
ATOM 2529 N N . ASN A 1 344 ? 25.376 -7.520 -40.308 1.00 95.00 344 ASN A N 1
ATOM 2530 C CA . ASN A 1 344 ? 25.601 -7.215 -41.723 1.00 95.00 344 ASN A CA 1
ATOM 2531 C C . ASN A 1 344 ? 25.305 -8.406 -42.649 1.00 95.00 344 ASN A C 1
ATOM 2533 O O . ASN A 1 344 ? 25.228 -8.227 -43.860 1.00 95.00 344 ASN A O 1
ATOM 2537 N N . GLN A 1 345 ? 25.170 -9.613 -42.091 1.00 95.94 345 GLN A N 1
ATOM 2538 C CA . GLN A 1 345 ? 24.801 -10.830 -42.822 1.00 95.94 345 GLN A CA 1
ATOM 2539 C C . GLN A 1 345 ? 23.302 -11.149 -42.711 1.00 95.94 345 GLN A C 1
ATOM 2541 O O . GLN A 1 345 ? 22.834 -12.113 -43.316 1.00 95.94 345 GLN A O 1
ATOM 2546 N N . MET A 1 346 ? 22.547 -10.362 -41.939 1.00 96.62 346 MET A N 1
ATOM 2547 C CA . MET A 1 346 ? 21.098 -10.499 -41.823 1.00 96.62 346 MET A CA 1
ATOM 2548 C C . MET A 1 346 ? 20.400 -9.898 -43.044 1.00 96.62 346 MET A C 1
ATOM 2550 O O . MET A 1 346 ? 20.848 -8.909 -43.622 1.00 96.62 346 MET A O 1
ATOM 2554 N N . THR A 1 347 ? 19.262 -10.477 -43.416 1.00 97.19 347 THR A N 1
ATOM 2555 C CA . THR A 1 347 ? 18.363 -9.881 -44.414 1.00 97.19 347 THR A CA 1
ATOM 2556 C C . THR A 1 347 ? 17.779 -8.563 -43.901 1.00 97.19 347 THR A C 1
ATOM 2558 O O . THR A 1 347 ? 17.630 -8.379 -42.693 1.00 97.19 347 THR A O 1
ATOM 2561 N N . GLU A 1 348 ? 17.363 -7.673 -44.805 1.00 95.38 348 GLU A N 1
ATOM 2562 C CA . GLU A 1 348 ? 16.697 -6.418 -44.421 1.00 95.38 348 GLU A CA 1
ATOM 2563 C C . GLU A 1 348 ? 15.492 -6.670 -43.503 1.00 95.38 348 GLU A C 1
ATOM 2565 O O . GLU A 1 348 ? 15.334 -5.997 -42.490 1.00 95.38 348 GLU A O 1
ATOM 2570 N N . ALA A 1 349 ? 14.680 -7.694 -43.792 1.00 95.88 349 ALA A N 1
ATOM 2571 C CA . ALA A 1 349 ? 13.541 -8.067 -42.953 1.00 95.88 349 ALA A CA 1
ATOM 2572 C C . ALA A 1 349 ? 13.959 -8.429 -41.515 1.00 95.88 349 ALA A C 1
ATOM 2574 O O . ALA A 1 349 ? 13.337 -7.959 -40.566 1.00 95.88 349 ALA A O 1
ATOM 2575 N N . GLN A 1 350 ? 15.038 -9.202 -41.344 1.00 96.19 350 GLN A N 1
ATOM 2576 C CA . GLN A 1 350 ? 15.580 -9.547 -40.023 1.00 96.19 350 GLN A CA 1
ATOM 2577 C C . GLN A 1 350 ? 16.145 -8.319 -39.299 1.00 96.19 350 GLN A C 1
ATOM 2579 O O . GLN A 1 350 ? 15.955 -8.173 -38.095 1.00 96.19 350 GLN A O 1
ATOM 2584 N N . GLN A 1 351 ? 16.804 -7.412 -40.025 1.00 94.31 351 GLN A N 1
ATOM 2585 C CA . GLN A 1 351 ? 17.317 -6.156 -39.474 1.00 94.31 351 GLN A CA 1
ATOM 2586 C C . GLN A 1 351 ? 16.186 -5.231 -38.991 1.00 94.31 351 GLN A C 1
ATOM 2588 O O . GLN A 1 351 ? 16.288 -4.657 -37.903 1.00 94.31 351 GLN A O 1
ATOM 2593 N N . TYR A 1 352 ? 15.099 -5.114 -39.762 1.00 94.12 352 TYR A N 1
ATOM 2594 C CA . TYR A 1 352 ? 13.893 -4.378 -39.366 1.00 94.12 352 TYR A CA 1
ATOM 2595 C C . TYR A 1 352 ? 13.204 -5.024 -38.159 1.00 94.12 352 TYR A C 1
ATOM 2597 O O . TYR A 1 352 ? 12.812 -4.325 -37.223 1.00 94.12 352 TYR A O 1
ATOM 2605 N N . GLU A 1 353 ? 13.081 -6.352 -38.154 1.00 95.50 353 GLU A N 1
ATOM 2606 C CA . GLU A 1 353 ? 12.477 -7.099 -37.050 1.00 95.50 353 GLU A CA 1
ATOM 2607 C C . GLU A 1 353 ? 13.287 -6.928 -35.753 1.00 95.50 353 GLU A C 1
ATOM 2609 O O . GLU A 1 353 ? 12.708 -6.619 -34.711 1.00 95.50 353 GLU A O 1
ATOM 2614 N N . LEU A 1 354 ? 14.623 -6.978 -35.825 1.00 94.25 354 LEU A N 1
ATOM 2615 C CA . LEU A 1 354 ? 15.507 -6.686 -34.692 1.00 94.25 354 LEU A CA 1
ATOM 2616 C C . LEU A 1 354 ? 15.297 -5.259 -34.156 1.00 94.25 354 LEU A C 1
ATOM 2618 O O . LEU A 1 354 ? 15.181 -5.061 -32.948 1.00 94.25 354 LEU A O 1
ATOM 2622 N N . GLY A 1 355 ? 15.162 -4.267 -35.043 1.00 92.81 355 GLY A N 1
ATOM 2623 C CA . GLY A 1 355 ? 14.821 -2.897 -34.651 1.00 92.81 355 GLY A CA 1
ATOM 2624 C C . GLY A 1 355 ? 13.477 -2.804 -33.916 1.00 92.81 355 GLY A C 1
ATOM 2625 O O . GLY A 1 355 ? 13.357 -2.090 -32.920 1.00 92.81 355 GLY A O 1
ATOM 2626 N N . SER A 1 356 ? 12.470 -3.574 -34.341 1.00 94.94 356 SER A N 1
ATOM 2627 C CA . SER A 1 356 ? 11.169 -3.626 -33.659 1.00 94.94 356 SER A CA 1
ATOM 2628 C C . SER A 1 356 ? 11.264 -4.211 -32.244 1.00 94.94 356 SER A C 1
ATOM 2630 O O . SER A 1 356 ? 10.564 -3.753 -31.337 1.00 94.94 356 SER A O 1
ATOM 2632 N N . TYR A 1 357 ? 12.177 -5.158 -32.017 1.00 96.38 357 TYR A N 1
ATOM 2633 C CA . TYR A 1 357 ? 12.390 -5.746 -30.698 1.00 96.38 357 TYR A CA 1
ATOM 2634 C C . TYR A 1 357 ? 13.038 -4.772 -29.715 1.00 96.38 357 TYR A C 1
ATOM 2636 O O . TYR A 1 357 ? 12.754 -4.867 -28.526 1.00 96.38 357 TYR A O 1
ATOM 2644 N N . VAL A 1 358 ? 13.810 -3.780 -30.175 1.00 94.62 358 VAL A N 1
ATOM 2645 C CA . VAL A 1 358 ? 14.287 -2.692 -29.300 1.00 94.62 358 VAL A CA 1
ATOM 2646 C C . VAL A 1 358 ? 13.108 -1.875 -28.757 1.00 94.62 358 VAL A C 1
ATOM 2648 O O . VAL A 1 358 ? 13.079 -1.543 -27.571 1.00 94.62 358 VAL A O 1
ATOM 2651 N N . ASN A 1 359 ? 12.084 -1.620 -29.579 1.00 93.94 359 ASN A N 1
ATOM 2652 C CA . ASN A 1 359 ? 10.863 -0.943 -29.128 1.00 93.94 359 ASN A CA 1
ATOM 2653 C C . ASN A 1 359 ? 10.076 -1.794 -28.124 1.00 93.94 359 ASN A C 1
ATOM 2655 O O . ASN A 1 359 ? 9.607 -1.261 -27.118 1.00 93.94 359 ASN A O 1
ATOM 2659 N N . LEU A 1 360 ? 9.971 -3.107 -28.366 1.00 95.31 360 LEU A N 1
ATOM 2660 C CA . LEU A 1 360 ? 9.372 -4.046 -27.413 1.00 95.31 360 LEU A CA 1
ATOM 2661 C C . LEU A 1 360 ? 10.148 -4.046 -26.089 1.00 95.31 360 LEU A C 1
ATOM 2663 O O . LEU A 1 360 ? 9.553 -3.861 -25.035 1.00 95.31 360 LEU A O 1
ATOM 2667 N N . MET A 1 361 ? 11.480 -4.147 -26.137 1.00 95.38 361 MET A N 1
ATOM 2668 C CA . MET A 1 361 ? 12.339 -4.060 -24.954 1.00 95.38 361 MET A CA 1
ATOM 2669 C C . MET A 1 361 ? 12.134 -2.749 -24.195 1.00 95.38 361 MET A C 1
ATOM 2671 O O . MET A 1 361 ? 12.142 -2.760 -22.963 1.00 95.38 361 MET A O 1
ATOM 2675 N N . ASN A 1 362 ? 11.962 -1.625 -24.896 1.00 94.50 362 ASN A N 1
ATOM 2676 C CA . ASN A 1 362 ? 11.690 -0.341 -24.262 1.00 94.50 362 ASN A CA 1
ATOM 2677 C C . ASN A 1 362 ? 10.335 -0.364 -23.547 1.00 94.50 362 ASN A C 1
ATOM 2679 O O . ASN A 1 362 ? 10.296 -0.128 -22.342 1.00 94.50 362 ASN A O 1
ATOM 2683 N N . ALA A 1 363 ? 9.252 -0.718 -24.249 1.00 93.56 363 ALA A N 1
ATOM 2684 C CA . ALA A 1 363 ? 7.907 -0.805 -23.676 1.00 93.56 363 ALA A CA 1
ATOM 2685 C C . ALA A 1 363 ? 7.870 -1.716 -22.434 1.00 93.56 363 ALA A C 1
ATOM 2687 O O . ALA A 1 363 ? 7.445 -1.281 -21.361 1.00 93.56 363 ALA A O 1
ATOM 2688 N N . SER A 1 364 ? 8.456 -2.909 -22.538 1.00 93.88 364 SER A N 1
ATOM 2689 C CA . SER A 1 364 ? 8.576 -3.866 -21.437 1.00 93.88 364 SER A CA 1
ATOM 2690 C C . SER A 1 364 ? 9.438 -3.347 -20.286 1.00 93.88 364 SER A C 1
ATOM 2692 O O . SER A 1 364 ? 9.117 -3.557 -19.120 1.00 93.88 364 SER A O 1
ATOM 2694 N N . THR A 1 365 ? 10.519 -2.616 -20.574 1.00 91.38 365 THR A N 1
ATOM 2695 C CA . THR A 1 365 ? 11.335 -1.989 -19.522 1.00 91.38 365 THR A CA 1
ATOM 2696 C C . THR A 1 365 ? 10.541 -0.901 -18.789 1.00 91.38 365 THR A C 1
ATOM 2698 O O . THR A 1 365 ? 10.627 -0.815 -17.565 1.00 91.38 365 THR A O 1
ATOM 2701 N N . GLN A 1 366 ? 9.708 -0.116 -19.484 1.00 89.19 366 GLN A N 1
ATOM 2702 C CA . GLN A 1 366 ? 8.829 0.873 -18.844 1.00 89.19 366 GLN A CA 1
ATOM 2703 C C . GLN A 1 366 ? 7.790 0.214 -17.923 1.00 89.19 366 GLN A C 1
ATOM 2705 O O . GLN A 1 366 ? 7.490 0.747 -16.852 1.00 89.19 366 GLN A O 1
ATOM 2710 N N . LEU A 1 367 ? 7.307 -0.986 -18.270 1.00 88.81 367 LEU A N 1
ATOM 2711 C CA . LEU A 1 367 ? 6.465 -1.797 -17.385 1.00 88.81 367 LEU A CA 1
ATOM 2712 C C . LEU A 1 367 ? 7.184 -2.289 -16.124 1.00 88.81 367 LEU A C 1
ATOM 2714 O O . LEU A 1 367 ? 6.496 -2.766 -15.233 1.00 88.81 367 LEU A O 1
ATOM 2718 N N . LEU A 1 368 ? 8.503 -2.134 -15.974 1.00 81.56 368 LEU A N 1
ATOM 2719 C CA . LEU A 1 368 ? 9.218 -2.401 -14.714 1.00 81.56 368 LEU A CA 1
ATOM 2720 C C . LEU A 1 368 ? 9.446 -1.144 -13.868 1.00 81.56 368 LEU A C 1
ATOM 2722 O O . LEU A 1 368 ? 9.585 -1.249 -12.654 1.00 81.56 368 LEU A O 1
ATOM 2726 N N . VAL A 1 369 ? 9.483 0.045 -14.476 1.00 80.50 369 VAL A N 1
ATOM 2727 C CA . VAL A 1 369 ? 9.958 1.267 -13.794 1.00 80.50 369 VAL A CA 1
ATOM 2728 C C . VAL A 1 369 ? 8.916 2.372 -13.644 1.00 80.50 369 VAL A C 1
ATOM 2730 O O . VAL A 1 369 ? 9.090 3.243 -12.795 1.00 80.50 369 VAL A O 1
ATOM 2733 N N . ASN A 1 370 ? 7.801 2.315 -14.374 1.00 84.19 370 ASN A N 1
ATOM 2734 C CA . ASN A 1 370 ? 6.755 3.329 -14.252 1.00 84.19 370 ASN A CA 1
ATOM 2735 C C . ASN A 1 370 ? 6.057 3.279 -12.882 1.00 84.19 370 ASN A C 1
ATOM 2737 O O . ASN A 1 370 ? 5.680 2.193 -12.439 1.00 84.19 370 ASN A O 1
ATOM 2741 N N . PRO A 1 371 ? 5.834 4.419 -12.206 1.00 81.12 371 PRO A N 1
ATOM 2742 C CA . PRO A 1 371 ? 5.163 4.450 -10.910 1.00 81.12 371 PRO A CA 1
ATOM 2743 C C . PRO A 1 371 ? 3.674 4.099 -11.008 1.00 81.12 371 PRO A C 1
ATOM 2745 O O . PRO A 1 371 ? 3.022 4.395 -12.005 1.00 81.12 371 PRO A O 1
ATOM 2748 N N . ILE A 1 372 ? 3.118 3.541 -9.927 1.00 82.62 372 ILE A N 1
ATOM 2749 C CA . ILE A 1 372 ? 1.663 3.438 -9.732 1.00 82.62 372 ILE A CA 1
ATOM 2750 C C . ILE A 1 372 ? 1.172 4.786 -9.197 1.00 82.62 372 ILE A C 1
ATOM 2752 O O . ILE A 1 372 ? 1.430 5.126 -8.038 1.00 82.62 372 ILE A O 1
ATOM 2756 N N . LEU A 1 373 ? 0.505 5.578 -10.037 1.00 82.06 373 LEU A N 1
ATOM 2757 C CA . LEU A 1 373 ? 0.114 6.968 -9.770 1.00 82.06 373 LEU A CA 1
ATOM 2758 C C . LEU A 1 373 ? -0.847 7.075 -8.587 1.00 82.06 373 LEU A C 1
ATOM 2760 O O . LEU A 1 373 ? -0.732 7.985 -7.753 1.00 82.06 373 LEU A O 1
ATOM 2764 N N . GLY A 1 374 ? -1.761 6.112 -8.487 1.00 80.56 374 GLY A N 1
ATOM 2765 C CA . GLY A 1 374 ? -2.678 5.940 -7.375 1.00 80.56 374 GLY A CA 1
ATOM 2766 C C . GLY A 1 374 ? -1.984 5.752 -6.030 1.00 80.56 374 GLY A C 1
ATOM 2767 O O . GLY A 1 374 ? -2.637 5.990 -5.029 1.00 80.56 374 GLY A O 1
ATOM 2768 N N . LEU A 1 375 ? -0.687 5.410 -5.997 1.00 78.69 375 LEU A N 1
ATOM 2769 C CA . LEU A 1 375 ? 0.140 5.265 -4.792 1.00 78.69 375 LEU A CA 1
ATOM 2770 C C . LEU A 1 375 ? 1.244 6.327 -4.683 1.00 78.69 375 LEU A C 1
ATOM 2772 O O . LEU A 1 375 ? 2.044 6.265 -3.757 1.00 78.69 375 LEU A O 1
ATOM 2776 N N . GLN A 1 376 ? 1.318 7.300 -5.596 1.00 78.19 376 GLN A N 1
ATOM 2777 C CA . GLN A 1 376 ? 2.328 8.356 -5.509 1.00 78.19 376 GLN A CA 1
ATOM 2778 C C . GLN A 1 376 ? 1.938 9.438 -4.494 1.00 78.19 376 GLN A C 1
ATOM 2780 O O . GLN A 1 376 ? 0.760 9.841 -4.460 1.00 78.19 376 GLN A O 1
ATOM 2785 N N . PRO A 1 377 ? 2.914 9.973 -3.731 1.00 80.50 377 PRO A N 1
ATOM 2786 C CA . PRO A 1 377 ? 2.699 11.162 -2.921 1.00 80.50 377 PRO A CA 1
ATOM 2787 C C . PRO A 1 377 ? 2.292 12.334 -3.817 1.00 80.50 377 PRO A C 1
ATOM 2789 O O . PRO A 1 377 ? 2.569 12.384 -5.015 1.00 80.50 377 PRO A O 1
ATOM 2792 N N . LYS A 1 378 ? 1.582 13.281 -3.224 1.00 86.19 378 LYS A N 1
ATOM 2793 C CA . LYS A 1 378 ? 1.122 14.503 -3.882 1.00 86.19 378 LYS A CA 1
ATOM 2794 C C . LYS A 1 378 ? 2.120 15.633 -3.642 1.00 86.19 378 LYS A C 1
ATOM 2796 O O . LYS A 1 378 ? 2.426 16.387 -4.557 1.00 86.19 378 LYS A O 1
ATOM 2801 N N . VAL A 1 379 ? 2.714 15.680 -2.458 1.00 88.69 379 VAL A N 1
ATOM 2802 C CA . VAL A 1 379 ? 3.788 16.611 -2.106 1.00 88.69 379 VAL A CA 1
ATOM 2803 C C . VAL A 1 379 ? 5.078 15.836 -1.846 1.00 88.69 379 VAL A C 1
ATOM 2805 O O . VAL A 1 379 ? 5.056 14.826 -1.141 1.00 88.69 379 VAL A O 1
ATOM 2808 N N . THR A 1 380 ? 6.189 16.302 -2.404 1.00 88.50 380 THR A N 1
ATOM 2809 C CA . THR A 1 380 ? 7.540 15.760 -2.243 1.00 88.50 380 THR A CA 1
ATOM 2810 C C . THR A 1 380 ? 8.444 16.754 -1.496 1.00 88.50 380 THR A C 1
ATOM 2812 O O . THR A 1 380 ? 8.088 17.927 -1.333 1.00 88.50 380 THR A O 1
ATOM 2815 N N . PRO A 1 381 ? 9.623 16.324 -1.014 1.00 87.31 381 PRO A N 1
ATOM 2816 C CA . PRO A 1 381 ? 10.608 17.225 -0.415 1.00 87.31 381 PRO A CA 1
ATOM 2817 C C . PRO A 1 381 ? 11.103 18.317 -1.378 1.00 87.31 381 PRO A C 1
ATOM 2819 O O . PRO A 1 381 ? 11.423 19.428 -0.947 1.00 87.31 381 PRO A O 1
ATOM 2822 N N . GLU A 1 382 ? 11.140 18.027 -2.679 1.00 90.00 382 GLU A N 1
ATOM 2823 C CA . GLU A 1 382 ? 11.489 18.990 -3.724 1.00 90.00 382 GLU A CA 1
ATOM 2824 C C . GLU A 1 382 ? 10.438 20.100 -3.808 1.00 90.00 382 GLU A C 1
ATOM 2826 O O . GLU A 1 382 ? 10.805 21.272 -3.780 1.00 90.00 382 GLU A O 1
ATOM 2831 N N . ASP A 1 383 ? 9.144 19.757 -3.772 1.00 93.38 383 ASP A N 1
ATOM 2832 C CA . ASP A 1 383 ? 8.070 20.760 -3.736 1.00 93.38 383 ASP A CA 1
ATOM 2833 C C . ASP A 1 383 ? 8.193 21.688 -2.522 1.00 93.38 383 ASP A C 1
ATOM 2835 O O . ASP A 1 383 ? 7.979 22.893 -2.626 1.00 93.38 383 ASP A O 1
ATOM 2839 N N . LEU A 1 384 ? 8.537 21.137 -1.351 1.00 94.00 384 LEU A N 1
ATOM 2840 C CA . LEU A 1 384 ? 8.744 21.939 -0.145 1.00 94.00 384 LEU A CA 1
ATOM 2841 C C . LEU A 1 384 ? 9.948 22.881 -0.301 1.00 94.00 384 LEU A C 1
ATOM 2843 O O . LEU A 1 384 ? 9.907 24.021 0.165 1.00 94.00 384 LEU A O 1
ATOM 2847 N N . THR A 1 385 ? 11.012 22.404 -0.947 1.00 93.56 385 THR A N 1
ATOM 2848 C CA . THR A 1 385 ? 12.223 23.188 -1.217 1.00 93.56 385 THR A CA 1
ATOM 2849 C C . THR A 1 385 ? 11.907 24.351 -2.153 1.00 93.56 385 THR A C 1
ATOM 2851 O O . THR A 1 385 ? 12.233 25.497 -1.845 1.00 93.56 385 THR A O 1
ATOM 2854 N N . GLU A 1 386 ? 11.206 24.081 -3.252 1.00 95.00 386 GLU A N 1
ATOM 2855 C CA . GLU A 1 386 ? 10.752 25.098 -4.204 1.00 95.00 386 GLU A CA 1
ATOM 2856 C C . GLU A 1 386 ? 9.794 26.107 -3.554 1.00 95.00 386 GLU A C 1
ATOM 2858 O O . GLU A 1 386 ? 9.953 27.321 -3.721 1.00 95.00 386 GLU A O 1
ATOM 2863 N N . PHE A 1 387 ? 8.854 25.633 -2.734 1.00 95.81 387 PHE A N 1
ATOM 2864 C CA . PHE A 1 387 ? 7.973 26.490 -1.946 1.00 95.81 387 PHE A CA 1
ATOM 2865 C C . PHE A 1 387 ? 8.761 27.404 -0.999 1.00 95.81 387 PHE A C 1
ATOM 2867 O O . PHE A 1 387 ? 8.512 28.613 -0.964 1.00 95.81 387 PHE A O 1
ATOM 2874 N N . GLY A 1 388 ? 9.738 26.859 -0.268 1.00 94.25 388 GLY A N 1
ATOM 2875 C CA . GLY A 1 388 ? 10.609 27.623 0.626 1.00 94.25 388 GLY A CA 1
ATOM 2876 C C . GLY A 1 388 ? 11.377 28.720 -0.109 1.00 94.25 388 GLY A C 1
ATOM 2877 O O . GLY A 1 388 ? 11.355 29.876 0.315 1.00 94.25 388 GLY A O 1
ATOM 2878 N N . LEU A 1 389 ? 11.956 28.393 -1.269 1.00 94.56 389 LEU A N 1
ATOM 2879 C CA . LEU A 1 389 ? 12.640 29.361 -2.132 1.00 94.56 389 LEU A CA 1
ATOM 2880 C C . LEU A 1 389 ? 11.696 30.467 -2.622 1.00 94.56 389 LEU A C 1
ATOM 2882 O O . LEU A 1 389 ? 12.062 31.640 -2.591 1.00 94.56 389 LEU A O 1
ATOM 2886 N N . SER A 1 390 ? 10.471 30.117 -3.024 1.00 94.75 390 SER A N 1
ATOM 2887 C CA . SER A 1 390 ? 9.492 31.090 -3.531 1.00 94.75 390 SER A CA 1
ATOM 2888 C C . SER A 1 390 ? 8.928 32.027 -2.455 1.00 94.75 390 SER A C 1
ATOM 2890 O O . SER A 1 390 ? 8.521 33.145 -2.762 1.00 94.75 390 SER A O 1
ATOM 2892 N N . THR A 1 391 ? 8.912 31.587 -1.194 1.00 93.12 391 THR A N 1
ATOM 2893 C CA . THR A 1 391 ? 8.324 32.331 -0.066 1.00 93.12 391 THR A CA 1
ATOM 2894 C C . THR A 1 391 ? 9.359 32.940 0.879 1.00 93.12 391 THR A C 1
ATOM 2896 O O . THR A 1 391 ? 8.990 33.644 1.817 1.00 93.12 391 THR A O 1
ATOM 2899 N N . GLY A 1 392 ? 10.650 32.676 0.657 1.00 92.25 392 GLY A N 1
ATOM 2900 C CA . GLY A 1 392 ? 11.727 33.076 1.565 1.00 92.25 392 GLY A CA 1
ATOM 2901 C C . GLY A 1 392 ? 11.708 32.333 2.907 1.00 92.25 392 GLY A C 1
ATOM 2902 O O . GLY A 1 392 ? 12.277 32.822 3.883 1.00 92.25 392 GLY A O 1
ATOM 2903 N N . LYS A 1 393 ? 11.041 31.173 2.983 1.00 91.12 393 LYS A N 1
ATOM 2904 C CA . LYS A 1 393 ? 10.970 30.339 4.190 1.00 91.12 393 LYS A CA 1
ATOM 2905 C C . LYS A 1 393 ? 12.073 29.284 4.179 1.00 91.12 393 LYS A C 1
ATOM 2907 O O . LYS A 1 393 ? 12.327 28.648 3.160 1.00 91.12 393 LYS A O 1
ATOM 2912 N N . HIS A 1 394 ? 12.693 29.065 5.336 1.00 89.00 394 HIS A N 1
ATOM 2913 C CA . HIS A 1 394 ? 13.673 28.001 5.534 1.00 89.00 394 HIS A CA 1
ATOM 2914 C C . HIS A 1 394 ? 13.07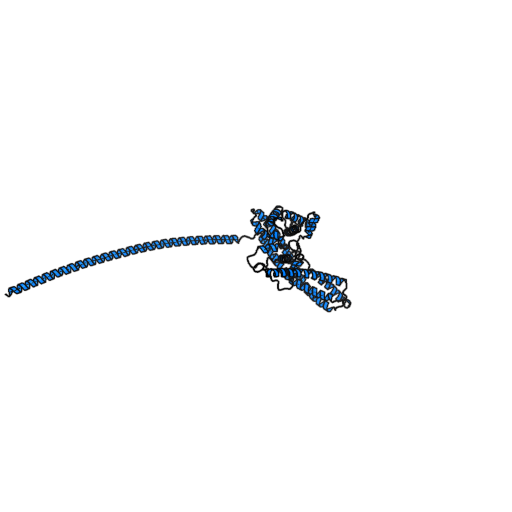9 26.902 6.415 1.00 89.00 394 HIS A C 1
ATOM 2916 O O . HIS A 1 394 ? 12.595 27.179 7.512 1.00 89.00 394 HIS A O 1
ATOM 2922 N N . PHE A 1 395 ? 13.165 25.654 5.959 1.00 88.44 395 PHE A N 1
ATOM 2923 C CA . PHE A 1 395 ? 12.702 24.482 6.695 1.00 88.44 395 PHE A CA 1
ATOM 2924 C C . PHE A 1 395 ? 13.899 23.593 7.011 1.00 88.44 395 PHE A C 1
ATOM 2926 O O . PHE A 1 395 ? 14.630 23.193 6.106 1.00 88.44 395 PHE A O 1
ATOM 2933 N N . ASP A 1 396 ? 14.129 23.285 8.288 1.00 88.12 396 ASP A N 1
ATOM 2934 C CA . ASP A 1 396 ? 15.077 22.222 8.611 1.00 88.12 396 ASP A CA 1
ATOM 2935 C C . ASP A 1 396 ? 14.507 20.850 8.233 1.00 88.12 396 ASP A C 1
ATOM 2937 O O . ASP A 1 396 ? 13.307 20.681 8.004 1.00 88.12 396 ASP A O 1
ATOM 2941 N N . LYS A 1 397 ? 15.390 19.852 8.190 1.00 80.81 397 LYS A N 1
ATOM 2942 C CA . LYS A 1 397 ? 15.052 18.503 7.739 1.00 80.81 397 LYS A CA 1
ATOM 2943 C C . LYS A 1 397 ? 13.888 17.878 8.520 1.00 80.81 397 LYS A C 1
ATOM 2945 O O . LYS A 1 397 ? 13.012 17.282 7.903 1.00 80.81 397 LYS A O 1
ATOM 2950 N N . LYS A 1 398 ? 13.863 18.010 9.852 1.00 78.81 398 LYS A N 1
ATOM 2951 C CA . LYS A 1 398 ? 12.846 17.351 10.688 1.00 78.81 398 LYS A CA 1
ATOM 2952 C C . LYS A 1 398 ? 11.473 17.981 10.482 1.00 78.81 398 LYS A C 1
ATOM 2954 O O . LYS A 1 398 ? 10.496 17.277 10.244 1.00 78.81 398 LYS A O 1
ATOM 2959 N N . HIS A 1 399 ? 11.402 19.311 10.524 1.00 86.06 399 HIS A N 1
ATOM 2960 C CA . HIS A 1 399 ? 10.144 20.018 10.291 1.00 86.06 399 HIS A CA 1
ATOM 2961 C C . HIS A 1 399 ? 9.676 19.862 8.841 1.00 86.06 399 HIS A C 1
ATOM 2963 O O . HIS A 1 399 ? 8.476 19.745 8.600 1.00 86.06 399 HIS A O 1
ATOM 2969 N N . GLY A 1 400 ? 10.603 19.787 7.882 1.00 87.94 400 GLY A N 1
ATOM 2970 C CA . GLY A 1 400 ? 10.281 19.537 6.482 1.00 87.94 400 GLY A CA 1
ATOM 2971 C C . GLY A 1 400 ? 9.617 18.179 6.246 1.00 87.94 400 GLY A C 1
ATOM 2972 O O . GLY A 1 400 ? 8.570 18.123 5.604 1.00 87.94 400 GLY A O 1
ATOM 2973 N N . GLU A 1 401 ? 10.149 17.101 6.833 1.00 81.56 401 GLU A N 1
ATOM 2974 C CA . GLU A 1 401 ? 9.540 15.761 6.767 1.00 81.56 401 GLU A CA 1
ATOM 2975 C C . GLU A 1 401 ? 8.104 15.756 7.326 1.00 81.56 401 GLU A C 1
ATOM 2977 O O . GLU A 1 401 ? 7.197 15.165 6.729 1.00 81.56 401 GLU A O 1
ATOM 2982 N N . ALA A 1 402 ? 7.870 16.465 8.435 1.00 84.19 402 ALA A N 1
ATOM 2983 C CA . ALA A 1 402 ? 6.542 16.610 9.024 1.00 84.19 402 ALA A CA 1
ATOM 2984 C C . ALA A 1 402 ? 5.586 17.430 8.141 1.00 84.19 402 ALA A C 1
ATOM 2986 O O . ALA A 1 402 ? 4.428 17.044 7.978 1.00 84.19 402 ALA A O 1
ATOM 2987 N N . ILE A 1 403 ? 6.057 18.530 7.540 1.00 89.94 403 ILE A N 1
ATOM 2988 C CA . ILE A 1 403 ? 5.257 19.364 6.630 1.00 89.94 403 ILE A CA 1
ATOM 2989 C C . ILE A 1 403 ? 4.844 18.562 5.392 1.00 89.94 403 ILE A C 1
ATOM 2991 O O . ILE A 1 403 ? 3.665 18.569 5.042 1.00 89.94 403 ILE A O 1
ATOM 2995 N N . VAL A 1 404 ? 5.769 17.833 4.759 1.00 87.62 404 VAL A N 1
ATOM 2996 C CA . VAL A 1 404 ? 5.464 16.991 3.586 1.00 87.62 404 VAL A CA 1
ATOM 2997 C C . VAL A 1 404 ? 4.455 15.899 3.948 1.00 87.62 404 VAL A C 1
ATOM 2999 O O . VAL A 1 404 ? 3.471 15.698 3.232 1.00 87.62 404 VAL A O 1
ATOM 3002 N N . SER A 1 405 ? 4.643 15.239 5.094 1.00 83.44 405 SER A N 1
ATOM 3003 C CA . SER A 1 405 ? 3.723 14.207 5.592 1.00 83.44 405 SER A CA 1
ATOM 3004 C C . SER A 1 405 ? 2.310 14.758 5.804 1.00 83.44 405 SER A C 1
ATOM 3006 O O . SER A 1 405 ? 1.330 14.204 5.302 1.00 83.44 405 SER A O 1
ATOM 3008 N N . LEU A 1 406 ? 2.197 15.894 6.498 1.00 86.56 406 LEU A N 1
ATOM 3009 C CA . LEU A 1 406 ? 0.922 16.556 6.775 1.00 86.56 406 LEU A CA 1
ATOM 3010 C C . LEU A 1 406 ? 0.267 17.124 5.508 1.00 86.56 406 LEU A C 1
ATOM 3012 O O . LEU A 1 406 ? -0.957 17.103 5.393 1.00 86.56 406 LEU A O 1
ATOM 3016 N N . ALA A 1 407 ? 1.050 17.599 4.539 1.00 89.31 407 ALA A N 1
ATOM 3017 C CA . ALA A 1 407 ? 0.525 18.070 3.262 1.00 89.31 407 ALA A CA 1
ATOM 3018 C C . ALA A 1 407 ? -0.079 16.926 2.445 1.00 89.31 407 ALA A C 1
ATOM 3020 O O . ALA A 1 407 ? -1.193 17.054 1.941 1.00 89.31 407 ALA A O 1
ATOM 3021 N N . ASN A 1 408 ? 0.581 15.768 2.391 1.00 86.56 408 ASN A N 1
ATOM 3022 C CA . ASN A 1 408 ? 0.001 14.569 1.785 1.00 86.56 408 ASN A CA 1
ATOM 3023 C C . ASN A 1 408 ? -1.258 14.095 2.528 1.00 86.56 408 ASN A C 1
ATOM 3025 O O . ASN A 1 408 ? -2.267 13.777 1.895 1.00 86.56 408 ASN A O 1
ATOM 3029 N N . LEU A 1 409 ? -1.240 14.127 3.865 1.00 85.69 409 LEU A N 1
ATOM 3030 C CA . LEU A 1 409 ? -2.398 13.811 4.702 1.00 85.69 409 LEU A CA 1
ATOM 3031 C C . LEU A 1 409 ? -3.600 14.719 4.414 1.00 85.69 409 LEU A C 1
ATOM 3033 O O . LEU A 1 409 ? -4.729 14.235 4.437 1.00 85.69 409 LEU A O 1
ATOM 3037 N N . LEU A 1 410 ? -3.383 16.006 4.139 1.00 88.38 410 LEU A N 1
ATOM 3038 C CA . LEU A 1 410 ? -4.445 17.009 3.990 1.00 88.38 410 LEU A CA 1
ATOM 3039 C C . LEU A 1 410 ? -4.757 17.387 2.536 1.00 88.38 410 LEU A C 1
ATOM 3041 O O . LEU A 1 410 ? -5.689 18.146 2.284 1.00 88.38 410 LEU A O 1
ATOM 3045 N N . TYR A 1 411 ? -4.049 16.816 1.561 1.00 88.94 411 TYR A N 1
ATOM 3046 C CA . TYR A 1 411 ? -4.335 17.026 0.144 1.00 88.94 411 TYR A CA 1
ATOM 3047 C C . TYR A 1 411 ? -5.796 16.685 -0.196 1.00 88.94 411 TYR A C 1
ATOM 3049 O O . TYR A 1 411 ? -6.257 15.575 0.087 1.00 88.94 411 TYR A O 1
ATOM 3057 N N . LYS A 1 412 ? -6.516 17.620 -0.838 1.00 89.06 412 LYS A N 1
ATOM 3058 C CA . LYS A 1 412 ? -7.950 17.519 -1.184 1.00 89.06 412 LYS A CA 1
ATOM 3059 C C . LYS A 1 412 ? -8.899 17.363 0.007 1.00 89.06 412 LYS A C 1
ATOM 3061 O O . LYS A 1 412 ? -10.044 16.949 -0.183 1.00 89.06 412 LYS A O 1
ATOM 3066 N N . ILE A 1 413 ? -8.457 17.711 1.212 1.00 89.31 413 ILE A N 1
ATOM 3067 C CA . ILE A 1 413 ? -9.303 17.743 2.403 1.00 89.31 413 ILE A CA 1
ATOM 3068 C C . ILE A 1 413 ? -9.607 19.203 2.721 1.00 89.31 413 ILE A C 1
ATOM 3070 O O . ILE A 1 413 ? -8.707 19.970 3.049 1.00 89.31 413 ILE A O 1
ATOM 3074 N N . ASP A 1 414 ? -10.875 19.588 2.588 1.00 85.06 414 ASP A N 1
ATOM 3075 C CA . ASP A 1 414 ? -11.319 20.930 2.961 1.00 85.06 414 ASP A CA 1
ATOM 3076 C C . ASP A 1 414 ? -11.393 21.022 4.490 1.00 85.06 414 ASP A C 1
ATOM 3078 O O . ASP A 1 414 ? -12.148 20.278 5.122 1.00 85.06 414 ASP A O 1
ATOM 3082 N N . ILE A 1 415 ? -10.552 21.876 5.074 1.00 86.81 415 ILE A N 1
ATOM 3083 C CA . ILE A 1 415 ? -10.465 22.092 6.520 1.00 86.81 415 ILE A CA 1
ATOM 3084 C C . ILE A 1 415 ? -10.485 23.589 6.821 1.00 86.81 415 ILE A C 1
ATOM 3086 O O . ILE A 1 415 ? -9.773 24.375 6.191 1.00 86.81 415 ILE A O 1
ATOM 3090 N N . ASP A 1 416 ? -11.283 23.984 7.811 1.00 88.06 416 ASP A N 1
ATOM 3091 C CA . ASP A 1 416 ? -11.324 25.366 8.287 1.00 88.06 416 ASP A CA 1
ATOM 3092 C C . ASP A 1 416 ? -10.270 25.638 9.386 1.00 88.06 416 ASP A C 1
ATOM 3094 O O . ASP A 1 416 ? -9.517 24.756 9.814 1.00 88.06 416 ASP A O 1
ATOM 3098 N N . ASP A 1 417 ? -10.193 26.883 9.871 1.00 88.31 417 ASP A N 1
ATOM 3099 C CA . ASP A 1 417 ? -9.283 27.266 10.963 1.00 88.31 417 ASP A CA 1
ATOM 3100 C C . ASP A 1 417 ? -9.518 26.486 12.262 1.00 88.31 417 ASP A C 1
ATOM 3102 O O . ASP A 1 417 ? -8.581 26.202 13.017 1.00 88.31 417 ASP A O 1
ATOM 3106 N N . THR A 1 418 ? -10.770 26.118 12.533 1.00 88.94 418 THR A N 1
ATOM 3107 C CA . THR A 1 418 ? -11.118 25.329 13.715 1.00 88.94 418 THR A CA 1
ATOM 3108 C C . THR A 1 418 ? -10.602 23.907 13.560 1.00 88.94 418 THR A C 1
ATOM 3110 O O . THR A 1 418 ? -10.006 23.377 14.498 1.00 88.94 418 THR A O 1
ATOM 3113 N N . ASP A 1 419 ? -10.786 23.308 12.387 1.00 89.06 419 ASP A N 1
ATOM 3114 C CA . ASP A 1 419 ? -10.330 21.959 12.072 1.00 89.06 419 ASP A CA 1
ATOM 3115 C C . ASP A 1 419 ? -8.801 21.881 12.149 1.00 89.06 419 ASP A C 1
ATOM 3117 O O . ASP A 1 419 ? -8.269 20.992 12.815 1.00 89.06 419 ASP A O 1
ATOM 3121 N N . ARG A 1 420 ? -8.087 22.873 11.590 1.00 89.25 420 ARG A N 1
ATOM 3122 C CA . ARG A 1 420 ? -6.625 23.007 11.730 1.00 89.25 420 ARG A CA 1
ATOM 3123 C C . ARG A 1 420 ? -6.190 23.029 13.190 1.00 89.25 420 ARG A C 1
ATOM 3125 O O . ARG A 1 420 ? -5.312 22.267 13.591 1.00 89.25 420 ARG A O 1
ATOM 3132 N N . ARG A 1 421 ? -6.826 23.859 14.018 1.00 87.50 421 ARG A N 1
ATOM 3133 C CA . ARG A 1 421 ? -6.505 23.939 15.450 1.00 87.50 421 ARG A CA 1
ATOM 3134 C C . ARG A 1 421 ? -6.763 22.611 16.168 1.00 87.50 421 ARG A C 1
ATOM 3136 O O . ARG A 1 421 ? -5.957 22.195 17.001 1.00 87.50 421 ARG A O 1
ATOM 3143 N N . LEU A 1 422 ? -7.876 21.941 15.863 1.00 86.19 422 LEU A N 1
ATOM 3144 C CA . LEU A 1 422 ? -8.222 20.649 16.460 1.00 86.19 422 LEU A CA 1
ATOM 3145 C C . LEU A 1 422 ? -7.229 19.552 16.058 1.00 86.19 422 LEU A C 1
ATOM 3147 O O . LEU A 1 422 ? -6.783 18.810 16.935 1.00 86.19 422 LEU A O 1
ATOM 3151 N N . LEU A 1 423 ? -6.838 19.502 14.782 1.00 86.25 423 LEU A N 1
ATOM 3152 C CA . LEU A 1 423 ? -5.825 18.589 14.250 1.00 86.25 423 LEU A CA 1
ATOM 3153 C C . LEU A 1 423 ? -4.451 18.834 14.878 1.00 86.25 423 LEU A C 1
ATOM 3155 O O . LEU A 1 423 ? -3.827 17.891 15.355 1.00 86.25 423 LEU A O 1
ATOM 3159 N N . GLY A 1 424 ? -3.997 20.087 14.962 1.00 86.81 424 GLY A N 1
ATOM 3160 C CA . GLY A 1 424 ? -2.705 20.418 15.574 1.00 86.81 424 GLY A CA 1
ATOM 3161 C C . GLY A 1 424 ? -2.653 20.023 17.053 1.00 86.81 424 GLY A C 1
ATOM 3162 O O . GLY A 1 424 ? -1.665 19.465 17.536 1.00 86.81 424 GLY A O 1
ATOM 3163 N N . ASN A 1 425 ? -3.764 20.205 17.768 1.00 82.62 425 ASN A N 1
ATOM 3164 C CA . ASN A 1 425 ? -3.912 19.724 19.141 1.00 82.62 425 ASN A CA 1
ATOM 3165 C C . ASN A 1 425 ? -3.932 18.191 19.243 1.00 82.62 425 ASN A C 1
ATOM 3167 O O . ASN A 1 425 ? -3.456 17.652 20.243 1.00 82.62 425 ASN A O 1
ATOM 3171 N N . ALA A 1 426 ? -4.477 17.493 18.245 1.00 80.31 426 ALA A N 1
ATOM 3172 C CA . ALA A 1 426 ? -4.514 16.034 18.224 1.00 80.31 426 ALA A CA 1
ATOM 3173 C C . ALA A 1 426 ? -3.111 15.466 17.964 1.00 80.31 426 ALA A C 1
ATOM 3175 O O . ALA A 1 426 ? -2.628 14.642 18.741 1.00 80.31 426 ALA A O 1
ATOM 3176 N N . PHE A 1 427 ? -2.421 15.968 16.935 1.00 81.62 427 PHE A N 1
ATOM 3177 C CA . PHE A 1 427 ? -1.078 15.528 16.553 1.00 81.62 427 PHE A CA 1
ATOM 3178 C C . PHE A 1 427 ? -0.028 15.835 17.624 1.00 81.62 427 PHE A C 1
ATOM 3180 O O . PHE A 1 427 ? 0.736 14.947 17.988 1.00 81.62 427 PHE A O 1
ATOM 3187 N N . SER A 1 428 ? -0.051 17.027 18.233 1.00 82.06 428 SER A N 1
ATOM 3188 C CA . SER A 1 428 ? 0.878 17.388 19.324 1.00 82.06 428 SER A CA 1
ATOM 3189 C C . SER A 1 428 ? 0.765 16.496 20.570 1.00 82.06 428 SER A C 1
ATOM 3191 O O . SER A 1 428 ? 1.678 16.440 21.397 1.00 82.06 428 SER A O 1
ATOM 3193 N N . LYS A 1 429 ? -0.366 15.804 20.747 1.00 78.31 429 LYS A N 1
ATOM 3194 C CA . LYS A 1 429 ? -0.602 14.886 21.871 1.00 78.31 429 LYS A CA 1
ATOM 3195 C C . LYS A 1 429 ? -0.384 13.423 21.497 1.00 78.31 429 LYS A C 1
ATOM 3197 O O . LYS A 1 429 ? -0.359 12.584 22.397 1.00 78.31 429 LYS A O 1
ATOM 3202 N N . ASN A 1 430 ? -0.213 13.114 20.215 1.00 74.31 430 ASN A N 1
ATOM 3203 C CA . ASN A 1 430 ? -0.089 11.750 19.738 1.00 74.31 430 ASN A CA 1
ATOM 3204 C C . ASN A 1 430 ? 1.387 11.357 19.577 1.00 74.31 430 ASN A C 1
ATOM 3206 O O . ASN A 1 430 ? 2.067 11.805 18.659 1.00 74.31 430 ASN A O 1
ATOM 3210 N N . ARG A 1 431 ? 1.886 10.510 20.485 1.00 73.50 431 ARG A N 1
ATOM 3211 C CA . ARG A 1 431 ? 3.291 10.071 20.470 1.00 73.50 431 ARG A CA 1
ATOM 3212 C C . ARG A 1 431 ? 3.647 9.276 19.217 1.00 73.50 431 ARG A C 1
ATOM 3214 O O . ARG A 1 431 ? 4.733 9.482 18.692 1.00 73.50 431 ARG A O 1
ATOM 3221 N N . ASP A 1 432 ? 2.742 8.426 18.745 1.00 69.31 432 ASP A N 1
ATOM 3222 C CA . ASP A 1 432 ? 2.985 7.568 17.584 1.00 69.31 432 ASP A CA 1
ATOM 3223 C C . ASP A 1 432 ? 3.114 8.421 16.313 1.00 69.31 432 ASP A C 1
ATOM 3225 O O . ASP A 1 432 ? 4.047 8.238 15.534 1.00 69.31 432 ASP A O 1
ATOM 3229 N N . PHE A 1 433 ? 2.258 9.441 16.156 1.00 74.31 433 PHE A N 1
ATOM 3230 C CA . PHE A 1 433 ? 2.390 10.428 15.083 1.00 74.31 433 PHE A CA 1
ATOM 3231 C C . PHE A 1 433 ? 3.719 11.162 15.156 1.00 74.31 433 PHE A C 1
ATOM 3233 O O . PHE A 1 433 ? 4.443 11.206 14.167 1.00 74.31 433 PHE A O 1
ATOM 3240 N N . LEU A 1 434 ? 4.044 11.725 16.318 1.00 76.94 434 LEU A N 1
ATOM 3241 C CA . LEU A 1 434 ? 5.256 12.516 16.498 1.00 76.94 434 LEU A CA 1
ATOM 3242 C C . LEU A 1 434 ? 6.508 11.692 16.170 1.00 76.94 434 LEU A C 1
ATOM 3244 O O . LEU A 1 434 ? 7.360 12.146 15.410 1.00 76.94 434 LEU A O 1
ATOM 3248 N N . GLN A 1 435 ? 6.556 10.437 16.623 1.00 72.31 435 GLN A N 1
ATOM 3249 C CA . GLN A 1 435 ? 7.616 9.504 16.251 1.00 72.31 435 GLN A CA 1
ATOM 3250 C C . GLN A 1 435 ? 7.656 9.236 14.741 1.00 72.31 435 GLN A C 1
ATOM 3252 O O . GLN A 1 435 ? 8.747 9.132 14.187 1.00 72.31 435 GLN A O 1
ATOM 3257 N N . SER A 1 436 ? 6.500 9.142 14.067 1.00 67.12 436 SER A N 1
ATOM 3258 C CA . SER A 1 436 ? 6.434 8.798 12.634 1.00 67.12 436 SER A CA 1
ATOM 3259 C C . SER A 1 436 ? 7.013 9.891 11.739 1.00 67.12 436 SER A C 1
ATOM 3261 O O . SER A 1 436 ? 7.508 9.604 10.652 1.00 67.12 436 SER A O 1
ATOM 3263 N N . VAL A 1 437 ? 7.001 11.133 12.228 1.00 71.25 437 VAL A N 1
ATOM 3264 C CA . VAL A 1 437 ? 7.598 12.301 11.568 1.00 71.25 437 VAL A CA 1
ATOM 3265 C C . VAL A 1 437 ? 8.901 12.754 12.240 1.00 71.25 437 VAL A C 1
ATOM 3267 O O . VAL A 1 437 ? 9.360 13.866 12.003 1.00 71.25 437 VAL A O 1
ATOM 3270 N N . HIS A 1 438 ? 9.500 11.913 13.092 1.00 74.19 438 HIS A N 1
ATOM 3271 C CA . HIS A 1 438 ? 10.757 12.180 13.806 1.00 74.19 438 HIS A CA 1
ATOM 3272 C C . HIS A 1 438 ? 10.773 13.476 14.645 1.00 74.19 438 HIS A C 1
ATOM 3274 O O . HIS A 1 438 ? 11.830 14.096 14.828 1.00 74.19 438 HIS A O 1
ATOM 3280 N N . LEU A 1 439 ? 9.617 13.871 15.181 1.00 81.56 439 LEU A N 1
ATOM 3281 C CA . LEU A 1 439 ? 9.460 15.027 16.059 1.00 81.56 439 LEU A CA 1
ATOM 3282 C C . LEU A 1 439 ? 9.237 14.600 17.510 1.00 81.56 439 LEU A C 1
ATOM 3284 O O . LEU A 1 439 ? 8.546 13.625 17.796 1.00 81.56 439 LEU A O 1
ATOM 3288 N N . ASP A 1 440 ? 9.778 15.379 18.445 1.00 83.12 440 ASP A N 1
ATOM 3289 C CA . ASP A 1 440 ? 9.351 15.330 19.840 1.00 83.12 440 ASP A CA 1
ATOM 3290 C C . ASP A 1 440 ? 8.155 16.267 20.055 1.00 83.12 440 ASP A C 1
ATOM 3292 O O . ASP A 1 440 ? 7.943 17.232 19.323 1.00 83.12 440 ASP A O 1
ATOM 3296 N N . LYS A 1 441 ? 7.402 16.062 21.142 1.00 81.88 441 LYS A N 1
ATOM 3297 C CA . LYS A 1 441 ? 6.271 16.937 21.505 1.00 81.88 441 LYS A CA 1
ATOM 3298 C C . LYS A 1 441 ? 6.653 18.421 21.607 1.00 81.88 441 LYS A C 1
ATOM 3300 O O . LYS A 1 441 ? 5.835 19.279 21.305 1.00 81.88 441 LYS A O 1
ATOM 3305 N N . LYS A 1 442 ? 7.868 18.712 22.077 1.00 83.75 442 LYS A N 1
ATOM 3306 C CA . LYS A 1 442 ? 8.406 20.077 22.221 1.00 83.75 442 LYS A CA 1
ATOM 3307 C C . LYS A 1 442 ? 8.753 20.734 20.879 1.00 83.75 442 LYS A C 1
ATOM 3309 O O . LYS A 1 442 ? 8.815 21.954 20.825 1.00 83.75 442 LYS A O 1
ATOM 3314 N N . ASP A 1 443 ? 8.961 19.926 19.843 1.00 83.81 443 ASP A N 1
ATOM 3315 C CA . ASP A 1 443 ? 9.378 20.370 18.513 1.00 83.81 443 ASP A CA 1
ATOM 3316 C C . ASP A 1 443 ? 8.167 20.494 17.566 1.00 83.81 443 ASP A C 1
ATOM 3318 O O . ASP A 1 443 ? 8.287 21.000 16.459 1.00 83.81 443 ASP A O 1
ATOM 3322 N N . PHE A 1 444 ? 6.975 20.051 17.984 1.00 84.94 444 PHE A N 1
ATOM 3323 C CA . PHE A 1 444 ? 5.756 20.194 17.193 1.00 84.94 444 PHE A CA 1
ATOM 3324 C C . PHE A 1 444 ? 4.989 21.465 17.571 1.00 84.94 444 PHE A C 1
ATOM 3326 O O . PHE A 1 444 ? 4.352 21.532 18.626 1.00 84.94 444 PHE A O 1
ATOM 3333 N N . ASP A 1 445 ? 4.986 22.443 16.668 1.00 86.00 445 ASP A N 1
ATOM 3334 C CA . ASP A 1 445 ? 4.123 23.622 16.746 1.00 86.00 445 ASP A CA 1
ATOM 3335 C C . ASP A 1 445 ? 2.858 23.417 15.886 1.00 86.00 445 ASP A C 1
ATOM 3337 O O . ASP A 1 445 ? 2.975 23.238 14.672 1.00 86.00 445 ASP A O 1
ATOM 3341 N N . PRO A 1 446 ? 1.635 23.479 16.457 1.00 83.88 446 PRO A N 1
ATOM 3342 C CA . PRO A 1 446 ? 0.383 23.452 15.697 1.00 83.88 446 PRO A CA 1
ATOM 3343 C C . PRO A 1 446 ? 0.299 24.453 14.531 1.00 83.88 446 PRO A C 1
ATOM 3345 O O . PRO A 1 446 ? -0.447 24.199 13.582 1.00 83.88 446 PRO A O 1
ATOM 3348 N N . SER A 1 447 ? 1.061 25.555 14.564 1.00 83.56 447 SER A N 1
ATOM 3349 C CA . SER A 1 447 ? 1.163 26.522 13.459 1.00 83.56 447 SER A CA 1
ATOM 3350 C C . SER A 1 447 ? 1.700 25.904 12.156 1.00 83.56 447 SER A C 1
ATOM 3352 O O . SER A 1 447 ? 1.447 26.432 11.068 1.00 83.56 447 SER A O 1
ATOM 3354 N N . VAL A 1 448 ? 2.346 24.732 12.229 1.00 88.62 448 VAL A N 1
ATOM 3355 C CA . VAL A 1 448 ? 2.800 23.954 11.066 1.00 88.62 448 VAL A CA 1
ATOM 3356 C C . VAL A 1 448 ? 1.666 23.674 10.077 1.00 88.62 448 VAL A C 1
ATOM 3358 O O . VAL A 1 448 ? 1.888 23.681 8.870 1.00 88.62 448 VAL A O 1
ATOM 3361 N N . LEU A 1 449 ? 0.425 23.514 10.554 1.00 90.44 449 LEU A N 1
ATOM 3362 C CA . LEU A 1 449 ? -0.737 23.260 9.697 1.00 90.44 449 LEU A CA 1
ATOM 3363 C C . LEU A 1 449 ? -1.123 24.462 8.826 1.00 90.44 449 LEU A C 1
ATOM 3365 O O . LEU A 1 449 ? -1.703 24.282 7.754 1.00 90.44 449 LEU A O 1
ATOM 3369 N N . THR A 1 450 ? -0.769 25.679 9.241 1.00 90.12 450 THR A N 1
ATOM 3370 C CA . THR A 1 450 ? -0.890 26.872 8.395 1.00 90.12 450 THR A CA 1
ATOM 3371 C C . THR A 1 450 ? 0.100 26.796 7.238 1.00 90.12 450 THR A C 1
ATOM 3373 O O . THR A 1 450 ? -0.291 26.966 6.087 1.00 90.12 450 THR A O 1
ATOM 3376 N N . THR A 1 451 ? 1.356 26.438 7.527 1.00 92.00 451 THR A N 1
ATOM 3377 C CA . THR A 1 451 ? 2.397 26.249 6.502 1.00 92.00 451 THR A CA 1
ATOM 3378 C C . THR A 1 451 ? 2.026 25.130 5.529 1.00 92.00 451 THR A C 1
ATOM 3380 O O . THR A 1 451 ? 2.182 25.285 4.323 1.00 92.00 451 THR A O 1
ATOM 3383 N N . VAL A 1 452 ? 1.466 24.026 6.031 1.00 92.56 452 VAL A N 1
ATOM 3384 C CA . VAL A 1 452 ? 0.951 22.923 5.205 1.00 92.56 452 VAL A CA 1
ATOM 3385 C C . VAL A 1 452 ? -0.137 23.404 4.244 1.00 9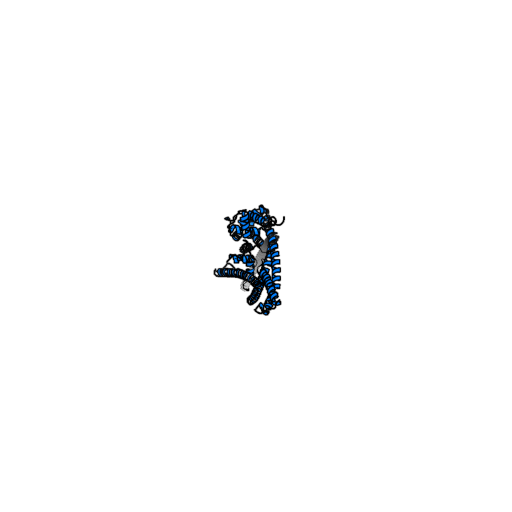2.56 452 VAL A C 1
ATOM 3387 O O . VAL A 1 452 ? -0.115 23.065 3.063 1.00 92.56 452 VAL A O 1
ATOM 3390 N N . ASN A 1 453 ? -1.081 24.212 4.727 1.00 91.81 453 ASN A N 1
ATOM 3391 C CA . ASN A 1 453 ? -2.136 24.757 3.881 1.00 91.81 453 ASN A CA 1
ATOM 3392 C C . ASN A 1 453 ? -1.588 25.718 2.816 1.00 91.81 453 ASN A C 1
ATOM 3394 O O . ASN A 1 453 ? -2.015 25.665 1.667 1.00 91.81 453 ASN A O 1
ATOM 3398 N N . GLU A 1 454 ? -0.639 26.582 3.176 1.00 92.19 454 GLU A N 1
ATOM 3399 C CA . GLU A 1 454 ? 0.031 27.467 2.218 1.00 92.19 454 GLU A CA 1
ATOM 3400 C C . GLU A 1 454 ? 0.790 26.685 1.144 1.00 92.19 454 GLU A C 1
ATOM 3402 O O . GLU A 1 454 ? 0.673 27.019 -0.031 1.00 92.19 454 GLU A O 1
ATOM 3407 N N . LEU A 1 455 ? 1.498 25.617 1.521 1.00 94.12 455 LEU A N 1
ATOM 3408 C CA . LEU A 1 455 ? 2.192 24.730 0.587 1.00 94.12 455 LEU A CA 1
ATOM 3409 C C . LEU A 1 455 ? 1.215 24.065 -0.392 1.00 94.12 455 LEU A C 1
ATOM 3411 O O . LEU A 1 455 ? 1.453 24.043 -1.599 1.00 94.12 455 LEU A O 1
ATOM 3415 N N . LEU A 1 456 ? 0.089 23.552 0.112 1.00 93.25 456 LEU A N 1
ATOM 3416 C CA . LEU A 1 456 ? -0.942 22.938 -0.727 1.00 93.25 456 LEU A CA 1
ATOM 3417 C C . LEU A 1 456 ? -1.576 23.950 -1.691 1.00 93.25 456 LEU A C 1
ATOM 3419 O O . LEU A 1 456 ? -1.767 23.630 -2.864 1.00 93.25 456 LEU A O 1
ATOM 3423 N N . LEU A 1 457 ? -1.864 25.167 -1.223 1.00 91.81 457 LEU A N 1
ATOM 3424 C CA . LEU A 1 457 ? -2.382 26.251 -2.063 1.00 91.81 457 LEU A CA 1
ATOM 3425 C C . LEU A 1 457 ? -1.353 26.734 -3.088 1.00 91.81 457 LEU A C 1
ATOM 3427 O O . LEU A 1 457 ? -1.728 27.038 -4.215 1.00 91.81 457 LEU A O 1
ATOM 3431 N N . TRP A 1 458 ? -0.073 26.792 -2.726 1.00 94.31 458 TRP A N 1
ATOM 3432 C CA . TRP A 1 458 ? 1.003 27.139 -3.650 1.00 94.31 458 TRP A CA 1
ATOM 3433 C C . TRP A 1 458 ? 1.115 26.109 -4.777 1.00 94.31 458 TRP A C 1
ATOM 3435 O O . TRP A 1 458 ? 1.147 26.488 -5.945 1.00 94.31 458 TRP A O 1
ATOM 3445 N N . LYS A 1 459 ? 1.086 24.812 -4.442 1.00 93.56 459 LYS A N 1
ATOM 3446 C CA . LYS A 1 459 ? 1.244 23.738 -5.430 1.00 93.56 459 LYS A CA 1
ATOM 3447 C C . LYS A 1 459 ? 0.003 23.524 -6.303 1.00 93.56 459 LYS A C 1
ATOM 3449 O O . LYS A 1 459 ? 0.127 23.265 -7.496 1.00 93.56 459 LYS A O 1
ATOM 3454 N N . TYR A 1 460 ? -1.193 23.587 -5.716 1.00 92.31 460 TYR A N 1
ATOM 3455 C CA . TYR A 1 460 ? -2.436 23.171 -6.383 1.00 92.31 460 TYR A CA 1
ATOM 3456 C C . TYR A 1 460 ? -3.465 24.291 -6.565 1.00 92.31 460 TYR A C 1
ATOM 3458 O O . TYR A 1 460 ? -4.525 24.065 -7.149 1.00 92.31 460 TYR A O 1
ATOM 3466 N N . GLY A 1 461 ? -3.205 25.499 -6.066 1.00 86.62 461 GLY A N 1
ATOM 3467 C CA . GLY A 1 461 ? -4.169 26.593 -6.113 1.00 86.62 461 GLY A CA 1
ATOM 3468 C C . GLY A 1 461 ? -5.502 26.203 -5.471 1.00 86.62 461 GLY A C 1
ATOM 3469 O O . GLY A 1 461 ? -5.554 25.630 -4.384 1.00 86.62 461 GLY A O 1
ATOM 3470 N N . LYS A 1 462 ? -6.610 26.486 -6.166 1.00 74.38 462 LYS A N 1
ATOM 3471 C CA . LYS A 1 462 ? -7.963 26.144 -5.693 1.00 74.38 462 LYS A CA 1
ATOM 3472 C C . LYS A 1 462 ? -8.258 24.641 -5.712 1.00 74.38 462 LYS A C 1
ATOM 3474 O O . LYS A 1 462 ? -9.158 24.218 -4.994 1.00 74.38 462 LYS A O 1
ATOM 3479 N N . ASP A 1 463 ? -7.492 23.845 -6.459 1.00 73.00 463 ASP A N 1
ATOM 3480 C CA . ASP A 1 463 ? -7.661 22.387 -6.521 1.00 73.00 463 ASP A CA 1
ATOM 3481 C C . ASP A 1 463 ? -7.114 21.674 -5.269 1.00 73.00 463 ASP A C 1
ATOM 3483 O O . ASP A 1 463 ? -7.307 20.464 -5.104 1.00 73.00 463 ASP A O 1
ATOM 3487 N N . ALA A 1 464 ? -6.459 22.422 -4.371 1.00 65.88 464 ALA A N 1
ATOM 3488 C CA . ALA A 1 464 ? -6.034 21.959 -3.054 1.00 65.88 464 ALA A CA 1
ATOM 3489 C C . ALA A 1 464 ? -7.221 21.620 -2.134 1.00 65.88 464 ALA A C 1
ATOM 3491 O O . ALA A 1 464 ? -7.141 20.661 -1.364 1.00 65.88 464 ALA A O 1
ATOM 3492 N N . ALA A 1 465 ? -8.315 22.385 -2.226 1.00 58.97 465 ALA A N 1
ATOM 3493 C CA . ALA A 1 465 ? -9.546 22.150 -1.480 1.00 58.97 465 ALA A CA 1
ATOM 3494 C C . ALA A 1 465 ? -10.441 21.201 -2.289 1.00 58.97 465 ALA A C 1
ATOM 3496 O O . ALA A 1 465 ? -10.718 21.445 -3.465 1.00 58.97 465 ALA A O 1
ATOM 3497 N N . GLY A 1 466 ? -10.885 20.090 -1.693 1.00 53.94 466 GLY A N 1
ATOM 3498 C CA . GLY A 1 466 ? -11.862 19.215 -2.343 1.00 53.94 466 GLY A CA 1
ATOM 3499 C C . GLY A 1 466 ? -13.092 20.043 -2.725 1.00 53.94 466 GLY A C 1
ATOM 3500 O O . GLY A 1 466 ? -13.672 20.653 -1.840 1.00 53.94 466 GLY A O 1
ATOM 3501 N N . LYS A 1 467 ? -13.406 20.125 -4.031 1.00 42.75 467 LYS A N 1
ATOM 3502 C CA . LYS A 1 467 ? -14.459 20.963 -4.652 1.00 42.75 467 LYS A CA 1
ATOM 3503 C C . LYS A 1 467 ? -15.525 21.482 -3.665 1.00 42.75 467 LYS A C 1
ATOM 3505 O O . LYS A 1 467 ? -16.265 20.671 -3.110 1.00 42.75 467 LYS A O 1
ATOM 3510 N N . ARG A 1 468 ? -15.603 22.812 -3.525 1.00 38.56 468 ARG A N 1
ATOM 3511 C CA . ARG A 1 468 ? -16.729 23.525 -2.895 1.00 38.56 468 ARG A CA 1
ATOM 3512 C C . ARG A 1 468 ? -18.055 23.221 -3.578 1.00 38.56 468 ARG A C 1
ATOM 3514 O O . ARG A 1 468 ? -18.043 23.083 -4.825 1.00 38.56 468 ARG A O 1
#

Sequence (468 aa):
MGNFFDNMGNAFNEIGKNVSKATGDVVNNVGKAAGDVGNNISRAAGEAGRNINNFAGDVGRNVSSAAENVSHNVGAFASQVGENVSKTAGDINRNIQGAFEKKPSKMEEARTEAQHALDKVNKQIVELGERDARLFDNLNEIQACFDAIRNIPAEQRLQYEELKKIRLEWKQRAQKIEDDYKKATLKNAGAGAAGVSAGVAFAALAPTAAMGIATTFGVASTGTAISALSGAAATNAALAWLGGGALAAGGGGMAASNAFLAMCGPIGWAIAGVALLGSGFLLYKGNEEKKKLENVFTLIGKRDTKSYNLAETELKERIVRIDDENPRLGEAIARTKSFGLDYNQMTEAQQYELGSYVNLMNASTQLLVNPILGLQPKVTPEDLTEFGLSTGKHFDKKHGEAIVSLANLLYKIDIDDTDRRLLGNAFSKNRDFLQSVHLDKKDFDPSVLTTVNELLLWKYGKDAAGKR

Organism: NCBI:txid1690

Radius of gyration: 52.05 Å; chains: 1; bounding box: 96×127×172 Å

Secondary structure (DSSP, 8-state):
-HHHHHHHHHHHHHHHHHHHHHHHHHHHHHHHHHHHHHHHHHHHHHHHHHHHHHHHHHHHHHHHHHHHHHHHHHHHHHHHHHHHHHHHHHHHHHHHHHHH-----HHHHHHHHHHHHHHHHHHHHHHHHHHHHHHHHHHHHHHHHHHH-BT--HHHHHHHHHHHHHHHHHHHHHHHHHHHHHHHHHHHTTS-SSS-------TTSSS-HHHHHHHHT-B-TTS-BGGG--HHHHHHHHHHHTTTTTTT--SSS--HHHHHHHTTSSSTHHHHHHHHHHHHGGG---HHHHHHHHHHHHHHHHHHHHHHHHHHHHHHHHHHHHHHHHHHHHHHHHHHHHS-SBGGGS-HHHHHHHHHHHHHHHHHHHHHH---GGGS-SS-HHHHHHHHHHHT----HHHHHHHHHHHHHHTT----HHHHHHHHHHHTT-HHHHHHTT--TTT--TTHHHHHHHHHHHHHGGGGS---